Protein AF-A0A4P5Y7Y8-F1 (afdb_monomer_lite)

pLDDT: mean 91.88, std 10.06, range [38.94, 98.81]

Sequence (424 aa):
MTLPYDHLPIPSPADLRRAQEPVAQAIASASKRPDEPWAPGKWARRQLAGHVADTESAMLDRVRRVVAHDNPPLAGIDQDAWVAGLPAVAPAVSADLFRACRAALVAIVERLPASALERNGVHSAYGAMCLGDILRHAHGHALHHAAQLESGSPATAALGQRYWIVDAFTKVPFAGNPAAVVPLDRPADVGWMQQVAAEFNLSETVFTWPEEDHWRIRWFTPAAEVALCGHATVAAATVLWDTGLVVGPITFVSASGALPVRREGTQVVLDFPAKRCLPGEIPADLLAALGVAAVAGGKNGMDWLVELADAATVQSVSPDFARLARLPVRGVIVTARSDAGSGWDIVSRFFAPAVGVPEDPVTGSAHCALLPWWVPRLGRTSLICRQISRRGGTVIGTLRGARVDLAGSAVVVAEGRLRSADVG

Structure (mmCIF, N/CA/C/O backbone):
data_AF-A0A4P5Y7Y8-F1
#
_entry.id   AF-A0A4P5Y7Y8-F1
#
loop_
_atom_site.group_PDB
_atom_site.id
_atom_site.type_symbol
_atom_site.label_atom_id
_atom_site.label_alt_id
_atom_site.label_comp_id
_atom_site.label_asym_id
_atom_site.label_entity_id
_atom_site.label_seq_id
_atom_site.pdbx_PDB_ins_code
_atom_site.Cartn_x
_atom_site.Cartn_y
_atom_site.Cartn_z
_atom_site.occupancy
_atom_site.B_iso_or_equiv
_atom_site.auth_seq_id
_atom_site.auth_comp_id
_atom_site.auth_asym_id
_atom_site.auth_atom_id
_atom_site.pdbx_PDB_model_num
ATOM 1 N N . MET A 1 1 ? -5.552 -8.574 44.750 1.00 58.25 1 MET A N 1
ATOM 2 C CA . MET A 1 1 ? -6.521 -8.675 43.639 1.00 58.25 1 MET A CA 1
ATOM 3 C C . MET A 1 1 ? -6.078 -7.663 42.602 1.00 58.25 1 MET A C 1
ATOM 5 O O . MET A 1 1 ? -5.809 -6.540 43.001 1.00 58.25 1 MET A O 1
ATOM 9 N N . THR A 1 2 ? -5.896 -8.057 41.345 1.00 72.06 2 THR A N 1
ATOM 10 C CA . THR A 1 2 ? -5.460 -7.140 40.276 1.00 72.06 2 THR A CA 1
ATOM 11 C C . THR A 1 2 ? -6.634 -6.251 39.874 1.00 72.06 2 THR A C 1
ATOM 13 O O . THR A 1 2 ? -7.742 -6.771 39.710 1.00 72.06 2 THR A O 1
ATOM 16 N N . LEU A 1 3 ? -6.434 -4.938 39.753 1.00 80.75 3 LEU A N 1
ATOM 17 C CA . LEU A 1 3 ? -7.501 -4.040 39.323 1.00 80.75 3 LEU A CA 1
ATOM 18 C C . LEU A 1 3 ? -7.726 -4.198 37.808 1.00 80.75 3 LEU A C 1
ATOM 20 O O . LEU A 1 3 ? -6.801 -4.531 37.053 1.00 80.75 3 LEU A O 1
ATOM 24 N N . PRO A 1 4 ? -8.959 -3.972 37.324 1.00 76.31 4 PRO A N 1
ATOM 25 C CA . PRO A 1 4 ? -9.225 -3.930 35.894 1.00 76.31 4 PRO A CA 1
ATOM 26 C C . PRO A 1 4 ? -8.319 -2.912 35.196 1.00 76.31 4 PRO A C 1
ATOM 28 O O . PRO A 1 4 ? -8.141 -1.796 35.678 1.00 76.31 4 PRO A O 1
ATOM 31 N N . TYR A 1 5 ? -7.802 -3.295 34.028 1.00 84.94 5 TYR A N 1
ATOM 32 C CA . TYR A 1 5 ? -6.954 -2.459 33.173 1.00 84.94 5 TYR A CA 1
ATOM 33 C C . TYR A 1 5 ? -5.560 -2.122 33.717 1.00 84.94 5 TYR A C 1
ATOM 35 O O . TYR A 1 5 ? -4.879 -1.343 33.070 1.00 84.94 5 TYR A O 1
ATOM 43 N N . ASP A 1 6 ? -5.075 -2.736 34.804 1.00 82.81 6 ASP A N 1
ATOM 44 C CA . ASP A 1 6 ? -3.740 -2.457 35.387 1.00 82.81 6 ASP A CA 1
ATOM 45 C C . ASP A 1 6 ? -2.543 -2.617 34.439 1.00 82.81 6 ASP A C 1
ATOM 47 O O . ASP A 1 6 ? -1.473 -2.071 34.692 1.00 82.81 6 ASP A O 1
ATOM 51 N N . HIS A 1 7 ? -2.720 -3.335 33.331 1.00 84.69 7 HIS A N 1
ATOM 52 C CA . HIS A 1 7 ? -1.721 -3.461 32.271 1.00 84.69 7 HIS A CA 1
ATOM 53 C C . HIS A 1 7 ? -1.571 -2.188 31.413 1.00 84.69 7 HIS A C 1
ATOM 55 O O . HIS A 1 7 ? -0.633 -2.099 30.624 1.00 84.69 7 HIS A O 1
ATOM 61 N N . LEU A 1 8 ? -2.483 -1.215 31.531 1.00 82.19 8 LEU A N 1
ATOM 62 C CA . LEU A 1 8 ? -2.450 0.043 30.786 1.00 82.19 8 LEU A CA 1
ATOM 63 C C . LEU A 1 8 ? -1.684 1.140 31.549 1.00 82.19 8 LEU A C 1
ATOM 65 O O . LEU A 1 8 ? -1.741 1.212 32.781 1.00 82.19 8 LEU A O 1
ATOM 69 N N . PRO A 1 9 ? -1.010 2.064 30.842 1.00 92.44 9 PRO A N 1
ATOM 70 C CA . PRO A 1 9 ? -0.465 3.257 31.481 1.00 92.44 9 PRO A CA 1
ATOM 71 C C . PRO A 1 9 ? -1.591 4.136 32.054 1.00 92.44 9 PRO A C 1
ATOM 73 O O . PRO A 1 9 ? -2.720 4.126 31.560 1.00 92.44 9 PRO A O 1
ATOM 76 N N . ILE A 1 10 ? -1.284 4.928 33.090 1.00 96.00 10 ILE A N 1
ATOM 77 C CA . ILE A 1 10 ? -2.211 5.968 33.569 1.00 96.00 10 ILE A CA 1
ATOM 78 C C . ILE A 1 10 ? -2.354 7.008 32.446 1.00 96.00 10 ILE A C 1
ATOM 80 O O . ILE A 1 10 ? -1.337 7.557 32.015 1.00 96.00 10 ILE A O 1
ATOM 84 N N . PRO A 1 11 ? -3.574 7.292 31.960 1.00 95.75 11 PRO A N 1
ATOM 85 C CA . PRO A 1 11 ? -3.767 8.196 30.835 1.00 95.75 11 PRO A CA 1
ATOM 86 C C . PRO A 1 11 ? -3.482 9.642 31.248 1.00 95.75 11 PRO A C 1
ATOM 88 O O . PRO A 1 11 ? -3.888 10.094 32.322 1.00 95.75 11 PRO A O 1
ATOM 91 N N . SER A 1 12 ? -2.834 10.402 30.367 1.00 95.56 12 SER A N 1
ATOM 92 C CA . SER A 1 12 ? -2.715 11.848 30.542 1.00 95.56 12 SER A CA 1
ATOM 93 C C . SER A 1 12 ? -4.054 12.548 30.248 1.00 95.56 12 SER A C 1
ATOM 95 O O . SER A 1 12 ? -4.908 12.003 29.536 1.00 95.56 12 SER A O 1
ATOM 97 N N . PRO A 1 13 ? -4.253 13.804 30.694 1.00 95.88 13 PRO A N 1
ATOM 98 C CA . PRO A 1 13 ? -5.411 14.596 30.273 1.00 95.88 13 PRO A CA 1
ATOM 99 C C . PRO A 1 13 ? -5.543 14.743 28.749 1.00 95.88 13 PRO A C 1
ATOM 101 O O . PRO A 1 13 ? -6.651 14.855 28.221 1.00 95.88 13 PRO A O 1
ATOM 104 N N . ALA A 1 14 ? -4.420 14.721 28.021 1.00 92.00 14 ALA A N 1
ATOM 105 C CA . ALA A 1 14 ? -4.421 14.747 26.563 1.00 92.00 14 ALA A CA 1
ATOM 106 C C . ALA A 1 14 ? -4.976 13.445 25.962 1.00 92.00 14 ALA A C 1
ATOM 108 O O . ALA A 1 14 ? -5.752 13.513 25.008 1.00 92.00 14 ALA A O 1
ATOM 109 N N . ASP A 1 15 ? -4.648 12.285 26.538 1.00 92.62 15 ASP A N 1
ATOM 110 C CA . ASP A 1 15 ? -5.166 10.982 26.094 1.00 92.62 15 ASP A CA 1
ATOM 111 C C . ASP A 1 15 ? -6.674 10.875 26.340 1.00 92.62 15 ASP A C 1
ATOM 113 O O . ASP A 1 15 ? -7.436 10.474 25.457 1.00 92.62 15 ASP A O 1
ATOM 117 N N . LEU A 1 16 ? -7.127 11.330 27.514 1.00 95.50 16 LEU A N 1
ATOM 118 C CA . LEU A 1 16 ? -8.544 11.376 27.878 1.00 95.50 16 LEU A CA 1
ATOM 119 C C . LEU A 1 16 ? -9.365 12.247 26.916 1.00 95.50 16 LEU A C 1
ATOM 121 O O . LEU A 1 16 ? -10.456 11.831 26.516 1.00 95.50 16 LEU A O 1
ATOM 125 N N . ARG A 1 17 ? -8.835 13.414 26.514 1.00 93.88 17 ARG A N 1
ATOM 126 C CA . ARG A 1 17 ? -9.455 14.280 25.496 1.00 93.88 17 ARG A CA 1
ATOM 127 C C . ARG A 1 17 ? -9.467 13.656 24.118 1.00 93.88 17 ARG A C 1
ATOM 129 O O . ARG A 1 17 ? -10.492 13.700 23.447 1.00 93.88 17 ARG A O 1
ATOM 136 N N . ARG A 1 18 ? -8.337 13.090 23.691 1.00 89.94 18 ARG A N 1
ATOM 137 C CA . ARG A 1 18 ? -8.209 12.482 22.363 1.00 89.94 18 ARG A CA 1
ATOM 138 C C . ARG A 1 18 ? -9.226 11.358 22.174 1.00 89.94 18 ARG A C 1
ATOM 140 O O . ARG A 1 18 ? -9.804 11.246 21.102 1.00 89.94 18 ARG A O 1
ATOM 147 N N . ALA A 1 19 ? -9.478 10.578 23.224 1.00 89.56 19 ALA A N 1
ATOM 148 C CA . ALA A 1 19 ? -10.460 9.500 23.206 1.00 89.56 19 ALA A CA 1
ATOM 149 C C . ALA A 1 19 ? -11.922 9.971 23.341 1.00 89.56 19 ALA A C 1
ATOM 151 O O . ALA A 1 19 ? -12.822 9.190 23.049 1.00 89.56 19 ALA A O 1
ATOM 152 N N . GLN A 1 20 ? -12.187 11.211 23.775 1.00 96.81 20 GLN A N 1
ATOM 153 C CA . GLN A 1 20 ? -13.547 11.668 24.089 1.00 96.81 20 GLN A CA 1
ATOM 154 C C . GLN A 1 20 ? -14.489 11.574 22.884 1.00 96.81 20 GLN A C 1
ATOM 156 O O . GLN A 1 20 ? -15.549 10.961 22.975 1.00 96.81 20 GLN A O 1
ATOM 161 N N . GLU A 1 21 ? -14.122 12.200 21.767 1.00 95.62 21 GLU A N 1
ATOM 162 C CA . GLU A 1 21 ? -15.022 12.273 20.616 1.00 95.62 21 GLU A CA 1
ATOM 163 C C . GLU A 1 21 ? -15.160 10.931 19.879 1.00 95.62 21 GLU A C 1
ATOM 165 O O . GLU A 1 21 ? -16.297 10.559 19.598 1.00 95.62 21 GLU A O 1
ATOM 170 N N . PRO A 1 22 ? -14.086 10.146 19.644 1.00 89.94 22 PRO A N 1
ATOM 171 C CA . PRO A 1 22 ? -14.225 8.802 19.082 1.00 89.94 22 PRO A CA 1
ATOM 172 C C . PRO A 1 22 ? -15.172 7.906 19.893 1.00 89.94 22 PRO A C 1
ATOM 174 O O . PRO A 1 22 ?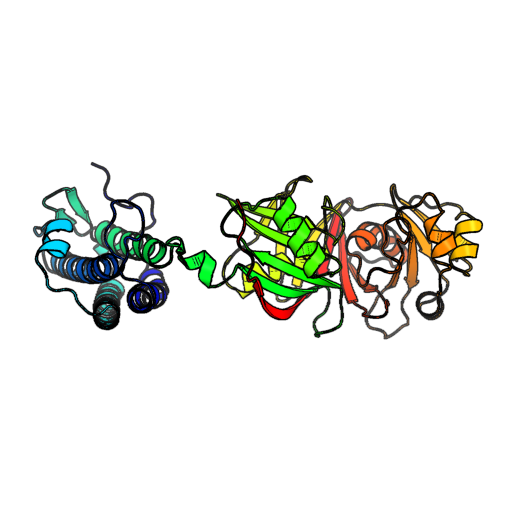 -16.078 7.298 19.329 1.00 89.94 22 PRO A O 1
ATOM 177 N N . VAL A 1 23 ? -15.048 7.886 21.227 1.00 94.44 23 VAL A N 1
ATOM 178 C CA . VAL A 1 23 ? -15.945 7.086 22.078 1.00 94.44 23 VAL A CA 1
ATOM 179 C C . VAL A 1 23 ? -17.381 7.615 22.024 1.00 94.44 23 VAL A C 1
ATOM 181 O O . VAL A 1 23 ? -18.318 6.833 21.877 1.00 94.44 23 VAL A O 1
ATOM 184 N N . ALA A 1 24 ? -17.583 8.935 22.087 1.00 95.88 24 ALA A N 1
ATOM 185 C CA . ALA A 1 24 ? -18.920 9.519 21.979 1.00 95.88 24 ALA A CA 1
ATOM 186 C C . ALA A 1 24 ? -19.589 9.192 20.630 1.00 95.88 24 ALA A C 1
ATOM 188 O O . ALA A 1 24 ? -20.792 8.924 20.574 1.00 95.88 24 ALA A O 1
ATOM 189 N N . GLN A 1 25 ? -18.816 9.163 19.543 1.00 91.31 25 GLN A N 1
ATOM 190 C CA . GLN A 1 25 ? -19.292 8.754 18.223 1.00 91.31 25 GLN A CA 1
ATOM 191 C C . GLN A 1 25 ? -19.659 7.269 18.182 1.00 91.31 25 GLN A C 1
ATOM 193 O O . GLN A 1 25 ? -20.721 6.934 17.647 1.00 91.31 25 GLN A O 1
ATOM 198 N N . ALA A 1 26 ? -18.853 6.398 18.795 1.00 89.56 26 ALA A N 1
ATOM 199 C CA . ALA A 1 26 ? -19.162 4.976 18.932 1.00 89.56 26 ALA A CA 1
ATOM 200 C C . ALA A 1 26 ? -20.493 4.760 19.676 1.00 89.56 26 ALA A C 1
ATOM 202 O O . ALA A 1 26 ? -21.364 4.044 19.174 1.00 89.56 26 ALA A O 1
ATOM 203 N N . ILE A 1 27 ? -20.706 5.453 20.803 1.00 95.50 27 ILE A N 1
ATOM 204 C CA . ILE A 1 27 ? -21.968 5.443 21.567 1.00 95.50 27 ILE A CA 1
ATOM 205 C C . ILE A 1 27 ? -23.135 5.896 20.682 1.00 95.50 27 ILE A C 1
ATOM 207 O O . ILE A 1 27 ? -24.111 5.163 20.518 1.00 95.50 27 ILE A O 1
ATOM 211 N N . ALA A 1 28 ? -23.028 7.065 20.041 1.00 92.25 28 ALA A N 1
ATOM 212 C CA . ALA A 1 28 ? -24.093 7.605 19.194 1.00 92.25 28 ALA A CA 1
ATOM 213 C C . ALA A 1 28 ? -24.430 6.685 18.004 1.00 92.25 28 ALA A C 1
ATOM 215 O O . ALA A 1 28 ? -25.591 6.602 17.579 1.00 92.25 28 ALA A O 1
ATOM 216 N N . SER A 1 29 ? -23.436 5.959 17.480 1.00 87.62 29 SER A N 1
ATOM 217 C CA . SER A 1 29 ? -23.598 5.033 16.356 1.00 87.62 29 SER A CA 1
ATOM 218 C C . SER A 1 29 ? -24.532 3.855 16.657 1.00 87.62 29 SER A C 1
ATOM 220 O O . SER A 1 29 ? -25.111 3.302 15.720 1.00 87.62 29 SER A O 1
ATOM 222 N N . ALA A 1 30 ? -24.769 3.521 17.933 1.00 88.50 30 ALA A N 1
ATOM 223 C CA . ALA A 1 30 ? -25.684 2.449 18.329 1.00 88.50 30 ALA A CA 1
ATOM 224 C C . ALA A 1 30 ? -27.128 2.687 17.848 1.00 88.50 30 ALA A C 1
ATOM 226 O O . ALA A 1 30 ? -27.870 1.738 17.616 1.00 88.50 30 ALA A O 1
ATOM 227 N N . SER A 1 31 ? -27.523 3.947 17.632 1.00 85.38 31 SER A N 1
ATOM 228 C CA . SER A 1 31 ? -28.831 4.299 17.056 1.00 85.38 31 SER A CA 1
ATOM 229 C C . SER A 1 31 ? -28.979 3.904 15.581 1.00 85.38 31 SER A C 1
ATOM 231 O O . SER A 1 31 ? -30.096 3.706 15.109 1.00 85.38 31 SER A O 1
ATOM 233 N N . LYS A 1 32 ? -27.859 3.771 14.860 1.00 78.38 32 LYS A N 1
ATOM 234 C CA . LYS A 1 32 ? -27.801 3.456 13.424 1.00 78.38 32 LYS A CA 1
ATOM 235 C C . LYS A 1 32 ? -27.749 1.952 13.147 1.00 78.38 32 LYS A C 1
ATOM 237 O O . LYS A 1 32 ? -27.632 1.553 11.991 1.00 78.38 32 LYS A O 1
ATOM 242 N N . ARG A 1 33 ? -27.775 1.123 14.192 1.00 69.19 33 ARG A N 1
ATOM 243 C CA . ARG A 1 33 ? -27.684 -0.337 14.112 1.00 69.19 33 ARG A CA 1
ATOM 244 C C . ARG A 1 33 ? -28.978 -0.967 14.653 1.00 69.19 33 ARG A C 1
ATOM 246 O O . ARG A 1 33 ? -29.635 -0.349 15.497 1.00 69.19 33 ARG A O 1
ATOM 253 N N . PRO A 1 34 ? -29.354 -2.175 14.192 1.00 72.44 34 PRO A N 1
ATOM 254 C CA . PRO A 1 34 ? -30.384 -2.973 14.850 1.00 72.44 34 PRO A CA 1
ATOM 255 C C . PRO A 1 34 ? -30.059 -3.146 16.336 1.00 72.44 34 PRO A C 1
ATOM 257 O O . PRO A 1 34 ? -28.887 -3.278 16.706 1.00 72.44 34 PRO A O 1
ATOM 260 N N . ASP A 1 35 ? -31.087 -3.127 17.183 1.00 77.56 35 ASP A N 1
ATOM 261 C CA . ASP A 1 35 ? -30.933 -3.262 18.634 1.00 77.56 35 ASP A CA 1
ATOM 262 C C . ASP A 1 35 ? -30.748 -4.732 19.034 1.00 77.56 35 ASP A C 1
ATOM 264 O O . ASP A 1 35 ? -31.578 -5.352 19.691 1.00 77.56 35 ASP A O 1
ATOM 268 N N . GLU A 1 36 ? -29.654 -5.305 18.548 1.00 78.38 36 GLU A N 1
ATOM 269 C CA . GLU A 1 36 ? -29.245 -6.684 18.774 1.00 78.38 36 GLU A CA 1
ATOM 270 C C . GLU A 1 36 ? -28.036 -6.736 19.715 1.00 78.38 36 GLU A C 1
ATOM 272 O O . GLU A 1 36 ? -27.258 -5.767 19.786 1.00 78.38 36 GLU A O 1
ATOM 277 N N . PRO A 1 37 ? -27.823 -7.877 20.396 1.00 78.06 37 PRO A N 1
ATOM 278 C CA . PRO A 1 37 ? -26.584 -8.166 21.103 1.00 78.06 37 PRO A CA 1
ATOM 279 C C . PRO A 1 37 ? -25.337 -7.864 20.268 1.00 78.06 37 PRO A C 1
ATOM 281 O O . PRO A 1 37 ? -25.291 -8.115 19.058 1.00 78.06 37 PRO A O 1
ATOM 284 N N . TRP A 1 38 ? -24.290 -7.334 20.904 1.00 67.25 38 TRP A N 1
ATOM 285 C CA . TRP A 1 38 ? -23.010 -7.146 20.210 1.00 67.25 38 TRP A CA 1
ATOM 286 C C . TRP A 1 38 ? -22.283 -8.474 19.941 1.00 67.25 38 TRP A C 1
ATOM 288 O O . TRP A 1 38 ? -21.542 -8.566 18.967 1.00 67.25 38 TRP A O 1
ATOM 298 N N . ALA A 1 39 ? -22.562 -9.507 20.742 1.00 67.88 39 ALA A N 1
ATOM 299 C CA . ALA A 1 39 ? -22.179 -10.903 20.532 1.00 67.88 39 ALA A CA 1
ATOM 300 C C . ALA A 1 39 ? -23.210 -11.843 21.204 1.00 67.88 39 ALA A C 1
ATOM 302 O O . ALA A 1 39 ? -23.991 -11.379 22.043 1.00 67.88 39 ALA A O 1
ATOM 303 N N . PRO A 1 40 ? -23.239 -13.153 20.880 1.00 68.75 40 PRO A N 1
ATOM 304 C CA . PRO A 1 40 ? -24.154 -14.104 21.514 1.00 68.75 40 PRO A CA 1
ATOM 305 C C . PRO A 1 40 ? -24.071 -14.074 23.049 1.00 68.75 40 PRO A C 1
ATOM 307 O O . PRO A 1 40 ? -22.986 -14.152 23.625 1.00 68.75 40 PRO A O 1
ATOM 310 N N . GLY A 1 41 ? -25.223 -13.940 23.714 1.00 76.50 41 GLY A N 1
ATOM 311 C CA . GLY A 1 41 ? -25.317 -13.885 25.179 1.00 76.50 41 GLY A CA 1
ATOM 312 C C . GLY A 1 41 ? -24.845 -12.572 25.819 1.00 76.50 41 GLY A C 1
ATOM 313 O O . GLY A 1 41 ? -24.656 -12.528 27.032 1.00 76.50 41 GLY A O 1
ATOM 314 N N . LYS A 1 42 ? -24.623 -11.513 25.032 1.00 85.94 42 LYS A N 1
ATOM 315 C CA . LYS A 1 42 ? -24.236 -10.183 25.526 1.00 85.94 42 LYS A CA 1
ATOM 316 C C . LYS A 1 42 ? -25.388 -9.181 25.440 1.00 85.94 42 LYS A C 1
ATOM 318 O O . LYS A 1 42 ? -26.393 -9.436 24.783 1.00 85.94 42 LYS A O 1
ATOM 323 N N . TRP A 1 43 ? -25.233 -8.032 26.098 1.00 85.88 43 TRP A N 1
ATOM 324 C CA . TRP A 1 43 ? -26.215 -6.948 26.043 1.00 85.88 43 TRP A CA 1
ATOM 325 C C . TRP A 1 43 ? -26.422 -6.421 24.620 1.00 85.88 43 TRP A C 1
ATOM 327 O O . TRP A 1 43 ? -25.500 -6.424 23.793 1.00 85.88 43 TRP A O 1
ATOM 337 N N . ALA A 1 44 ? -27.629 -5.915 24.366 1.00 88.56 44 ALA A N 1
ATOM 338 C CA . ALA A 1 44 ? -27.947 -5.194 23.144 1.00 88.56 44 ALA A CA 1
ATOM 339 C C . ALA A 1 44 ? -27.081 -3.933 23.014 1.00 88.56 44 ALA A C 1
ATOM 341 O O . ALA A 1 44 ? -26.657 -3.338 24.008 1.00 88.56 44 ALA A O 1
ATOM 342 N N . ARG A 1 45 ? -26.817 -3.485 21.784 1.00 87.31 45 ARG A N 1
ATOM 343 C CA . ARG A 1 45 ? -25.952 -2.314 21.553 1.00 87.31 45 ARG A CA 1
ATOM 344 C C . ARG A 1 45 ? -26.447 -1.047 22.239 1.00 87.31 45 ARG A C 1
ATOM 346 O O . ARG A 1 45 ? -25.619 -0.265 22.696 1.00 87.31 45 ARG A O 1
ATOM 353 N N . ARG A 1 46 ? -27.762 -0.831 22.351 1.00 90.69 46 ARG A N 1
ATOM 354 C CA . ARG A 1 46 ? -28.287 0.344 23.067 1.00 90.69 46 ARG A CA 1
ATOM 355 C C . ARG A 1 46 ? -28.076 0.250 24.574 1.00 90.69 46 ARG A C 1
ATOM 357 O O . ARG A 1 46 ? -27.738 1.253 25.193 1.00 90.69 46 ARG A O 1
ATOM 364 N N . GLN A 1 47 ? -28.193 -0.949 25.139 1.00 92.31 47 GLN A N 1
ATOM 365 C CA . GLN A 1 47 ? -27.862 -1.205 26.543 1.00 92.31 47 GLN A CA 1
ATOM 366 C C . GLN A 1 47 ? -26.369 -0.976 26.800 1.00 92.31 47 GLN A C 1
ATOM 368 O O . GLN A 1 47 ? -26.007 -0.286 27.747 1.00 92.31 47 GLN A O 1
ATOM 373 N N . LEU A 1 48 ? -25.506 -1.474 25.906 1.00 92.00 48 LEU A N 1
ATOM 374 C CA . LEU A 1 48 ? -24.067 -1.235 25.980 1.00 92.00 48 LEU A CA 1
ATOM 375 C C . LEU A 1 48 ? -23.731 0.262 25.869 1.00 92.00 48 LEU A C 1
ATOM 377 O O . LEU A 1 48 ? -22.918 0.764 26.635 1.00 92.00 48 LEU A O 1
ATOM 381 N N . ALA A 1 49 ? -24.380 0.992 24.958 1.00 94.12 49 ALA A N 1
ATOM 382 C CA . ALA A 1 49 ? -24.193 2.433 24.789 1.00 94.12 49 ALA A CA 1
ATOM 383 C C . ALA A 1 49 ? -24.579 3.227 26.051 1.00 94.12 49 ALA A C 1
ATOM 385 O O . ALA A 1 49 ? -23.833 4.120 26.457 1.00 94.12 49 ALA A O 1
ATOM 386 N N . GLY A 1 50 ? -25.702 2.877 26.690 1.00 94.69 50 GLY A N 1
ATOM 387 C CA . GLY A 1 50 ? -26.096 3.440 27.985 1.00 94.69 50 GLY A CA 1
ATOM 388 C C . GLY A 1 50 ? -25.061 3.147 29.071 1.00 94.69 50 GLY A C 1
ATOM 389 O O . GLY A 1 50 ? -24.558 4.069 29.708 1.00 94.69 50 GLY A O 1
ATOM 390 N N . HIS A 1 51 ? -24.636 1.887 29.174 1.00 94.94 51 HIS A N 1
ATOM 391 C CA . HIS A 1 51 ? -23.657 1.433 30.159 1.00 94.94 51 HIS A CA 1
ATOM 392 C C . HIS A 1 51 ? -22.326 2.208 30.121 1.00 94.94 51 HIS A C 1
ATOM 394 O O . HIS A 1 51 ? -21.764 2.516 31.179 1.00 94.94 51 HIS A O 1
ATOM 400 N N . VAL A 1 52 ? -21.810 2.550 28.931 1.00 96.06 52 VAL A N 1
ATOM 401 C CA . VAL A 1 52 ? -20.574 3.349 28.819 1.00 96.06 52 VAL A CA 1
ATOM 402 C C . VAL A 1 52 ? -20.758 4.734 29.442 1.00 96.06 52 VAL A C 1
ATOM 404 O O . VAL A 1 52 ? -19.918 5.170 30.229 1.00 96.06 52 VAL A O 1
ATOM 407 N N . ALA A 1 53 ? -21.866 5.411 29.135 1.00 96.50 53 ALA A N 1
ATOM 408 C CA . ALA A 1 53 ? -22.158 6.736 29.676 1.00 96.50 53 ALA A CA 1
ATOM 409 C C . ALA A 1 53 ? -22.404 6.703 31.193 1.00 96.50 53 ALA A C 1
ATOM 411 O O . ALA A 1 53 ? -21.876 7.542 31.927 1.00 96.50 53 ALA A O 1
ATOM 412 N N . ASP A 1 54 ? -23.140 5.700 31.671 1.00 95.38 54 ASP A N 1
ATOM 413 C CA . ASP A 1 54 ? -23.424 5.516 33.093 1.00 95.38 54 ASP A CA 1
ATOM 414 C C . ASP A 1 54 ? -22.138 5.266 33.890 1.00 95.38 54 ASP A C 1
ATOM 416 O O . ASP A 1 54 ? -21.913 5.878 34.940 1.00 95.38 54 ASP A O 1
ATOM 420 N N . THR A 1 55 ? -21.239 4.434 33.358 1.00 95.12 55 THR A N 1
ATOM 421 C CA . THR A 1 55 ? -19.946 4.155 33.994 1.00 95.12 55 THR A CA 1
ATOM 422 C C . THR A 1 55 ? -19.060 5.398 34.025 1.00 95.12 55 THR A C 1
ATOM 424 O O . THR A 1 55 ? -18.461 5.686 35.061 1.00 95.12 55 THR A O 1
ATOM 427 N N . GLU A 1 56 ? -19.014 6.186 32.947 1.00 97.56 56 GLU A N 1
ATOM 428 C CA . GLU A 1 56 ? -18.259 7.446 32.910 1.00 97.56 56 GLU A CA 1
ATOM 429 C C . GLU A 1 56 ? -18.757 8.438 33.981 1.00 97.56 56 GLU A C 1
ATOM 431 O O . GLU A 1 56 ? -17.956 9.098 34.649 1.00 97.56 56 GLU A O 1
ATOM 436 N N . SER A 1 57 ? -20.074 8.495 34.212 1.00 96.56 57 SER A N 1
ATOM 437 C CA . SER A 1 57 ? -20.670 9.340 35.254 1.00 96.56 57 SER A CA 1
ATOM 438 C C . SER A 1 57 ? -20.236 8.923 36.667 1.00 96.56 57 SER A C 1
ATOM 440 O O . SER A 1 57 ? -19.867 9.767 37.490 1.00 96.56 57 SER A O 1
ATOM 442 N N . ALA A 1 58 ? -20.177 7.615 36.927 1.00 96.00 58 ALA A N 1
ATOM 443 C CA . ALA A 1 58 ? -19.703 7.071 38.191 1.00 96.00 58 ALA A CA 1
ATOM 444 C C . ALA A 1 58 ? -18.192 7.284 38.379 1.00 96.00 58 ALA A C 1
ATOM 446 O O . ALA A 1 58 ? -17.740 7.566 39.491 1.00 96.00 58 ALA A O 1
ATOM 447 N N . MET A 1 59 ? -17.397 7.203 37.307 1.00 96.50 59 MET A N 1
ATOM 448 C CA . MET A 1 59 ? -15.966 7.520 37.368 1.00 96.50 59 MET A CA 1
ATOM 449 C C . MET A 1 59 ? -15.735 8.994 37.707 1.00 96.50 59 MET A C 1
ATOM 451 O O . MET A 1 59 ? -14.892 9.292 38.554 1.00 96.50 59 MET A O 1
ATOM 455 N N . LEU A 1 60 ? -16.522 9.915 37.140 1.00 98.25 60 LEU A N 1
ATOM 456 C CA . LEU A 1 60 ? -16.467 11.332 37.507 1.00 98.25 60 LEU A CA 1
ATOM 457 C C . LEU A 1 60 ? -16.780 11.562 38.997 1.00 98.25 60 LEU A C 1
ATOM 459 O O . LEU A 1 60 ? -16.083 12.341 39.651 1.00 98.25 60 LEU A O 1
ATOM 463 N N . ASP A 1 61 ? -17.794 10.894 39.555 1.00 97.94 61 ASP A N 1
ATOM 464 C CA . ASP A 1 61 ? -18.099 10.968 40.993 1.00 97.94 61 ASP A CA 1
ATOM 465 C C . ASP A 1 61 ? -16.927 10.457 41.849 1.00 97.94 61 ASP A C 1
ATOM 467 O O . ASP A 1 61 ? -16.508 11.128 42.795 1.00 97.94 61 ASP A O 1
ATOM 471 N N . ARG A 1 62 ? -16.313 9.331 41.470 1.00 97.56 62 ARG A N 1
ATOM 472 C CA . ARG A 1 62 ? -15.137 8.783 42.167 1.00 97.56 62 ARG A CA 1
ATOM 473 C C . ARG A 1 62 ? -13.947 9.737 42.131 1.00 97.56 62 ARG A C 1
ATOM 475 O O . ARG A 1 62 ? -13.335 9.962 43.174 1.00 97.56 62 ARG A O 1
ATOM 482 N N . VAL A 1 63 ? -13.660 10.342 40.974 1.00 98.06 63 VAL A N 1
ATOM 483 C CA . VAL A 1 63 ? -12.622 11.379 40.843 1.00 98.06 63 VAL A CA 1
ATOM 484 C C . VAL A 1 63 ? -12.904 12.527 41.809 1.00 98.06 63 VAL A C 1
ATOM 486 O O . VAL A 1 63 ? -12.030 12.895 42.590 1.00 98.06 63 VAL A O 1
ATOM 489 N N . ARG A 1 64 ? -14.135 13.056 41.834 1.00 98.25 64 ARG A N 1
ATOM 490 C CA . ARG A 1 64 ? -14.514 14.140 42.756 1.00 98.25 64 ARG A CA 1
ATOM 491 C C . ARG A 1 64 ? -14.316 13.749 44.217 1.00 98.25 64 ARG A C 1
ATOM 493 O O . ARG A 1 64 ? -13.776 14.545 44.980 1.00 98.25 64 ARG A O 1
ATOM 500 N N . ARG A 1 65 ? -14.707 12.534 44.611 1.00 98.00 65 ARG A N 1
ATOM 501 C CA . ARG A 1 65 ? -14.550 12.053 45.991 1.00 98.00 65 ARG A CA 1
ATOM 502 C C . ARG A 1 65 ? -13.089 11.940 46.391 1.00 98.00 65 ARG A C 1
ATOM 504 O O . ARG A 1 65 ? -12.733 12.484 47.428 1.00 98.00 65 ARG A O 1
ATOM 511 N N . VAL A 1 66 ? -12.271 11.257 45.590 1.00 97.94 66 VAL A N 1
ATOM 512 C CA . VAL A 1 66 ? -10.851 11.019 45.901 1.00 97.94 66 VAL A CA 1
ATOM 513 C C . VAL A 1 66 ? -10.058 12.323 45.919 1.00 97.94 66 VAL A C 1
ATOM 515 O O . VAL A 1 66 ? -9.146 12.482 46.727 1.00 97.94 66 VAL A O 1
ATOM 518 N N . VAL A 1 67 ? -10.423 13.289 45.074 1.00 97.38 67 VAL A N 1
ATOM 519 C CA . VAL A 1 67 ? -9.812 14.623 45.087 1.00 97.38 67 VAL A CA 1
ATOM 520 C C . VAL A 1 67 ? -10.230 15.424 46.323 1.00 97.38 67 VAL A C 1
ATOM 522 O O . VAL A 1 67 ? -9.385 16.085 46.918 1.00 97.38 67 VAL A O 1
ATOM 525 N N . ALA A 1 68 ? -11.506 15.373 46.718 1.00 97.00 68 ALA A N 1
ATOM 526 C CA . ALA A 1 68 ? -12.050 16.228 47.777 1.00 97.00 68 ALA A CA 1
ATOM 527 C C . ALA A 1 68 ? -11.892 15.671 49.202 1.00 97.00 68 ALA A C 1
ATOM 529 O O . ALA A 1 68 ? -11.917 16.442 50.157 1.00 97.00 68 ALA A O 1
ATOM 530 N N . HIS A 1 69 ? -11.759 14.354 49.358 1.00 96.50 69 HIS A N 1
ATOM 531 C CA . HIS A 1 69 ? -11.746 13.686 50.658 1.00 96.50 69 HIS A CA 1
ATOM 532 C C . HIS A 1 69 ? -10.557 12.742 50.793 1.00 96.50 69 HIS A C 1
ATOM 534 O O . HIS A 1 69 ? -10.019 12.245 49.800 1.00 96.50 69 HIS A O 1
ATOM 540 N N . ASP A 1 70 ? -10.179 12.460 52.036 1.00 94.19 70 ASP A N 1
ATOM 541 C CA . ASP A 1 70 ? -9.123 11.507 52.347 1.00 94.19 70 ASP A CA 1
ATOM 542 C C . ASP A 1 70 ? -9.722 10.107 52.500 1.00 94.19 70 ASP A C 1
ATOM 544 O O . ASP A 1 70 ? -10.584 9.870 53.345 1.00 94.19 70 ASP A O 1
ATOM 548 N N . ASN A 1 71 ? -9.271 9.182 51.651 1.00 95.69 71 ASN A N 1
ATOM 549 C CA . ASN A 1 71 ? -9.671 7.775 51.642 1.00 95.69 71 ASN A CA 1
ATOM 550 C C . ASN A 1 71 ? -11.199 7.507 51.644 1.00 95.69 71 ASN A C 1
ATOM 552 O O . ASN A 1 71 ? -11.680 6.705 52.450 1.00 95.69 71 ASN A O 1
ATOM 556 N N . PRO A 1 72 ? -11.993 8.153 50.764 1.00 98.06 72 PRO A N 1
ATOM 557 C CA . PRO A 1 72 ? -13.445 8.001 50.759 1.00 98.06 72 PRO A CA 1
ATOM 558 C C . PRO A 1 72 ? -13.885 6.594 50.324 1.00 98.06 72 PRO A C 1
ATOM 560 O O . PRO A 1 72 ? -13.198 5.948 49.525 1.00 98.06 72 PRO A O 1
ATOM 563 N N . PRO A 1 73 ? -15.072 6.134 50.756 1.00 97.38 73 PRO A N 1
ATOM 564 C CA . PRO A 1 73 ? -15.669 4.921 50.214 1.00 97.38 73 PRO A CA 1
ATOM 565 C C . PRO A 1 73 ? -16.069 5.125 48.745 1.00 97.38 73 PRO A C 1
ATOM 567 O O . PRO A 1 73 ? -16.678 6.137 48.386 1.00 97.38 73 PRO A O 1
ATOM 570 N N . LEU A 1 74 ? -15.762 4.138 47.902 1.00 96.19 74 LEU A N 1
ATOM 571 C CA . LEU A 1 74 ? -16.126 4.091 46.487 1.00 96.19 74 LEU A CA 1
ATOM 572 C C . LEU A 1 74 ? -17.077 2.907 46.259 1.00 96.19 74 LEU A C 1
ATOM 574 O O . LEU A 1 74 ? -16.684 1.736 46.289 1.00 96.19 74 LEU A O 1
ATOM 578 N N . ALA A 1 75 ? -18.356 3.210 46.051 1.00 92.44 75 ALA A N 1
ATOM 579 C CA . ALA A 1 75 ? -19.358 2.186 45.786 1.00 92.44 75 ALA A CA 1
ATOM 580 C C . ALA A 1 75 ? -19.088 1.493 44.440 1.00 92.44 75 ALA A C 1
ATOM 582 O O . ALA A 1 75 ? -18.755 2.145 43.444 1.00 92.44 75 ALA A O 1
ATOM 583 N N . GLY A 1 76 ? -19.217 0.167 44.429 1.00 89.12 76 GLY A N 1
ATOM 584 C CA . GLY A 1 76 ? -19.225 -0.638 43.215 1.00 89.12 76 GLY A CA 1
ATOM 585 C C . GLY A 1 76 ? -20.493 -0.381 42.408 1.00 89.12 76 GLY A C 1
ATOM 586 O O . GLY A 1 76 ? -21.496 0.087 42.944 1.00 89.12 76 GLY A O 1
ATOM 587 N N . ILE A 1 77 ? -20.428 -0.678 41.115 1.00 89.75 77 ILE A N 1
ATOM 588 C CA . ILE A 1 77 ? -21.570 -0.575 40.209 1.00 89.75 77 ILE A CA 1
ATOM 589 C C . ILE A 1 77 ? -22.015 -1.998 39.901 1.00 89.75 77 ILE A C 1
ATOM 591 O O . ILE A 1 77 ? -21.217 -2.784 39.389 1.00 89.75 77 ILE A O 1
ATOM 595 N N . ASP A 1 78 ? -23.271 -2.313 40.198 1.00 91.06 78 ASP A N 1
ATOM 596 C CA . ASP A 1 78 ? -23.924 -3.505 39.663 1.00 91.06 78 ASP A CA 1
ATOM 597 C C . ASP A 1 78 ? -24.440 -3.165 38.262 1.00 91.06 78 ASP A C 1
ATOM 599 O O . ASP A 1 78 ? -25.495 -2.552 38.085 1.00 91.06 78 ASP A O 1
ATOM 603 N N . GLN A 1 79 ? -23.610 -3.471 37.268 1.00 89.56 79 GLN A N 1
ATOM 604 C CA . GLN A 1 79 ? -23.832 -3.048 35.890 1.00 89.56 79 GLN A CA 1
ATOM 605 C C . GLN A 1 79 ? -25.059 -3.739 35.281 1.00 89.56 79 GLN A C 1
ATOM 607 O O . GLN A 1 79 ? -25.816 -3.097 34.555 1.00 89.56 79 GLN A O 1
ATOM 612 N N . ASP A 1 80 ? -25.290 -5.011 35.618 1.00 89.88 80 ASP A N 1
ATOM 613 C CA . ASP A 1 80 ? -26.461 -5.764 35.167 1.00 89.88 80 ASP A CA 1
ATOM 614 C C . ASP A 1 80 ? -27.746 -5.207 35.792 1.00 89.88 80 ASP A C 1
ATOM 616 O O . ASP A 1 80 ? -28.740 -5.017 35.088 1.00 89.88 80 ASP A O 1
ATOM 620 N N . ALA A 1 81 ? -27.727 -4.864 37.087 1.00 92.38 81 ALA A N 1
ATOM 621 C CA . ALA A 1 81 ? -28.876 -4.238 37.739 1.00 92.38 81 ALA A CA 1
ATOM 622 C C . ALA A 1 81 ? -29.202 -2.856 37.154 1.00 92.38 81 ALA A C 1
ATOM 624 O O . ALA A 1 81 ? -30.376 -2.514 37.014 1.00 92.38 81 ALA A O 1
ATOM 625 N N . TRP A 1 82 ? -28.191 -2.062 36.784 1.00 92.31 82 TRP A N 1
ATOM 626 C CA . TRP A 1 82 ? -28.403 -0.764 36.132 1.00 92.31 82 TRP A CA 1
ATOM 627 C C . TRP A 1 82 ? -29.032 -0.932 34.749 1.00 92.31 82 TRP A C 1
ATOM 629 O O . TRP A 1 82 ? -30.046 -0.298 34.464 1.00 92.31 82 TRP A O 1
ATOM 639 N N . VAL A 1 83 ? -28.496 -1.838 33.926 1.00 90.38 83 VAL A N 1
ATOM 640 C CA . VAL A 1 83 ? -29.038 -2.134 32.589 1.00 90.38 83 VAL A CA 1
ATOM 641 C C . VAL A 1 83 ? -30.465 -2.693 32.659 1.00 90.38 83 VAL A C 1
ATOM 643 O O . VAL A 1 83 ? -31.281 -2.384 31.792 1.00 90.38 83 VAL A O 1
ATOM 646 N N . ALA A 1 84 ? -30.784 -3.506 33.671 1.00 88.94 84 ALA A N 1
ATOM 647 C CA . ALA A 1 84 ? -32.112 -4.095 33.845 1.00 88.94 84 ALA A CA 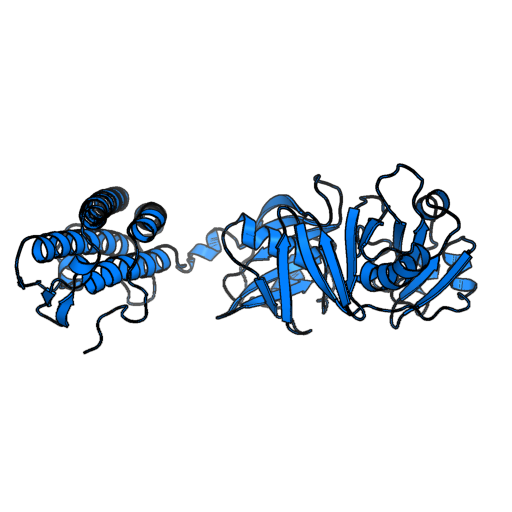1
ATOM 648 C C . ALA A 1 84 ? -33.137 -3.138 34.481 1.00 88.94 84 ALA A C 1
ATOM 650 O O . ALA A 1 84 ? -34.329 -3.239 34.190 1.00 88.94 84 ALA A O 1
ATOM 651 N N . GLY A 1 85 ? -32.695 -2.252 35.378 1.00 90.25 85 GLY A N 1
ATOM 652 C CA . GLY A 1 85 ? -33.568 -1.423 36.212 1.00 90.25 85 GLY A CA 1
ATOM 653 C C . GLY A 1 85 ? -33.776 0.010 35.721 1.00 90.25 85 GLY A C 1
ATOM 654 O O . GLY A 1 85 ? -34.780 0.628 36.081 1.00 90.25 85 GLY A O 1
ATOM 655 N N . LEU A 1 86 ? -32.859 0.558 34.918 1.00 87.62 86 LEU A N 1
ATOM 656 C CA . LEU A 1 86 ? -32.969 1.919 34.391 1.00 87.62 86 LEU A CA 1
ATOM 657 C C . LEU A 1 86 ? -33.685 1.940 33.028 1.00 87.62 86 LEU A C 1
ATOM 659 O O . LEU A 1 86 ? -33.484 1.044 32.207 1.00 87.62 86 LEU A O 1
ATOM 663 N N . PRO A 1 87 ? -34.507 2.970 32.740 1.00 86.06 87 PRO A N 1
ATOM 664 C CA . PRO A 1 87 ? -35.102 3.137 31.419 1.00 86.06 87 PRO A CA 1
ATOM 665 C C . PRO A 1 87 ? -34.038 3.294 30.330 1.00 86.06 87 PRO A C 1
ATOM 667 O O . PRO A 1 87 ? -33.044 3.995 30.515 1.00 86.06 87 PRO A O 1
ATOM 670 N N . ALA A 1 88 ? -34.286 2.706 29.158 1.00 83.12 88 ALA A N 1
ATOM 671 C CA . ALA A 1 88 ? -33.401 2.863 28.012 1.00 83.12 88 ALA A CA 1
ATOM 672 C C . ALA A 1 88 ? -33.305 4.338 27.589 1.00 83.12 88 ALA A C 1
ATOM 674 O O . ALA A 1 88 ? -34.309 4.989 27.288 1.00 83.12 88 ALA A O 1
ATOM 675 N N . VAL A 1 89 ? -32.077 4.849 27.528 1.00 88.81 89 VAL A N 1
ATOM 676 C CA . VAL A 1 89 ? -31.772 6.210 27.084 1.00 88.81 89 VAL A CA 1
ATOM 677 C C . VAL A 1 89 ? -31.391 6.188 25.603 1.00 88.81 89 VAL A C 1
ATOM 679 O O . VAL A 1 89 ? -30.755 5.253 25.114 1.00 88.81 89 VAL A O 1
ATOM 682 N N . ALA A 1 90 ? -31.794 7.218 24.856 1.00 92.56 90 ALA A N 1
ATOM 683 C CA . ALA A 1 90 ? -31.413 7.338 23.454 1.00 92.56 90 ALA A CA 1
ATOM 684 C C . ALA A 1 90 ? -29.877 7.444 23.326 1.00 92.56 90 ALA A C 1
ATOM 686 O O . ALA A 1 90 ? -29.284 8.272 24.019 1.00 92.56 90 ALA A O 1
ATOM 687 N N . PRO A 1 91 ? -29.223 6.713 22.400 1.00 95.06 91 PRO A N 1
ATOM 688 C CA . PRO A 1 91 ? -27.761 6.725 22.289 1.00 95.06 91 PRO A CA 1
ATOM 689 C C . PRO A 1 91 ? -27.135 8.114 22.099 1.00 95.06 91 PRO A C 1
ATOM 691 O O . PRO A 1 91 ? -26.019 8.350 22.547 1.00 95.06 91 PRO A O 1
ATOM 694 N N . ALA A 1 92 ? -27.851 9.055 21.473 1.00 92.50 92 ALA A N 1
ATOM 695 C CA . ALA A 1 92 ? -27.405 10.445 21.363 1.00 92.50 92 ALA A CA 1
ATOM 696 C C . ALA A 1 92 ? -27.289 11.133 22.737 1.00 92.50 92 ALA A C 1
ATOM 698 O O . ALA A 1 92 ? -26.296 11.799 23.007 1.00 92.50 92 ALA A O 1
ATOM 699 N N . VAL A 1 93 ? -28.256 10.900 23.629 1.00 96.25 93 VAL A N 1
ATOM 700 C CA . VAL A 1 93 ? -28.247 11.439 24.996 1.00 96.25 93 VAL A CA 1
ATOM 701 C C . VAL A 1 93 ? -27.133 10.791 25.821 1.00 96.25 93 VAL A C 1
ATOM 703 O O . VAL A 1 93 ? -26.422 11.490 26.536 1.00 96.25 93 VAL A O 1
ATOM 706 N N . SER A 1 94 ? -26.916 9.478 25.680 1.00 97.38 94 SER A N 1
ATOM 707 C CA . SER A 1 94 ? -25.782 8.790 26.316 1.00 97.38 94 SER A CA 1
ATOM 708 C C . SER A 1 94 ? -24.435 9.340 25.829 1.00 97.38 94 SER A C 1
ATOM 710 O O . SER A 1 94 ? -23.527 9.542 26.633 1.00 97.38 94 SER A O 1
ATOM 712 N N . ALA A 1 95 ? -24.302 9.643 24.534 1.00 97.62 95 ALA A N 1
ATOM 713 C CA . ALA A 1 95 ? -23.091 10.253 23.989 1.00 97.62 95 ALA A CA 1
ATOM 714 C C . ALA A 1 95 ? -22.846 11.658 24.567 1.00 97.62 95 ALA A C 1
ATOM 716 O O . ALA A 1 95 ? -21.715 11.982 24.929 1.00 97.62 95 ALA A O 1
ATOM 717 N N . ASP A 1 96 ? -23.891 12.476 24.705 1.00 97.75 96 ASP A N 1
ATOM 718 C CA . ASP A 1 96 ? -23.781 13.811 25.302 1.00 97.75 96 ASP A CA 1
ATOM 719 C C . ASP A 1 96 ? -23.443 13.755 26.797 1.00 97.75 96 ASP A C 1
ATOM 721 O O . ASP A 1 96 ? -22.587 14.514 27.260 1.00 97.75 96 ASP A O 1
ATOM 725 N N . LEU A 1 97 ? -24.033 12.811 27.539 1.00 97.94 97 LEU A N 1
ATOM 726 C CA . LEU A 1 97 ? -23.674 12.551 28.933 1.00 97.94 97 LEU A CA 1
ATOM 727 C C . LEU A 1 97 ? -22.198 12.155 29.055 1.00 97.94 97 LEU A C 1
ATOM 729 O O . LEU A 1 97 ? -21.470 12.749 29.850 1.00 97.94 97 LEU A O 1
ATOM 733 N N . PHE A 1 98 ? -21.738 11.213 28.228 1.00 98.56 98 PHE A N 1
ATOM 734 C CA . PHE A 1 98 ? -20.336 10.803 28.196 1.00 98.56 98 PHE A CA 1
ATOM 735 C C . PHE A 1 98 ? -19.406 11.994 27.923 1.00 98.56 98 PHE A C 1
ATOM 737 O O . PHE A 1 98 ? -18.445 12.201 28.666 1.00 98.56 98 PHE A O 1
ATOM 744 N N . ARG A 1 99 ? -19.706 12.826 26.910 1.00 98.44 99 ARG A N 1
ATOM 745 C CA . ARG A 1 99 ? -18.918 14.035 26.598 1.00 98.44 99 ARG A CA 1
ATOM 746 C C . ARG A 1 99 ? -18.841 14.981 27.791 1.00 98.44 99 ARG A C 1
ATOM 748 O O . ARG A 1 99 ? -17.752 15.441 28.129 1.00 98.44 99 ARG A O 1
ATOM 755 N N . ALA A 1 100 ? -19.975 15.269 28.427 1.00 98.38 100 ALA A N 1
ATOM 756 C CA . ALA A 1 100 ? -20.033 16.176 29.566 1.00 98.38 100 ALA A CA 1
ATOM 757 C C . ALA A 1 100 ? -19.235 15.635 30.762 1.00 98.38 100 ALA A C 1
ATOM 759 O O . ALA A 1 100 ? -18.453 16.372 31.371 1.00 98.38 100 ALA A O 1
ATOM 760 N N . CYS A 1 101 ? -19.379 14.342 31.069 1.00 98.56 101 CYS A N 1
ATOM 761 C CA . CYS A 1 101 ? -18.648 13.698 32.154 1.00 98.56 101 CYS A CA 1
ATOM 762 C C . CYS A 1 101 ? -17.139 13.678 31.892 1.00 98.56 101 CYS A C 1
ATOM 764 O O . CYS A 1 101 ? -16.370 14.101 32.758 1.00 98.56 101 CYS A O 1
ATOM 766 N N . ARG A 1 102 ? -16.718 13.275 30.687 1.00 98.38 102 ARG A N 1
ATOM 767 C CA . ARG A 1 102 ? -15.306 13.237 30.287 1.00 98.38 102 ARG A CA 1
ATOM 768 C C . ARG A 1 102 ? -14.674 14.627 30.307 1.00 98.38 102 ARG A C 1
ATOM 770 O O . ARG A 1 102 ? -13.583 14.784 30.851 1.00 98.38 102 ARG A O 1
ATOM 777 N N . ALA A 1 103 ? -15.361 15.643 29.786 1.00 98.06 103 ALA A N 1
ATOM 778 C CA . ALA A 1 103 ? -14.870 17.019 29.796 1.00 98.06 103 ALA A CA 1
ATOM 779 C C . ALA A 1 103 ? -14.687 17.551 31.228 1.00 98.06 103 ALA A C 1
ATOM 781 O O . ALA A 1 103 ? -13.661 18.160 31.536 1.00 98.06 103 ALA A O 1
ATOM 782 N N . ALA A 1 104 ? -15.645 17.284 32.122 1.00 98.38 104 ALA A N 1
ATOM 783 C CA . ALA A 1 104 ? -15.547 17.671 33.528 1.00 98.38 104 ALA A CA 1
ATOM 784 C C . ALA A 1 104 ? -14.419 16.928 34.260 1.00 98.38 104 ALA A C 1
ATOM 786 O O . ALA A 1 104 ? -13.681 17.540 35.031 1.00 98.38 104 ALA A O 1
ATOM 787 N N . LEU A 1 105 ? -14.265 15.626 34.001 1.00 98.31 105 LEU A N 1
ATOM 788 C CA . LEU A 1 105 ? -13.198 14.801 34.562 1.00 98.31 105 LEU A CA 1
ATOM 789 C C . LEU A 1 105 ? -11.826 15.336 34.141 1.00 98.31 105 LEU A C 1
ATOM 791 O O . LEU A 1 105 ? -10.980 15.584 34.998 1.00 98.31 105 LEU A O 1
ATOM 795 N N . VAL A 1 106 ? -11.625 15.591 32.844 1.00 97.94 106 VAL A N 1
ATOM 796 C CA . VAL A 1 106 ? -10.386 16.181 32.314 1.00 97.94 106 VAL A CA 1
ATOM 797 C C . VAL A 1 106 ? -10.105 17.529 32.977 1.00 97.94 106 VAL A C 1
ATOM 799 O O . VAL A 1 106 ? -9.008 17.727 33.493 1.00 97.94 106 VAL A O 1
ATOM 802 N N . ALA A 1 107 ? -11.092 18.427 33.034 1.00 97.75 107 ALA A N 1
ATOM 803 C CA . ALA A 1 107 ? -10.917 19.762 33.606 1.00 97.75 107 ALA A CA 1
ATOM 804 C C . ALA A 1 107 ? -10.503 19.746 35.090 1.00 97.75 107 ALA A C 1
ATOM 806 O O . ALA A 1 107 ? -9.825 20.672 35.542 1.00 97.75 107 ALA A O 1
ATOM 807 N N . ILE A 1 108 ? -10.904 18.716 35.846 1.00 97.94 108 ILE A N 1
ATOM 808 C CA . ILE A 1 108 ? -10.438 18.490 37.220 1.00 97.94 108 ILE A CA 1
ATOM 809 C C . ILE A 1 108 ? -8.978 18.035 37.201 1.00 97.94 108 ILE A C 1
ATOM 811 O O . ILE A 1 108 ? -8.136 18.685 37.816 1.00 97.94 108 ILE A O 1
ATOM 815 N N . VAL A 1 109 ? -8.675 16.945 36.489 1.00 96.81 109 VAL A N 1
ATOM 816 C CA . VAL A 1 109 ? -7.355 16.290 36.522 1.00 96.81 109 VAL A CA 1
ATOM 817 C C . VAL A 1 109 ? -6.243 17.219 36.040 1.00 96.81 109 VAL A C 1
ATOM 819 O O . VAL A 1 109 ? -5.163 17.227 36.618 1.00 96.81 109 VAL A O 1
ATOM 822 N N . GLU A 1 110 ? -6.507 18.058 35.039 1.00 97.12 110 GLU A N 1
ATOM 823 C CA . GLU A 1 110 ? -5.532 19.026 34.519 1.00 97.12 110 GLU A CA 1
ATOM 824 C C . GLU A 1 110 ? -5.021 20.044 35.534 1.00 97.12 110 GLU A C 1
ATOM 826 O O . GLU A 1 110 ? -3.942 20.602 35.354 1.00 97.12 110 GLU A O 1
ATOM 831 N N . ARG A 1 111 ? -5.808 20.329 36.572 1.00 96.75 111 ARG A N 1
ATOM 832 C CA . ARG A 1 111 ? -5.471 21.334 37.586 1.00 96.75 111 ARG A CA 1
ATOM 833 C C . ARG A 1 111 ? -4.784 20.724 38.802 1.00 96.75 111 ARG A C 1
ATOM 835 O O . ARG A 1 111 ? -4.433 21.457 39.725 1.00 96.75 111 ARG A O 1
ATOM 842 N N . LEU A 1 112 ? -4.629 19.402 38.833 1.00 96.75 112 LEU A N 1
ATOM 843 C CA . LEU A 1 112 ? -4.030 18.693 39.951 1.00 96.75 112 LEU A CA 1
ATOM 844 C C . LEU A 1 112 ? -2.519 18.515 39.746 1.00 96.75 112 LEU A C 1
ATOM 846 O O . LEU A 1 112 ? -2.068 18.292 38.621 1.00 96.75 112 LEU A O 1
ATOM 850 N N . PRO A 1 113 ? -1.716 18.564 40.824 1.00 96.56 113 PRO A N 1
ATOM 851 C CA . PRO A 1 113 ? -0.321 18.148 40.754 1.00 96.56 113 PRO A CA 1
ATOM 852 C C . PRO A 1 113 ? -0.225 16.638 40.491 1.00 96.56 113 PRO A C 1
ATOM 854 O O . PRO A 1 113 ? -1.115 15.880 40.872 1.00 96.56 113 PRO A O 1
ATOM 857 N N . ALA A 1 114 ? 0.889 16.179 39.913 1.00 93.31 114 ALA A N 1
ATOM 858 C CA . ALA A 1 114 ? 1.101 14.757 39.613 1.00 93.31 114 ALA A CA 1
ATOM 859 C C . ALA A 1 114 ? 0.971 13.846 40.851 1.00 93.31 114 ALA A C 1
ATOM 861 O O . ALA A 1 114 ? 0.446 12.741 40.746 1.00 93.31 114 ALA A O 1
ATOM 862 N N . SER A 1 115 ? 1.359 14.337 42.035 1.00 96.00 115 SER A N 1
ATOM 863 C CA . SER A 1 115 ? 1.203 13.620 43.310 1.00 96.00 115 SER A CA 1
ATOM 864 C C . SER A 1 115 ? -0.255 13.327 43.678 1.00 96.00 115 SER A C 1
ATOM 866 O O . SER A 1 115 ? -0.523 12.417 44.456 1.00 96.00 115 SER A O 1
ATOM 868 N N . ALA A 1 116 ? -1.226 14.047 43.105 1.00 96.75 116 ALA A N 1
ATOM 869 C CA . ALA A 1 116 ? -2.639 13.772 43.340 1.00 96.75 116 ALA A CA 1
ATOM 870 C C . ALA A 1 116 ? -3.080 12.410 42.779 1.00 96.75 116 ALA A C 1
ATOM 872 O O . ALA A 1 116 ? -4.082 11.873 43.248 1.00 96.75 116 ALA A O 1
ATOM 873 N N . LEU A 1 117 ? -2.343 11.840 41.815 1.00 96.75 117 LEU A N 1
ATOM 874 C CA . LEU A 1 117 ? -2.628 10.513 41.260 1.00 96.75 117 LEU A CA 1
ATOM 875 C C . LEU A 1 117 ? -2.539 9.400 42.315 1.00 96.75 117 LEU A C 1
ATOM 877 O O . LEU A 1 117 ? -3.207 8.382 42.167 1.00 96.75 117 LEU A O 1
ATOM 881 N N . GLU A 1 118 ? -1.780 9.617 43.391 1.00 97.06 118 GLU A N 1
ATOM 882 C CA . GLU A 1 118 ? -1.590 8.667 44.495 1.00 97.06 118 GLU A CA 1
ATOM 883 C C . GLU A 1 118 ? -2.673 8.778 45.580 1.00 97.06 118 GLU A C 1
ATOM 885 O O . GLU A 1 118 ? -2.713 7.965 46.506 1.00 97.06 118 GLU A O 1
ATOM 890 N N . ARG A 1 119 ? -3.572 9.773 45.495 1.00 97.81 119 ARG A N 1
ATOM 891 C CA . ARG A 1 119 ? -4.687 9.897 46.444 1.00 97.81 119 ARG A CA 1
ATOM 892 C C . ARG A 1 119 ? -5.586 8.671 46.334 1.00 97.81 119 ARG A C 1
ATOM 894 O O . ARG A 1 119 ? -5.973 8.290 45.233 1.00 97.81 119 ARG A O 1
ATOM 901 N N . ASN A 1 120 ? -5.941 8.093 47.478 1.00 97.12 120 ASN A N 1
ATOM 902 C CA . ASN A 1 120 ? -6.668 6.829 47.556 1.00 97.12 120 ASN A CA 1
ATOM 903 C C . ASN A 1 120 ? -8.134 7.011 47.947 1.00 97.12 120 ASN A C 1
ATOM 905 O O . ASN A 1 120 ? -8.491 7.970 48.629 1.00 97.12 120 ASN A O 1
ATOM 909 N N . GLY A 1 121 ? -8.953 6.039 47.552 1.00 97.19 121 GLY A N 1
ATOM 910 C CA . GLY A 1 121 ? -10.248 5.708 48.142 1.00 97.19 121 GLY A CA 1
ATOM 911 C C . GLY A 1 121 ? -10.387 4.193 48.325 1.00 97.19 121 GLY A C 1
ATOM 912 O O . GLY A 1 121 ? -9.559 3.420 47.840 1.00 97.19 121 GLY A O 1
ATOM 913 N N . VAL A 1 122 ? -11.445 3.755 49.010 1.00 97.06 122 VAL A N 1
ATOM 914 C CA . VAL A 1 122 ? -11.705 2.332 49.290 1.00 97.06 122 VAL A CA 1
ATOM 915 C C . VAL A 1 122 ? -12.893 1.843 48.472 1.00 97.06 122 VAL A C 1
ATOM 917 O O . VAL A 1 122 ? -14.047 2.116 48.798 1.00 97.06 122 VAL A O 1
ATOM 920 N N . HIS A 1 123 ? -12.621 1.099 47.404 1.00 95.75 123 HIS A N 1
ATOM 921 C CA . HIS A 1 123 ? -13.634 0.469 46.573 1.00 95.75 123 HIS A CA 1
ATOM 922 C C . HIS A 1 123 ? -14.222 -0.776 47.234 1.00 95.75 123 HIS A C 1
ATOM 924 O O . HIS A 1 123 ? -13.504 -1.716 47.568 1.00 95.75 123 HIS A O 1
ATOM 930 N N . SER A 1 124 ? -15.550 -0.816 47.339 1.00 92.94 124 SER A N 1
ATOM 931 C CA . SER A 1 124 ? -16.294 -1.914 47.983 1.00 92.94 124 SER A CA 1
ATOM 932 C C . SER A 1 124 ? -15.945 -3.323 47.474 1.00 92.94 124 SER A C 1
ATOM 934 O O . SER A 1 124 ? -15.966 -4.262 48.259 1.00 92.94 124 SER A O 1
ATOM 936 N N . ALA A 1 125 ? -15.591 -3.472 46.191 1.00 89.62 125 ALA A N 1
ATOM 937 C CA . ALA A 1 125 ? -15.214 -4.764 45.601 1.00 89.62 125 ALA A CA 1
ATOM 938 C C . ALA A 1 125 ? -13.700 -4.977 45.419 1.00 89.62 125 ALA A C 1
ATOM 940 O O . ALA A 1 125 ? -13.255 -6.114 45.314 1.00 89.62 125 ALA A O 1
ATOM 941 N N . TYR A 1 126 ? -12.909 -3.902 45.343 1.00 89.38 126 TYR A N 1
ATOM 942 C CA . TYR A 1 126 ? -11.503 -3.982 44.914 1.00 89.38 126 TYR A CA 1
ATOM 943 C C . TYR A 1 126 ? -10.505 -3.522 45.984 1.00 89.38 126 TYR A C 1
ATOM 945 O O . TYR A 1 126 ? -9.301 -3.674 45.806 1.00 89.38 126 TYR A O 1
ATOM 953 N N . GLY A 1 127 ? -10.987 -3.004 47.116 1.00 93.00 127 GLY A N 1
ATOM 954 C CA . GLY A 1 127 ? -10.136 -2.441 48.156 1.00 93.00 127 GLY A CA 1
ATOM 955 C C . GLY A 1 127 ? -9.583 -1.075 47.756 1.00 93.00 127 GLY A C 1
ATOM 956 O O . GLY A 1 127 ? -10.283 -0.275 47.140 1.00 93.00 127 GLY A O 1
ATOM 957 N N . ALA A 1 128 ? -8.346 -0.781 48.152 1.00 94.06 128 ALA A N 1
ATOM 958 C CA . ALA A 1 128 ? -7.719 0.504 47.861 1.00 94.06 128 ALA A CA 1
ATOM 959 C C . ALA A 1 128 ? -7.595 0.741 46.344 1.00 94.06 128 ALA A C 1
ATOM 961 O O . ALA A 1 128 ? -7.149 -0.135 45.608 1.00 94.06 128 ALA A O 1
ATOM 962 N N . MET A 1 129 ? -7.983 1.934 45.901 1.00 95.38 129 MET A N 1
ATOM 963 C CA . MET A 1 129 ? -7.845 2.404 44.523 1.00 95.38 129 MET A CA 1
ATOM 964 C C . MET A 1 129 ? -7.329 3.839 44.549 1.00 95.38 129 MET A C 1
ATOM 966 O O . MET A 1 129 ? -7.949 4.696 45.189 1.00 95.38 129 MET A O 1
ATOM 970 N N . CYS A 1 130 ? -6.232 4.108 43.844 1.00 96.69 130 CYS A N 1
ATOM 971 C CA . CYS A 1 130 ? -5.729 5.468 43.700 1.00 96.69 130 CYS A CA 1
ATOM 972 C C . CYS A 1 130 ? -6.442 6.217 42.564 1.00 96.69 130 CYS A C 1
ATOM 974 O O . CYS A 1 130 ? -7.124 5.624 41.720 1.00 96.69 130 CYS A O 1
ATOM 976 N N . LEU A 1 131 ? -6.283 7.541 42.516 1.00 97.88 131 LEU A N 1
ATOM 977 C CA . LEU A 1 131 ? -6.812 8.361 41.427 1.00 97.88 131 LEU A CA 1
ATOM 978 C C . LEU A 1 131 ? -6.274 7.894 40.066 1.00 97.88 131 LEU A C 1
ATOM 980 O O . LEU A 1 131 ? -7.040 7.827 39.106 1.00 97.88 131 LEU A O 1
ATOM 984 N N . GLY A 1 132 ? -5.000 7.504 39.987 1.00 97.31 132 GLY A N 1
ATOM 985 C CA . GLY A 1 132 ? -4.415 6.916 38.781 1.00 97.31 132 GLY A CA 1
ATOM 986 C C . GLY A 1 132 ? -5.170 5.679 38.285 1.00 97.31 132 GLY A C 1
ATOM 987 O O . GLY A 1 132 ? -5.446 5.570 37.090 1.00 97.31 132 GLY A O 1
ATOM 988 N N . ASP A 1 133 ? -5.581 4.794 39.196 1.00 96.56 133 ASP A N 1
ATOM 989 C CA . ASP A 1 133 ? -6.339 3.584 38.862 1.00 96.56 133 ASP A CA 1
ATOM 990 C C . ASP A 1 133 ? -7.750 3.915 38.369 1.00 96.56 133 ASP A C 1
ATOM 992 O O . ASP A 1 133 ? -8.236 3.307 37.416 1.00 96.56 133 ASP A O 1
ATOM 996 N N . ILE A 1 134 ? -8.400 4.918 38.970 1.00 97.12 134 ILE A N 1
ATOM 997 C CA . ILE A 1 134 ? -9.716 5.402 38.524 1.00 97.12 134 ILE A CA 1
ATOM 998 C C . ILE A 1 134 ? -9.631 5.918 37.084 1.00 97.12 134 ILE A C 1
ATOM 1000 O O . ILE A 1 134 ? -10.474 5.573 36.256 1.00 97.12 134 ILE A O 1
ATOM 1004 N N . LEU A 1 135 ? -8.610 6.721 36.770 1.00 97.88 135 LEU A N 1
ATOM 1005 C CA . LEU A 1 135 ? -8.418 7.270 35.426 1.00 97.88 135 LEU A CA 1
ATOM 1006 C C . LEU A 1 135 ? -8.093 6.177 34.407 1.00 97.88 135 LEU A C 1
ATOM 1008 O O . LEU A 1 135 ? -8.639 6.186 33.303 1.00 97.88 135 LEU A O 1
ATOM 1012 N N . ARG A 1 136 ? -7.249 5.212 34.790 1.00 95.75 136 ARG A N 1
ATOM 1013 C CA . ARG A 1 136 ? -6.931 4.042 33.966 1.00 95.75 136 ARG A CA 1
ATOM 1014 C C . ARG A 1 136 ? -8.185 3.232 33.657 1.00 95.75 136 ARG A C 1
ATOM 1016 O O . ARG A 1 136 ? -8.420 2.899 32.498 1.00 95.75 136 ARG A O 1
ATOM 1023 N N . HIS A 1 137 ? -9.018 2.989 34.667 1.00 93.38 137 HIS A N 1
ATOM 1024 C CA . HIS A 1 137 ? -10.286 2.292 34.499 1.00 93.38 137 HIS A CA 1
ATOM 1025 C C . HIS A 1 137 ? -11.214 3.063 33.558 1.00 93.38 137 HIS A C 1
ATOM 1027 O O . HIS A 1 137 ? -11.677 2.487 32.581 1.00 93.38 137 HIS A O 1
ATOM 1033 N N . ALA A 1 138 ? -11.451 4.355 33.806 1.00 94.94 138 ALA A N 1
ATOM 1034 C CA . ALA A 1 138 ? -12.331 5.179 32.976 1.00 94.94 138 ALA A CA 1
ATOM 1035 C C . ALA A 1 138 ? -11.898 5.184 31.499 1.00 94.94 138 ALA A C 1
ATOM 1037 O O . ALA A 1 138 ? -12.720 5.061 30.593 1.00 94.94 138 ALA A O 1
ATOM 1038 N N . HIS A 1 139 ? -10.593 5.281 31.242 1.00 95.38 139 HIS A N 1
ATOM 1039 C CA . HIS A 1 139 ? -10.059 5.284 29.886 1.00 95.38 139 HIS A CA 1
ATOM 1040 C C . HIS A 1 139 ? -10.129 3.907 29.215 1.00 95.38 139 HIS A C 1
ATOM 1042 O O . HIS A 1 139 ? -10.658 3.795 28.109 1.00 95.38 139 HIS A O 1
ATOM 1048 N N . GLY A 1 140 ? -9.632 2.866 29.888 1.00 87.12 140 GLY A N 1
ATOM 1049 C CA . GLY A 1 140 ? -9.605 1.503 29.360 1.00 87.12 140 GLY A CA 1
ATOM 1050 C C . GLY A 1 140 ? -11.004 0.947 29.102 1.00 87.12 140 GLY A C 1
ATOM 1051 O O . GLY A 1 140 ? -11.257 0.397 28.033 1.00 87.12 140 GLY A O 1
ATOM 1052 N N . HIS A 1 141 ? -11.933 1.164 30.037 1.00 93.31 141 HIS A N 1
ATOM 1053 C CA . HIS A 1 141 ? -13.337 0.756 29.919 1.00 93.31 141 HIS A CA 1
ATOM 1054 C C . HIS A 1 141 ? -14.033 1.413 28.727 1.00 93.31 141 HIS A C 1
ATOM 1056 O O . HIS A 1 141 ? -14.617 0.716 27.893 1.00 93.31 141 HIS A O 1
ATOM 1062 N N . ALA A 1 142 ? -13.907 2.735 28.599 1.00 94.94 142 ALA A N 1
ATOM 1063 C CA . ALA A 1 142 ? -14.515 3.484 27.508 1.00 94.94 142 ALA A CA 1
ATOM 1064 C C . ALA A 1 142 ? -14.023 3.004 26.131 1.00 94.94 142 ALA A C 1
ATOM 1066 O O . ALA A 1 142 ? -14.832 2.789 25.230 1.00 94.94 142 ALA A O 1
ATOM 1067 N N . LEU A 1 143 ? -12.712 2.786 25.971 1.00 89.50 143 LEU A N 1
ATOM 1068 C CA . LEU A 1 143 ? -12.136 2.287 24.718 1.00 89.50 143 LEU A CA 1
ATOM 1069 C C . LEU A 1 143 ? -12.542 0.838 24.425 1.00 89.50 143 LEU A C 1
ATOM 1071 O O . LEU A 1 143 ? -12.900 0.519 23.292 1.00 89.50 143 LEU A O 1
ATOM 1075 N N . HIS A 1 144 ? -12.528 -0.026 25.442 1.00 85.69 144 HIS A N 1
ATOM 1076 C CA . HIS A 1 144 ? -12.914 -1.428 25.306 1.00 85.69 144 HIS A CA 1
ATOM 1077 C C . HIS A 1 144 ? -14.350 -1.576 24.785 1.00 85.69 144 HIS A C 1
ATOM 1079 O O . HIS A 1 144 ? -14.603 -2.341 23.853 1.00 85.69 144 HIS A O 1
ATOM 1085 N N . HIS A 1 145 ? -15.294 -0.817 25.344 1.00 89.44 145 HIS A N 1
ATOM 1086 C CA . HIS A 1 145 ? -16.690 -0.885 24.919 1.00 89.44 145 HIS A CA 1
ATOM 1087 C C . HIS A 1 145 ? -16.985 -0.081 23.653 1.00 89.44 145 HIS A C 1
ATOM 1089 O O . HIS A 1 145 ? -17.851 -0.493 22.885 1.00 89.44 145 HIS A O 1
ATOM 1095 N N . ALA A 1 146 ? -16.253 1.002 23.369 1.00 88.75 146 ALA A N 1
ATOM 1096 C CA . ALA A 1 146 ? -16.323 1.656 22.062 1.00 88.75 146 ALA A CA 1
ATOM 1097 C C . ALA A 1 146 ? -15.976 0.664 20.942 1.00 88.75 146 ALA A C 1
ATOM 1099 O O . ALA A 1 146 ? -16.748 0.520 19.996 1.00 88.75 146 ALA A O 1
ATOM 1100 N N . ALA A 1 147 ? -14.912 -0.126 21.122 1.00 83.25 147 ALA A N 1
ATOM 1101 C CA . ALA A 1 147 ? -14.551 -1.181 20.181 1.00 83.25 147 ALA A CA 1
ATOM 1102 C C . ALA A 1 147 ? -15.657 -2.243 20.026 1.00 83.25 147 ALA A C 1
ATOM 1104 O O . ALA A 1 147 ? -15.887 -2.715 18.920 1.00 83.25 147 ALA A O 1
ATOM 1105 N N . GLN A 1 148 ? -16.389 -2.600 21.089 1.00 84.62 148 GLN A N 1
ATOM 1106 C CA . GLN A 1 148 ? -17.533 -3.529 21.010 1.00 84.62 148 GLN A CA 1
ATOM 1107 C C . GLN A 1 148 ? -18.771 -2.925 20.329 1.00 84.62 148 GLN A C 1
ATOM 1109 O O . GLN A 1 148 ? -19.507 -3.610 19.619 1.00 84.62 148 GLN A O 1
ATOM 1114 N N . LEU A 1 149 ? -19.029 -1.636 20.553 1.00 86.12 149 LEU A N 1
ATOM 1115 C CA . LEU A 1 149 ? -20.102 -0.910 19.875 1.00 86.12 149 LEU A CA 1
ATOM 1116 C C . LEU A 1 149 ? -19.824 -0.814 18.377 1.00 86.12 149 LEU A C 1
ATOM 1118 O O . LEU A 1 149 ? -20.753 -0.921 17.569 1.00 86.12 149 LEU A O 1
ATOM 1122 N N . GLU A 1 150 ? -18.550 -0.673 18.019 1.00 77.69 150 GLU A N 1
ATOM 1123 C CA . GLU A 1 150 ? -18.060 -0.619 16.649 1.00 77.69 150 GLU A CA 1
ATOM 1124 C C . GLU A 1 150 ? -17.922 -2.009 16.015 1.00 77.69 150 GLU A C 1
ATOM 1126 O O . GLU A 1 150 ? -18.210 -2.140 14.819 1.00 77.69 150 GLU A O 1
ATOM 1131 N N . SER A 1 151 ? -17.625 -3.053 16.798 1.00 66.56 151 SER A N 1
ATOM 1132 C CA . SER A 1 151 ? -17.450 -4.425 16.316 1.00 66.56 151 SER A CA 1
ATOM 1133 C C . SER A 1 151 ? -18.734 -5.021 15.726 1.00 66.56 151 SER A C 1
ATOM 1135 O O . SER A 1 151 ? -19.876 -4.681 16.082 1.00 66.56 151 SER A O 1
ATOM 1137 N N . GLY A 1 152 ? -18.533 -5.870 14.718 1.00 52.47 152 GLY A N 1
ATOM 1138 C CA . GLY A 1 152 ? -19.582 -6.399 13.856 1.00 52.47 152 GLY A CA 1
ATOM 1139 C C . GLY A 1 152 ? -20.525 -7.370 14.567 1.00 52.47 152 GLY A C 1
ATOM 1140 O O . GLY A 1 152 ? -20.116 -8.429 15.027 1.00 52.47 152 GLY A O 1
ATOM 1141 N N . SER A 1 153 ? -21.818 -7.034 14.574 1.00 38.94 153 SER A N 1
ATOM 1142 C CA . SER A 1 153 ? -22.877 -8.036 14.384 1.00 38.94 153 SER A CA 1
ATOM 1143 C C . SER A 1 153 ? -22.776 -8.510 12.922 1.00 38.94 153 SER A C 1
ATOM 1145 O O . SER A 1 153 ? -22.234 -7.758 12.102 1.00 38.94 153 SER A O 1
ATOM 1147 N N . PRO A 1 154 ? -23.288 -9.705 12.563 1.00 40.00 154 PRO A N 1
ATOM 1148 C CA . PRO A 1 154 ? -23.336 -10.224 11.187 1.00 40.00 154 PRO A CA 1
ATOM 1149 C C . PRO A 1 154 ? -23.764 -9.210 10.099 1.00 40.00 154 PRO A C 1
ATOM 1151 O O . PRO A 1 154 ? -23.498 -9.408 8.917 1.00 40.00 154 PRO A O 1
ATOM 1154 N N . ALA A 1 155 ? -24.387 -8.090 10.478 1.00 39.56 155 ALA A N 1
ATOM 1155 C CA . ALA A 1 155 ? -24.757 -6.982 9.606 1.00 39.56 155 ALA A CA 1
ATOM 1156 C C . ALA A 1 155 ? -23.598 -6.167 8.975 1.00 39.56 155 ALA A C 1
ATOM 1158 O O . ALA A 1 155 ? -23.875 -5.365 8.082 1.00 39.56 155 ALA A O 1
ATOM 1159 N N . THR A 1 156 ? -22.314 -6.333 9.332 1.00 40.69 156 THR A N 1
ATOM 1160 C CA . THR A 1 156 ? -21.219 -5.730 8.525 1.00 40.69 156 THR A CA 1
ATOM 1161 C C . THR A 1 156 ? -21.101 -6.346 7.129 1.00 40.69 156 THR A C 1
ATOM 1163 O O . THR A 1 156 ? -20.617 -5.671 6.219 1.00 40.69 156 THR A O 1
ATOM 1166 N N . ALA A 1 157 ? -21.671 -7.534 6.900 1.00 42.09 157 ALA A N 1
ATOM 1167 C CA . ALA A 1 157 ? -21.869 -8.069 5.553 1.00 42.09 157 ALA A CA 1
ATOM 1168 C C . ALA A 1 157 ? -22.777 -7.171 4.677 1.00 42.09 157 ALA A C 1
ATOM 1170 O O . ALA A 1 157 ? -22.680 -7.211 3.453 1.00 42.09 157 ALA A O 1
ATOM 1171 N N . ALA A 1 158 ? -23.618 -6.307 5.270 1.00 43.72 158 ALA A N 1
ATOM 1172 C CA . ALA A 1 158 ? -24.545 -5.448 4.526 1.00 43.72 158 ALA A CA 1
ATOM 1173 C C . ALA A 1 158 ? -23.915 -4.149 3.978 1.00 43.72 158 ALA A C 1
ATOM 1175 O O . ALA A 1 158 ? -24.481 -3.537 3.073 1.00 43.72 158 ALA A O 1
ATOM 1176 N N . LEU A 1 159 ? -22.754 -3.710 4.491 1.00 54.12 159 LEU A N 1
ATOM 1177 C CA . LEU A 1 159 ? -22.095 -2.464 4.052 1.00 54.12 159 LEU A CA 1
ATOM 1178 C C . LEU A 1 159 ? -20.886 -2.690 3.135 1.00 54.12 159 LEU A C 1
ATOM 1180 O O . LEU A 1 159 ? -20.291 -1.715 2.683 1.00 54.12 159 LEU A O 1
ATOM 1184 N N . GLY A 1 160 ? -20.536 -3.938 2.830 1.00 69.50 160 GLY A N 1
ATOM 1185 C CA . GLY A 1 160 ? -19.454 -4.278 1.909 1.00 69.50 160 GLY A CA 1
ATOM 1186 C C . GLY A 1 160 ? -18.041 -3.954 2.415 1.00 69.50 160 GLY A C 1
ATOM 1187 O O . GLY A 1 160 ? -17.823 -3.044 3.223 1.00 69.50 160 GLY A O 1
ATOM 1188 N N . GLN A 1 161 ? -17.063 -4.704 1.912 1.00 87.62 161 GLN A N 1
ATOM 1189 C CA . GLN A 1 161 ? -15.649 -4.579 2.260 1.00 87.62 161 GLN A CA 1
ATOM 1190 C C . GLN A 1 161 ? -15.053 -3.298 1.655 1.00 87.62 161 GLN A C 1
ATOM 1192 O O . GLN A 1 161 ? -15.140 -3.080 0.450 1.00 87.62 161 GLN A O 1
ATOM 1197 N N . ARG A 1 162 ? -14.441 -2.427 2.466 1.00 91.94 162 ARG A N 1
ATOM 1198 C CA . ARG A 1 162 ? -13.840 -1.182 1.953 1.00 91.94 162 ARG A CA 1
ATOM 1199 C C . ARG A 1 162 ? -12.644 -1.469 1.053 1.00 91.94 162 ARG A C 1
ATOM 1201 O O . ARG A 1 162 ? -11.864 -2.380 1.330 1.00 91.94 162 ARG A O 1
ATOM 1208 N N . TYR A 1 163 ? -12.487 -0.646 0.027 1.00 96.06 163 TYR A N 1
ATOM 1209 C CA . TYR A 1 163 ? -11.316 -0.655 -0.834 1.00 96.06 163 TYR A CA 1
ATOM 1210 C C . TYR A 1 163 ? -10.923 0.763 -1.244 1.00 96.06 163 TYR A C 1
ATOM 1212 O O . TYR A 1 163 ? -11.748 1.681 -1.240 1.00 96.06 163 TYR A O 1
ATOM 1220 N N . TRP A 1 164 ? -9.671 0.900 -1.659 1.00 98.31 164 TRP A N 1
ATOM 1221 C CA . TRP A 1 164 ? -9.107 2.108 -2.246 1.00 98.31 164 TRP A CA 1
ATOM 1222 C C . TRP A 1 164 ? -8.398 1.762 -3.548 1.00 98.31 164 TRP A C 1
ATOM 1224 O O . TRP A 1 164 ? -7.795 0.702 -3.659 1.00 98.31 164 TRP A O 1
ATOM 1234 N N . ILE A 1 165 ? -8.447 2.660 -4.523 1.00 98.38 165 ILE A N 1
ATOM 1235 C CA . ILE A 1 165 ? -7.616 2.604 -5.725 1.00 98.38 165 ILE A CA 1
ATOM 1236 C C . ILE A 1 165 ? -6.559 3.681 -5.575 1.00 98.38 165 ILE A C 1
ATOM 1238 O O . ILE A 1 165 ? -6.887 4.855 -5.392 1.00 98.38 165 ILE A O 1
ATOM 1242 N N . VAL A 1 166 ? -5.298 3.275 -5.626 1.00 98.50 166 VAL A N 1
ATOM 1243 C CA . VAL A 1 166 ? -4.158 4.142 -5.344 1.00 98.50 166 VAL A CA 1
ATOM 1244 C C . VAL A 1 166 ? -3.182 4.075 -6.500 1.00 98.50 166 VAL A C 1
ATOM 1246 O O . VAL A 1 166 ? -2.781 2.993 -6.918 1.00 98.50 166 VAL A O 1
ATOM 1249 N N . ASP A 1 167 ? -2.749 5.237 -6.969 1.00 98.25 167 ASP A N 1
ATOM 1250 C CA . ASP A 1 167 ? -1.659 5.345 -7.925 1.00 98.25 167 ASP A CA 1
ATOM 1251 C C . ASP A 1 167 ? -0.339 5.531 -7.168 1.00 98.25 167 ASP A C 1
ATOM 1253 O O . ASP A 1 167 ? -0.093 6.573 -6.553 1.00 98.25 167 ASP A O 1
ATOM 1257 N N . ALA A 1 168 ? 0.524 4.515 -7.199 1.00 97.81 168 ALA A N 1
ATOM 1258 C CA . ALA A 1 168 ? 1.832 4.536 -6.552 1.00 97.81 168 ALA A CA 1
ATOM 1259 C C . ALA A 1 168 ? 2.933 5.087 -7.474 1.00 97.81 168 ALA A C 1
ATOM 1261 O O . ALA A 1 168 ? 2.853 5.009 -8.700 1.00 97.81 168 ALA A O 1
ATOM 1262 N N . PHE A 1 169 ? 3.998 5.623 -6.874 1.00 97.19 169 PHE A N 1
ATOM 1263 C CA . PHE A 1 169 ? 5.120 6.291 -7.549 1.00 97.19 169 PHE A CA 1
ATOM 1264 C C . PHE A 1 169 ? 4.726 7.546 -8.346 1.00 97.19 169 PHE A C 1
ATOM 1266 O O . PHE A 1 169 ? 5.340 7.893 -9.360 1.00 97.19 169 PHE A O 1
ATOM 1273 N N . THR A 1 170 ? 3.709 8.260 -7.866 1.00 97.06 170 THR A N 1
ATOM 1274 C CA . THR A 1 170 ? 3.249 9.532 -8.427 1.00 97.06 170 THR A CA 1
ATOM 1275 C C . THR A 1 170 ? 2.693 10.449 -7.335 1.00 97.06 170 THR A C 1
ATOM 1277 O O . THR A 1 170 ? 2.374 10.014 -6.231 1.00 97.06 170 THR A O 1
ATOM 1280 N N . LYS A 1 171 ? 2.603 11.744 -7.647 1.00 96.00 171 LYS A N 1
ATOM 1281 C CA . LYS A 1 171 ? 1.918 12.764 -6.835 1.00 96.00 171 LYS A CA 1
ATOM 1282 C C . LYS A 1 171 ? 0.626 13.264 -7.484 1.00 96.00 171 LYS A C 1
ATOM 1284 O O . LYS A 1 171 ? -0.060 14.095 -6.904 1.00 96.00 171 LYS A O 1
ATOM 1289 N N . VAL A 1 172 ? 0.329 12.806 -8.700 1.00 95.50 172 VAL A N 1
ATOM 1290 C CA . VAL A 1 172 ? -0.842 13.217 -9.480 1.00 95.50 172 VAL A CA 1
ATOM 1291 C C . VAL A 1 172 ? -1.658 11.985 -9.876 1.00 95.50 172 VAL A C 1
ATOM 1293 O O . VAL A 1 172 ? -1.045 10.971 -10.234 1.00 95.50 172 VAL A O 1
ATOM 1296 N N . PRO A 1 173 ? -3.001 12.051 -9.813 1.00 96.56 173 PRO A N 1
ATOM 1297 C CA . PRO A 1 173 ? -3.865 10.968 -10.273 1.00 96.56 173 PRO A CA 1
ATOM 1298 C C . PRO A 1 173 ? -3.635 10.618 -11.745 1.00 96.56 173 PRO A C 1
ATOM 1300 O O . PRO A 1 173 ? -3.244 11.468 -12.547 1.00 96.56 173 PRO A O 1
ATOM 1303 N N . PHE A 1 174 ? -3.929 9.370 -12.099 1.00 96.19 174 PHE A N 1
ATOM 1304 C CA . PHE A 1 174 ? -3.856 8.803 -13.449 1.00 96.19 174 PHE A CA 1
ATOM 1305 C C . PHE A 1 174 ? -2.438 8.647 -14.024 1.00 96.19 174 PHE A C 1
ATOM 1307 O O . PHE A 1 174 ? -2.276 8.295 -15.194 1.00 96.19 174 PHE A O 1
ATOM 1314 N N . ALA A 1 175 ? -1.417 8.826 -13.187 1.00 97.19 175 ALA A N 1
ATOM 1315 C CA . ALA A 1 175 ? -0.028 8.469 -13.459 1.00 97.19 175 ALA A CA 1
ATOM 1316 C C . ALA A 1 175 ? 0.416 7.339 -12.512 1.00 97.19 175 ALA A C 1
ATOM 1318 O O . ALA A 1 175 ? -0.390 6.780 -11.775 1.00 97.19 175 ALA A O 1
ATOM 1319 N N . GLY A 1 176 ? 1.686 6.956 -12.530 1.00 97.50 176 GLY A N 1
ATOM 1320 C CA . GLY A 1 176 ? 2.198 5.919 -11.638 1.00 97.50 176 GLY A CA 1
ATOM 1321 C C . GLY A 1 176 ? 1.648 4.521 -11.943 1.00 97.50 176 GLY A C 1
ATOM 1322 O O . GLY A 1 176 ? 1.164 4.259 -13.050 1.00 97.50 176 GLY A O 1
ATOM 1323 N N . ASN A 1 177 ? 1.738 3.624 -10.961 1.00 97.31 177 ASN A N 1
ATOM 1324 C CA . ASN A 1 177 ? 1.243 2.249 -11.057 1.00 97.31 177 ASN A CA 1
ATOM 1325 C C . ASN A 1 177 ? 0.009 2.050 -10.157 1.00 97.31 177 ASN A C 1
ATOM 1327 O O . ASN A 1 177 ? 0.148 2.208 -8.938 1.00 97.31 177 ASN A O 1
ATOM 1331 N N . PRO A 1 178 ? -1.176 1.764 -10.729 1.00 97.38 178 PRO A N 1
ATOM 1332 C CA . PRO A 1 178 ? -2.403 1.609 -9.960 1.00 97.38 178 PRO A CA 1
ATOM 1333 C C . PRO A 1 178 ? -2.432 0.283 -9.194 1.00 97.38 178 PRO A C 1
ATOM 1335 O O . PRO A 1 178 ? -2.140 -0.771 -9.755 1.00 97.38 178 PRO A O 1
ATOM 1338 N N . ALA A 1 179 ? -2.883 0.329 -7.943 1.00 98.19 179 ALA A N 1
ATOM 1339 C CA . ALA A 1 179 ? -3.208 -0.849 -7.148 1.00 98.19 179 ALA A CA 1
ATOM 1340 C C . ALA A 1 179 ? -4.538 -0.669 -6.407 1.00 98.19 179 ALA A C 1
ATOM 1342 O O . ALA A 1 179 ? -4.839 0.419 -5.907 1.00 98.19 179 ALA A O 1
ATOM 1343 N N . ALA A 1 180 ? -5.313 -1.750 -6.303 1.00 98.38 180 ALA A N 1
ATOM 1344 C CA . ALA A 1 180 ? -6.442 -1.815 -5.381 1.00 98.38 180 ALA A CA 1
ATOM 1345 C C . ALA A 1 180 ? -5.946 -2.249 -3.999 1.00 98.38 180 ALA A C 1
ATOM 1347 O O . ALA A 1 180 ? -5.233 -3.238 -3.880 1.00 98.38 180 ALA A O 1
ATOM 1348 N N . VAL A 1 181 ? -6.323 -1.529 -2.949 1.00 98.62 181 VAL A N 1
ATOM 1349 C CA . VAL A 1 181 ? -5.959 -1.819 -1.560 1.00 98.62 181 VAL A CA 1
ATOM 1350 C C . VAL A 1 181 ? -7.214 -2.189 -0.791 1.00 98.62 181 VAL A C 1
ATOM 1352 O O . VAL A 1 181 ? -8.163 -1.406 -0.736 1.00 98.62 181 VAL A O 1
ATOM 1355 N N . VAL A 1 182 ? -7.201 -3.361 -0.164 1.00 97.69 182 VAL A N 1
ATOM 1356 C CA . VAL A 1 182 ? -8.318 -3.912 0.604 1.00 97.69 182 VAL A CA 1
ATOM 1357 C C . VAL A 1 182 ? -7.833 -4.276 2.017 1.00 97.69 182 VAL A C 1
ATOM 1359 O O . VAL A 1 182 ? -7.409 -5.406 2.258 1.00 97.69 182 VAL A O 1
ATOM 1362 N N . PRO A 1 183 ? -7.859 -3.326 2.968 1.00 95.06 183 PRO A N 1
ATOM 1363 C CA . PRO A 1 183 ? -7.612 -3.600 4.380 1.00 95.06 183 PRO A CA 1
ATOM 1364 C C . PRO A 1 183 ? -8.758 -4.431 4.969 1.00 95.06 183 PRO A C 1
ATOM 1366 O O . PRO A 1 183 ? -9.920 -4.025 4.909 1.00 95.06 183 PRO A O 1
ATOM 1369 N N . LEU A 1 184 ? -8.424 -5.577 5.540 1.00 92.69 184 LEU A N 1
ATOM 1370 C CA . LEU A 1 184 ? -9.311 -6.544 6.171 1.00 92.69 184 LEU A CA 1
ATOM 1371 C C . LEU A 1 184 ? -9.103 -6.527 7.691 1.00 92.69 184 LEU A C 1
ATOM 1373 O O . LEU A 1 184 ? -8.014 -6.227 8.180 1.00 92.69 184 LEU A O 1
ATOM 1377 N N . ASP A 1 185 ? -10.132 -6.920 8.439 1.00 85.81 185 ASP A N 1
ATOM 1378 C CA . ASP A 1 185 ? -10.028 -7.075 9.897 1.00 85.81 185 ASP A CA 1
ATOM 1379 C C . ASP A 1 185 ? -9.343 -8.400 10.293 1.00 85.81 185 ASP A C 1
ATOM 1381 O O . ASP A 1 185 ? -8.808 -8.531 11.390 1.00 85.81 185 ASP A O 1
ATOM 1385 N N . ARG A 1 186 ? -9.374 -9.398 9.399 1.00 85.25 186 ARG A N 1
ATOM 1386 C CA . ARG A 1 186 ? -8.847 -10.759 9.581 1.00 85.25 186 ARG A CA 1
ATOM 1387 C C . ARG A 1 186 ? -8.465 -11.370 8.221 1.00 85.25 186 ARG A C 1
ATOM 1389 O O . ARG A 1 186 ? -8.879 -10.823 7.197 1.00 85.25 186 ARG A O 1
ATOM 1396 N N . PRO A 1 187 ? -7.738 -12.504 8.172 1.00 88.75 187 PRO A N 1
ATOM 1397 C CA . PRO A 1 187 ? -7.540 -13.230 6.921 1.00 88.75 187 PRO A CA 1
ATOM 1398 C C . PRO A 1 187 ? -8.882 -13.596 6.258 1.00 88.75 187 PRO A C 1
ATOM 1400 O O . PRO A 1 187 ? -9.805 -14.041 6.947 1.00 88.75 187 PRO A O 1
ATOM 1403 N N . ALA A 1 188 ? -8.950 -13.435 4.935 1.00 89.44 188 ALA A N 1
ATOM 1404 C CA . ALA A 1 188 ? -10.056 -13.883 4.079 1.00 89.44 188 ALA A CA 1
ATOM 1405 C C . ALA A 1 188 ? -9.653 -15.115 3.246 1.00 89.44 188 ALA A C 1
ATOM 1407 O O . ALA A 1 188 ? -8.463 -15.455 3.165 1.00 89.44 188 ALA A O 1
ATOM 1408 N N . ASP A 1 189 ? -10.628 -15.768 2.609 1.00 92.38 189 ASP A N 1
ATOM 1409 C CA . ASP A 1 189 ? -10.359 -16.903 1.721 1.00 92.38 189 ASP A CA 1
ATOM 1410 C C . ASP A 1 189 ? -9.469 -16.505 0.525 1.00 92.38 189 ASP A C 1
ATOM 1412 O O . ASP A 1 189 ? -9.601 -15.432 -0.069 1.00 92.38 189 ASP A O 1
ATOM 1416 N N . VAL A 1 190 ? -8.546 -17.394 0.146 1.00 93.81 190 VAL A N 1
ATOM 1417 C CA . VAL A 1 190 ? -7.598 -17.144 -0.954 1.00 93.81 190 VAL A CA 1
ATOM 1418 C C . VAL A 1 190 ? -8.316 -17.087 -2.301 1.00 93.81 190 VAL A C 1
ATOM 1420 O O . VAL A 1 190 ? -7.973 -16.258 -3.145 1.00 93.81 190 VAL A O 1
ATOM 1423 N N . GLY A 1 191 ? -9.311 -17.953 -2.502 1.00 94.12 191 GLY A N 1
ATOM 1424 C CA . GLY A 1 191 ? -10.137 -17.961 -3.703 1.00 94.12 191 GLY A CA 1
ATOM 1425 C C . GLY A 1 191 ? -10.937 -16.670 -3.838 1.00 94.12 191 GLY A C 1
ATOM 1426 O O . GLY A 1 191 ? -10.988 -16.098 -4.926 1.00 94.12 191 GLY A O 1
ATOM 1427 N N . TRP A 1 192 ? -11.484 -16.160 -2.734 1.00 94.00 192 TRP A N 1
ATOM 1428 C CA . TRP A 1 192 ? -12.147 -14.857 -2.698 1.00 94.00 192 TRP A CA 1
ATOM 1429 C C . TRP A 1 192 ? -11.189 -13.703 -3.028 1.00 94.00 192 TRP A C 1
ATOM 1431 O O . TRP A 1 192 ? -11.496 -12.890 -3.901 1.00 94.00 192 TRP A O 1
ATOM 1441 N N . MET A 1 193 ? -10.001 -13.656 -2.410 1.00 95.88 193 MET A N 1
ATOM 1442 C CA . MET A 1 193 ? -8.988 -12.631 -2.714 1.00 95.88 193 MET A CA 1
ATOM 1443 C C . MET A 1 193 ? -8.620 -12.622 -4.205 1.00 95.88 193 MET A C 1
ATOM 1445 O O . MET A 1 193 ? -8.536 -11.556 -4.819 1.00 95.88 193 MET A O 1
ATOM 1449 N N . GLN A 1 194 ? -8.455 -13.806 -4.806 1.00 95.56 194 GLN A N 1
ATOM 1450 C CA . GLN A 1 194 ? -8.154 -13.947 -6.230 1.00 95.56 194 GLN A CA 1
ATOM 1451 C C . GLN A 1 194 ? -9.318 -13.490 -7.123 1.00 95.56 194 GLN A C 1
ATOM 1453 O O . GLN A 1 194 ? -9.075 -12.833 -8.136 1.00 95.56 194 GLN A O 1
ATOM 1458 N N . GLN A 1 195 ? -10.568 -13.796 -6.757 1.00 95.31 195 GLN A N 1
ATOM 1459 C CA . GLN A 1 195 ? -11.755 -13.325 -7.485 1.00 95.31 195 GLN A CA 1
ATOM 1460 C C . GLN A 1 195 ? -11.869 -11.800 -7.448 1.00 95.31 195 GLN A C 1
ATOM 1462 O O . GLN A 1 195 ? -12.094 -11.177 -8.480 1.00 95.31 195 GLN A O 1
ATOM 1467 N N . VAL A 1 196 ? -11.652 -11.186 -6.283 1.00 95.69 196 VAL A N 1
ATOM 1468 C CA . VAL A 1 196 ? -11.647 -9.723 -6.142 1.00 95.69 196 VAL A CA 1
ATOM 1469 C C . VAL A 1 196 ? -10.533 -9.094 -6.978 1.00 95.69 196 VAL A C 1
ATOM 1471 O O . VAL A 1 196 ? -10.763 -8.088 -7.648 1.00 95.69 196 VAL A O 1
ATOM 1474 N N . ALA A 1 197 ? -9.338 -9.690 -6.986 1.00 95.62 197 ALA A N 1
ATOM 1475 C CA . ALA A 1 197 ? -8.234 -9.205 -7.808 1.00 95.62 197 ALA A CA 1
ATOM 1476 C C . ALA A 1 197 ? -8.536 -9.290 -9.312 1.00 95.62 197 ALA A C 1
ATOM 1478 O O . ALA A 1 197 ? -8.213 -8.363 -10.059 1.00 95.62 197 ALA A O 1
ATOM 1479 N N . ALA A 1 198 ? -9.190 -10.372 -9.745 1.00 94.06 198 ALA A N 1
ATOM 1480 C CA . ALA A 1 198 ? -9.655 -10.536 -11.117 1.00 94.06 198 ALA A CA 1
ATOM 1481 C C . ALA A 1 198 ? -10.732 -9.503 -11.492 1.00 94.06 198 ALA A C 1
ATOM 1483 O O . ALA A 1 198 ? -10.659 -8.929 -12.575 1.00 94.06 198 ALA A O 1
ATOM 1484 N N . GLU A 1 199 ? -11.676 -9.219 -10.589 1.00 95.81 199 GLU A N 1
ATOM 1485 C CA . GLU A 1 199 ? -12.750 -8.237 -10.796 1.00 95.81 199 GLU A CA 1
ATOM 1486 C C . GLU A 1 199 ? -12.208 -6.808 -10.943 1.00 95.81 199 GLU A C 1
ATOM 1488 O O . GLU A 1 199 ? -12.631 -6.069 -11.831 1.00 95.81 199 GLU A O 1
ATOM 1493 N N . PHE A 1 200 ? -11.236 -6.407 -10.112 1.00 95.88 200 PHE A N 1
ATOM 1494 C CA . PHE A 1 200 ? -10.604 -5.090 -10.252 1.00 95.88 200 PHE A CA 1
ATOM 1495 C C . PHE A 1 200 ? -9.807 -4.950 -11.548 1.00 95.88 200 PHE A C 1
ATOM 1497 O O . PHE A 1 200 ? -9.719 -3.844 -12.085 1.00 95.88 200 PHE A O 1
ATOM 1504 N N . ASN A 1 201 ? -9.206 -6.045 -12.025 1.00 93.31 201 ASN A N 1
ATOM 1505 C CA . ASN A 1 201 ? -8.403 -6.090 -13.245 1.00 93.31 201 ASN A CA 1
ATOM 1506 C C . ASN A 1 201 ? -7.333 -4.973 -13.325 1.00 93.31 201 ASN A C 1
ATOM 1508 O O . ASN A 1 201 ? -7.096 -4.375 -14.377 1.00 93.31 201 ASN A O 1
ATOM 1512 N N . LEU A 1 202 ? -6.712 -4.661 -12.184 1.00 92.75 202 LEU A N 1
ATOM 1513 C CA . LEU A 1 202 ? -5.552 -3.769 -12.078 1.00 92.75 202 LEU A CA 1
ATOM 1514 C C . LEU A 1 202 ? -4.250 -4.579 -12.085 1.00 92.75 202 LEU A C 1
ATOM 1516 O O . LEU A 1 202 ? -4.301 -5.808 -12.043 1.00 92.75 202 LEU A O 1
ATOM 1520 N N . SER A 1 203 ? -3.095 -3.897 -12.111 1.00 89.88 203 SER A N 1
ATOM 1521 C CA . SER A 1 203 ? -1.780 -4.549 -12.005 1.00 89.88 203 SER A CA 1
ATOM 1522 C C . SER A 1 203 ? -1.763 -5.502 -10.805 1.00 89.88 203 SER A C 1
ATOM 1524 O O . SER A 1 203 ? -1.536 -6.705 -10.955 1.00 89.88 203 SER A O 1
ATOM 1526 N N . GLU A 1 204 ? -2.118 -4.979 -9.626 1.00 94.12 204 GLU A N 1
ATOM 1527 C CA . GLU A 1 204 ? -2.231 -5.756 -8.400 1.00 94.12 204 GLU A CA 1
ATOM 1528 C C . GLU A 1 204 ? -3.384 -5.273 -7.511 1.00 94.12 204 GLU A C 1
ATOM 1530 O O . GLU A 1 204 ? -3.688 -4.082 -7.397 1.00 94.12 204 GLU A O 1
ATOM 1535 N N . THR A 1 205 ? -3.986 -6.229 -6.810 1.00 97.88 205 THR A N 1
ATOM 1536 C CA . THR A 1 205 ? -4.814 -6.010 -5.626 1.00 97.88 205 THR A CA 1
ATOM 1537 C C . THR A 1 205 ? -4.054 -6.498 -4.401 1.00 97.88 205 THR A C 1
ATOM 1539 O O . THR A 1 205 ? -3.515 -7.605 -4.389 1.00 97.88 205 THR A O 1
ATOM 1542 N N . VAL A 1 206 ? -3.986 -5.666 -3.368 1.00 98.31 206 VAL A N 1
ATOM 1543 C CA . VAL A 1 206 ? -3.285 -5.949 -2.119 1.00 98.31 206 VAL A CA 1
ATOM 1544 C C . VAL A 1 206 ? -4.262 -6.028 -0.960 1.00 98.31 206 VAL A C 1
ATOM 1546 O O . VAL A 1 206 ? -5.100 -5.147 -0.769 1.00 98.31 206 VAL A O 1
ATOM 1549 N N . PHE A 1 207 ? -4.116 -7.083 -0.170 1.00 98.19 207 PHE A N 1
ATOM 1550 C CA . PHE A 1 207 ? -4.895 -7.325 1.034 1.00 98.19 207 PHE A CA 1
ATOM 1551 C C . PHE A 1 207 ? -3.980 -7.213 2.242 1.00 98.19 207 PHE A C 1
ATOM 1553 O O . PHE A 1 207 ? -2.872 -7.757 2.231 1.00 98.19 207 PHE A O 1
ATOM 1560 N N . THR A 1 208 ? -4.441 -6.520 3.279 1.00 97.88 208 THR A N 1
ATOM 1561 C CA . THR A 1 208 ? -3.711 -6.387 4.543 1.00 97.88 208 THR A CA 1
ATOM 1562 C C . THR A 1 208 ? -4.629 -6.640 5.721 1.00 97.88 208 THR A C 1
ATOM 1564 O O . THR A 1 208 ? -5.811 -6.344 5.635 1.00 97.88 208 THR A O 1
ATOM 1567 N N . TRP A 1 209 ? -4.110 -7.171 6.822 1.00 95.25 209 TRP A N 1
ATOM 1568 C CA . TRP A 1 209 ? -4.850 -7.270 8.085 1.00 95.25 209 TRP A CA 1
ATOM 1569 C C . TRP A 1 209 ? -3.886 -7.198 9.270 1.00 95.25 209 TRP A C 1
ATOM 1571 O O . TRP A 1 209 ? -2.707 -7.543 9.108 1.00 95.25 209 TRP A O 1
ATOM 1581 N N . PRO A 1 210 ? -4.345 -6.722 10.438 1.00 92.56 210 PRO A N 1
ATOM 1582 C CA . PRO A 1 210 ? -3.495 -6.619 11.613 1.00 92.56 210 PRO A CA 1
ATOM 1583 C C . PRO A 1 210 ? -3.238 -7.998 12.242 1.00 92.56 210 PRO A C 1
ATOM 1585 O O . PRO A 1 210 ? -4.130 -8.842 12.321 1.00 92.56 210 PRO A O 1
ATOM 1588 N N . GLU A 1 211 ? -2.016 -8.198 12.727 1.00 89.00 211 GLU A N 1
ATOM 1589 C CA . GLU A 1 211 ? -1.641 -9.196 13.737 1.00 89.00 211 GLU A CA 1
ATOM 1590 C C . GLU A 1 211 ? -1.047 -8.450 14.955 1.00 89.00 211 GLU A C 1
ATOM 1592 O O . GLU A 1 211 ? -1.028 -7.219 14.967 1.00 89.00 211 GLU A O 1
ATOM 1597 N N . GLU A 1 212 ? -0.621 -9.155 16.011 1.00 82.19 212 GLU A N 1
ATOM 1598 C CA . GLU A 1 212 ? -0.262 -8.539 17.308 1.00 82.19 212 GLU A CA 1
ATOM 1599 C C . GLU A 1 212 ? 0.749 -7.380 17.200 1.00 82.19 212 GLU A C 1
ATOM 1601 O O . GLU A 1 212 ? 0.535 -6.319 17.785 1.00 82.19 212 GLU A O 1
ATOM 1606 N N . ASP A 1 213 ? 1.833 -7.562 16.443 1.00 86.00 213 ASP A N 1
ATOM 1607 C CA . ASP A 1 213 ? 2.956 -6.620 16.339 1.00 86.00 213 ASP A CA 1
ATOM 1608 C C . ASP A 1 213 ? 3.276 -6.181 14.897 1.00 86.00 213 ASP A C 1
ATOM 1610 O O . ASP A 1 213 ? 4.209 -5.407 14.661 1.00 86.00 213 ASP A O 1
ATOM 1614 N N . HIS A 1 214 ? 2.509 -6.655 13.915 1.00 92.88 214 HIS A N 1
ATOM 1615 C CA . HIS A 1 214 ? 2.766 -6.419 12.497 1.00 92.88 214 HIS A CA 1
ATOM 1616 C C . HIS A 1 214 ? 1.482 -6.477 11.663 1.00 92.88 214 HIS A C 1
ATOM 1618 O O . HIS A 1 214 ? 0.396 -6.759 12.160 1.00 92.88 214 HIS A O 1
ATOM 1624 N N . TRP A 1 215 ? 1.606 -6.205 10.366 1.00 96.25 215 TRP A N 1
ATOM 1625 C CA . TRP A 1 215 ? 0.511 -6.359 9.411 1.00 96.25 215 TRP A CA 1
ATOM 1626 C C . TRP A 1 215 ? 0.831 -7.471 8.433 1.00 96.25 215 TRP A C 1
ATOM 1628 O O . TRP A 1 215 ? 1.918 -7.509 7.858 1.00 96.25 215 TRP A O 1
ATOM 1638 N N . ARG A 1 216 ? -0.118 -8.360 8.172 1.00 97.44 216 ARG A N 1
ATOM 1639 C CA . ARG A 1 216 ? 0.011 -9.263 7.032 1.00 97.44 216 ARG A CA 1
ATOM 1640 C C . ARG A 1 216 ? -0.232 -8.516 5.741 1.00 97.44 216 ARG A C 1
ATOM 1642 O O . ARG A 1 216 ? -0.991 -7.548 5.703 1.00 97.44 216 ARG A O 1
ATOM 1649 N N . ILE A 1 217 ? 0.416 -8.986 4.684 1.00 97.94 217 ILE A N 1
ATOM 1650 C CA . ILE A 1 217 ? 0.224 -8.472 3.335 1.00 97.94 217 ILE A CA 1
ATOM 1651 C C . ILE A 1 217 ? 0.232 -9.621 2.328 1.00 97.94 217 ILE A C 1
ATOM 1653 O O . ILE A 1 217 ? 1.062 -10.531 2.414 1.00 97.94 217 ILE A O 1
ATOM 1657 N N . ARG A 1 218 ? -0.688 -9.569 1.367 1.00 97.88 218 ARG A N 1
ATOM 1658 C CA . ARG A 1 218 ? -0.728 -10.465 0.206 1.00 97.88 218 ARG A CA 1
ATOM 1659 C C . ARG A 1 218 ? -1.067 -9.673 -1.043 1.00 97.88 218 ARG A C 1
ATOM 1661 O O . ARG A 1 218 ? -1.852 -8.729 -0.974 1.00 97.88 218 ARG A O 1
ATOM 1668 N N . TRP A 1 219 ? -0.491 -10.063 -2.173 1.00 97.19 219 TRP A N 1
ATOM 1669 C CA . TRP A 1 219 ? -0.654 -9.367 -3.446 1.00 97.19 219 TRP A CA 1
ATOM 1670 C C . TRP A 1 219 ? -1.129 -10.335 -4.510 1.00 97.19 219 TRP A C 1
ATOM 1672 O O . TRP A 1 219 ? -0.564 -11.414 -4.668 1.00 97.19 219 TRP A O 1
ATOM 1682 N N . PHE A 1 220 ? -2.122 -9.915 -5.273 1.00 95.19 220 PHE A N 1
ATOM 1683 C CA . PHE A 1 220 ? -2.726 -10.714 -6.319 1.00 95.19 220 PHE A CA 1
ATOM 1684 C C . PHE A 1 220 ? -2.766 -9.907 -7.603 1.00 95.19 220 PHE A C 1
ATOM 1686 O O . PHE A 1 220 ? -3.289 -8.797 -7.634 1.00 95.19 220 PHE A O 1
ATOM 1693 N N . THR A 1 221 ? -2.238 -10.491 -8.667 1.00 91.56 221 THR A N 1
ATOM 1694 C CA . THR A 1 221 ? -2.606 -10.111 -10.034 1.00 91.56 221 THR A CA 1
ATOM 1695 C C . THR A 1 221 ? -4.001 -10.668 -10.347 1.00 91.56 221 THR A C 1
ATOM 1697 O O . THR A 1 221 ? -4.502 -11.511 -9.592 1.00 91.56 221 THR A O 1
ATOM 1700 N N . PRO A 1 222 ? -4.615 -10.315 -11.488 1.00 91.06 222 PRO A N 1
ATOM 1701 C CA . PRO A 1 222 ? -5.884 -10.917 -11.901 1.00 91.06 222 PRO A CA 1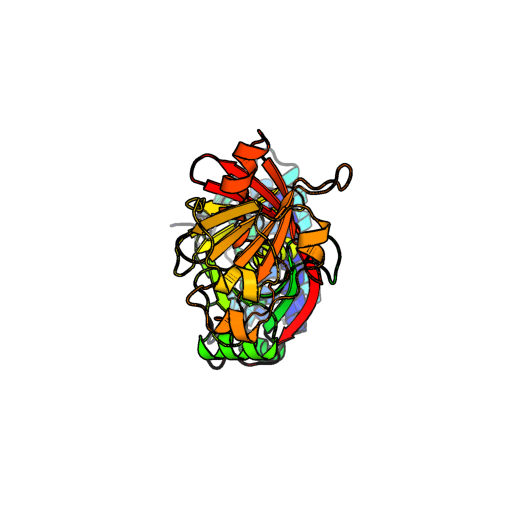
ATOM 1702 C C . PRO A 1 222 ? -5.847 -12.447 -12.059 1.00 91.06 222 PRO A C 1
ATOM 1704 O O . PRO A 1 222 ? -6.896 -13.083 -12.028 1.00 91.06 222 PRO A O 1
ATOM 1707 N N . ALA A 1 223 ? -4.660 -13.046 -12.219 1.00 88.62 223 ALA A N 1
ATOM 1708 C CA . ALA A 1 223 ? -4.502 -14.472 -12.510 1.00 88.62 223 ALA A CA 1
ATOM 1709 C C . ALA A 1 223 ? -3.846 -15.293 -11.385 1.00 88.62 223 ALA A C 1
ATOM 1711 O O . ALA A 1 223 ? -4.030 -16.509 -11.347 1.00 88.62 223 ALA A O 1
ATOM 1712 N N . ALA A 1 224 ? -3.047 -14.668 -10.516 1.00 89.12 224 ALA A N 1
ATOM 1713 C CA . ALA A 1 224 ? -2.291 -15.371 -9.481 1.00 89.12 224 ALA A CA 1
ATOM 1714 C C . ALA A 1 224 ? -1.831 -14.455 -8.336 1.00 89.12 224 ALA A C 1
ATOM 1716 O O . ALA A 1 224 ? -1.583 -13.259 -8.531 1.00 89.12 224 ALA A O 1
ATOM 1717 N N . GLU A 1 225 ? -1.602 -15.056 -7.169 1.00 93.31 225 GLU A N 1
ATOM 1718 C CA . GLU A 1 225 ? -0.836 -14.451 -6.078 1.00 93.31 225 GLU A CA 1
ATOM 1719 C C . GLU A 1 225 ? 0.645 -14.286 -6.455 1.00 93.31 225 GLU A C 1
ATOM 1721 O O . GLU A 1 225 ? 1.252 -15.168 -7.068 1.00 93.31 225 GLU A O 1
ATOM 1726 N N . VAL A 1 226 ? 1.252 -1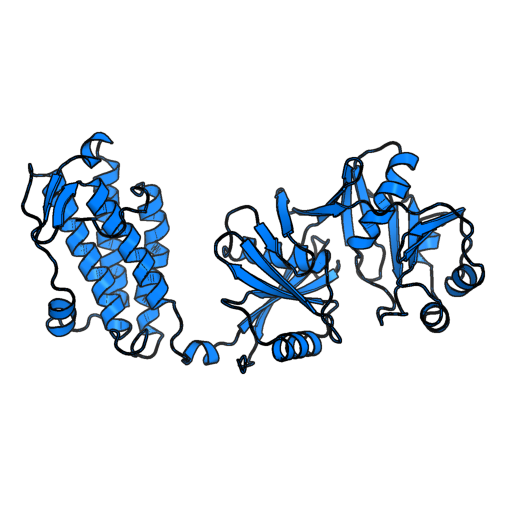3.170 -6.044 1.00 88.00 226 VAL A N 1
ATOM 1727 C CA . VAL A 1 226 ? 2.684 -12.902 -6.228 1.00 88.00 226 VAL A CA 1
ATOM 1728 C C . VAL A 1 226 ? 3.401 -12.777 -4.889 1.00 88.00 226 VAL A C 1
ATOM 1730 O O . VAL A 1 226 ? 2.891 -12.209 -3.928 1.00 88.00 226 VAL A O 1
ATOM 1733 N N . ALA A 1 227 ? 4.635 -13.280 -4.834 1.00 85.38 227 ALA A N 1
ATOM 1734 C CA . ALA A 1 227 ? 5.403 -13.378 -3.592 1.00 85.38 227 ALA A CA 1
ATOM 1735 C C . ALA A 1 227 ? 5.831 -12.018 -3.002 1.00 85.38 227 ALA A C 1
ATOM 1737 O O . ALA A 1 227 ? 6.182 -11.944 -1.823 1.00 85.38 227 ALA A O 1
ATOM 1738 N N . LEU A 1 228 ? 5.869 -10.963 -3.825 1.00 85.06 228 LEU A N 1
ATOM 1739 C CA . LEU A 1 228 ? 6.271 -9.613 -3.435 1.00 85.06 228 LEU A CA 1
ATOM 1740 C C . LEU A 1 228 ? 5.884 -8.599 -4.519 1.00 85.06 228 LEU A C 1
ATOM 1742 O O . LEU A 1 228 ? 6.263 -8.777 -5.679 1.00 85.06 228 LEU A O 1
ATOM 1746 N N . CYS A 1 229 ? 5.243 -7.489 -4.139 1.00 90.00 229 CYS A N 1
ATOM 1747 C CA . CYS A 1 229 ? 4.979 -6.370 -5.049 1.00 90.00 229 CYS A CA 1
ATOM 1748 C C . CYS A 1 229 ? 5.295 -5.007 -4.408 1.00 90.00 229 CYS A C 1
ATOM 1750 O O . CYS A 1 229 ? 4.704 -4.614 -3.403 1.00 90.00 229 CYS A O 1
ATOM 1752 N N . GLY A 1 230 ? 6.226 -4.256 -5.005 1.00 90.19 230 GLY A N 1
ATOM 1753 C CA . GLY A 1 230 ? 6.698 -2.980 -4.457 1.00 90.19 230 GLY A CA 1
ATOM 1754 C C . GLY A 1 230 ? 5.648 -1.865 -4.487 1.00 90.19 230 GLY A C 1
ATOM 1755 O O . GLY A 1 230 ? 5.360 -1.273 -3.452 1.00 90.19 230 GLY A O 1
ATOM 1756 N N . HIS A 1 231 ? 5.055 -1.572 -5.649 1.00 94.44 231 HIS A N 1
ATOM 1757 C CA . HIS A 1 231 ? 4.128 -0.438 -5.778 1.00 94.44 231 HIS A CA 1
ATOM 1758 C C . HIS A 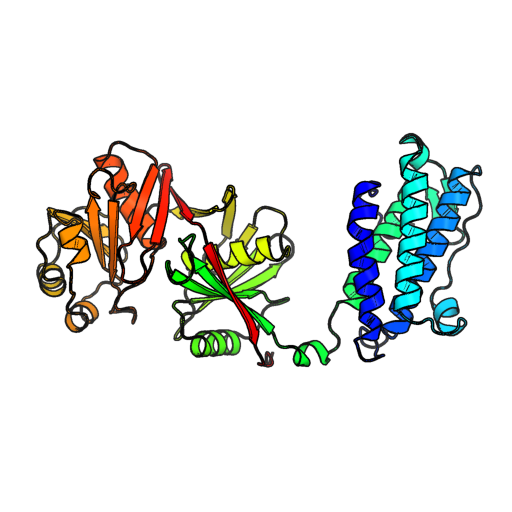1 231 ? 2.837 -0.658 -4.974 1.00 94.44 231 HIS A C 1
ATOM 1760 O O . HIS A 1 231 ? 2.359 0.266 -4.324 1.00 94.44 231 HIS A O 1
ATOM 1766 N N . ALA A 1 232 ? 2.323 -1.889 -4.933 1.00 96.19 232 ALA A N 1
ATOM 1767 C CA . ALA A 1 232 ? 1.152 -2.219 -4.133 1.00 96.19 232 ALA A CA 1
ATOM 1768 C C . ALA A 1 232 ? 1.457 -2.169 -2.623 1.00 96.19 232 ALA A C 1
ATOM 1770 O O . ALA A 1 232 ? 0.595 -1.802 -1.833 1.00 96.19 232 ALA A O 1
ATOM 1771 N N . THR A 1 233 ? 2.703 -2.438 -2.206 1.00 96.56 233 THR A N 1
ATOM 1772 C CA . THR A 1 233 ? 3.143 -2.192 -0.818 1.00 96.56 233 THR A CA 1
ATOM 1773 C C . THR A 1 233 ? 3.168 -0.698 -0.486 1.00 96.56 233 THR A C 1
ATOM 1775 O O . THR A 1 233 ? 2.712 -0.307 0.587 1.00 96.56 233 THR A O 1
ATOM 1778 N N . VAL A 1 234 ? 3.648 0.147 -1.411 1.00 97.12 234 VAL A N 1
ATOM 1779 C CA . VAL A 1 234 ? 3.563 1.614 -1.272 1.00 97.12 234 VAL A CA 1
ATOM 1780 C C . VAL A 1 234 ? 2.104 2.049 -1.113 1.00 97.12 234 VAL A C 1
ATOM 1782 O O . VAL A 1 234 ? 1.784 2.765 -0.168 1.00 97.12 234 VAL A O 1
ATOM 1785 N N . ALA A 1 235 ? 1.217 1.566 -1.986 1.00 98.00 235 ALA A N 1
ATOM 1786 C CA . ALA A 1 235 ? -0.210 1.864 -1.937 1.00 98.00 235 ALA A CA 1
ATOM 1787 C C . ALA A 1 235 ? -0.861 1.437 -0.611 1.00 98.00 235 ALA A C 1
ATOM 1789 O O . ALA A 1 235 ? -1.573 2.229 0.008 1.00 98.00 235 ALA A O 1
ATOM 1790 N N . ALA A 1 236 ? -0.583 0.214 -0.145 1.00 98.12 236 ALA A N 1
ATOM 1791 C CA . ALA A 1 236 ? -1.110 -0.304 1.114 1.00 98.12 236 ALA A CA 1
ATOM 1792 C C . ALA A 1 236 ? -0.676 0.543 2.314 1.00 98.12 236 ALA A C 1
ATOM 1794 O O . ALA A 1 236 ? -1.513 0.932 3.125 1.00 98.12 236 ALA A O 1
ATOM 1795 N N . ALA A 1 237 ? 0.615 0.873 2.409 1.00 97.50 237 ALA A N 1
ATOM 1796 C CA . ALA A 1 237 ? 1.131 1.701 3.494 1.00 97.50 237 ALA A CA 1
ATOM 1797 C C . ALA A 1 237 ? 0.476 3.092 3.508 1.00 97.50 237 ALA A C 1
ATOM 1799 O O . ALA A 1 237 ? 0.061 3.567 4.564 1.00 97.50 237 ALA A O 1
ATOM 1800 N N . THR A 1 238 ? 0.328 3.717 2.333 1.00 96.75 238 THR A N 1
ATOM 1801 C CA . THR A 1 238 ? -0.364 5.004 2.186 1.00 96.75 238 THR A CA 1
ATOM 1802 C C . THR A 1 238 ? -1.790 4.939 2.720 1.00 96.75 238 THR A C 1
ATOM 1804 O O . THR A 1 238 ? -2.149 5.768 3.549 1.00 96.75 238 THR A O 1
ATOM 1807 N N . VAL A 1 239 ? -2.576 3.929 2.334 1.00 96.31 239 VAL A N 1
ATOM 1808 C CA . VAL A 1 239 ? -3.956 3.772 2.824 1.00 96.31 239 VAL A CA 1
ATOM 1809 C C . VAL A 1 239 ? -3.992 3.546 4.332 1.00 96.31 239 VAL A C 1
ATOM 1811 O O . VAL A 1 239 ? -4.780 4.196 5.015 1.00 96.31 239 VAL A O 1
ATOM 1814 N N . LEU A 1 240 ? -3.142 2.671 4.876 1.00 93.62 240 LEU A N 1
ATOM 1815 C CA . LEU A 1 240 ? -3.131 2.391 6.316 1.00 93.62 240 LEU A CA 1
ATOM 1816 C C . LEU A 1 240 ? -2.814 3.638 7.151 1.00 93.62 240 LEU A C 1
ATOM 1818 O O . LEU A 1 240 ? -3.454 3.860 8.179 1.00 93.62 240 LEU A O 1
ATOM 1822 N N . TRP A 1 241 ? -1.875 4.475 6.706 1.00 91.94 241 TRP A N 1
ATOM 1823 C CA . TRP A 1 241 ? -1.581 5.724 7.403 1.00 91.94 241 TRP A CA 1
ATOM 1824 C C . TRP A 1 241 ? -2.647 6.799 7.192 1.00 91.94 241 TRP A C 1
ATOM 1826 O O . TRP A 1 241 ? -3.045 7.451 8.153 1.00 91.94 241 TRP A O 1
ATOM 1836 N N . ASP A 1 242 ? -3.107 7.008 5.958 1.00 87.94 242 ASP A N 1
ATOM 1837 C CA . ASP A 1 242 ? -4.024 8.109 5.638 1.00 87.94 242 ASP A CA 1
ATOM 1838 C C . ASP A 1 242 ? -5.441 7.865 6.190 1.00 87.94 242 ASP A C 1
ATOM 1840 O O . ASP A 1 242 ? -6.154 8.816 6.502 1.00 87.94 242 ASP A O 1
ATOM 1844 N N . THR A 1 243 ? -5.830 6.601 6.393 1.00 83.19 243 THR A N 1
ATOM 1845 C CA . THR A 1 243 ? -7.080 6.227 7.084 1.00 83.19 243 THR A CA 1
ATOM 1846 C C . THR A 1 243 ? -6.950 6.189 8.610 1.00 83.19 243 THR A C 1
ATOM 1848 O O . THR A 1 243 ? -7.948 5.996 9.303 1.00 83.19 243 THR A O 1
ATOM 1851 N N . GLY A 1 244 ? -5.739 6.359 9.150 1.00 83.56 244 GLY A N 1
ATOM 1852 C CA . GLY A 1 244 ? -5.476 6.287 10.587 1.00 83.56 244 GLY A CA 1
ATOM 1853 C C . GLY A 1 244 ? -5.520 4.875 11.180 1.00 83.56 244 GLY A C 1
ATOM 1854 O O . GLY A 1 244 ? -5.490 4.743 12.401 1.00 83.56 244 GLY A O 1
ATOM 1855 N N . LEU A 1 245 ? -5.556 3.823 10.350 1.00 79.81 245 LEU A N 1
ATOM 1856 C CA . LEU A 1 245 ? -5.445 2.429 10.807 1.00 79.81 245 LEU A CA 1
ATOM 1857 C C . LEU A 1 245 ? -4.076 2.142 11.445 1.00 79.81 245 LEU A C 1
ATOM 1859 O O . LEU A 1 245 ? -3.958 1.242 12.273 1.00 79.81 245 LEU A O 1
ATOM 1863 N N . VAL A 1 246 ? -3.049 2.918 11.084 1.00 85.69 246 VAL A N 1
ATOM 1864 C CA . VAL A 1 246 ? -1.720 2.890 11.704 1.00 85.69 246 VAL A CA 1
ATOM 1865 C C . VAL A 1 246 ? -1.208 4.318 11.918 1.00 85.69 246 VAL A C 1
ATOM 1867 O O . VAL A 1 246 ? -1.314 5.158 11.031 1.00 85.69 246 VAL A O 1
ATOM 1870 N N . VAL A 1 247 ? -0.603 4.593 13.081 1.00 79.19 247 VAL A N 1
ATOM 1871 C CA . VAL A 1 247 ? -0.042 5.920 13.440 1.00 79.19 247 VAL A CA 1
ATOM 1872 C C . VAL A 1 247 ? 1.502 5.929 13.446 1.00 79.19 247 VAL A C 1
ATOM 1874 O O . VAL A 1 247 ? 2.123 6.988 13.495 1.00 79.19 247 VAL A O 1
ATOM 1877 N N . GLY A 1 248 ? 2.142 4.758 13.354 1.00 82.12 248 GLY A N 1
ATOM 1878 C CA . GLY A 1 248 ? 3.598 4.578 13.435 1.00 82.12 248 GLY A CA 1
ATOM 1879 C C . GLY A 1 248 ? 4.213 3.860 12.223 1.00 82.12 248 GLY A C 1
ATOM 1880 O O . GLY A 1 248 ? 3.561 3.738 11.187 1.00 82.12 248 GLY A O 1
ATOM 1881 N N . PRO A 1 249 ? 5.473 3.393 12.315 1.00 85.56 249 PRO A N 1
ATOM 1882 C CA . PRO A 1 249 ? 6.077 2.569 11.268 1.00 85.56 249 PRO A CA 1
ATOM 1883 C C . PRO A 1 249 ? 5.271 1.284 11.042 1.00 85.56 249 PRO A C 1
ATOM 1885 O O . PRO A 1 249 ? 4.657 0.758 11.970 1.00 85.56 249 PRO A O 1
ATOM 1888 N N . ILE A 1 250 ? 5.292 0.773 9.811 1.00 94.19 250 ILE A N 1
ATOM 1889 C CA . ILE A 1 250 ? 4.608 -0.469 9.448 1.00 94.19 250 ILE A CA 1
ATOM 1890 C C . ILE A 1 250 ? 5.666 -1.533 9.186 1.00 94.19 250 ILE A C 1
ATOM 1892 O O . ILE A 1 250 ? 6.593 -1.311 8.412 1.00 94.19 250 ILE A O 1
ATOM 1896 N N . THR A 1 251 ? 5.501 -2.709 9.780 1.00 95.69 251 THR A N 1
ATOM 1897 C CA . THR A 1 251 ? 6.187 -3.915 9.314 1.00 95.69 251 THR A CA 1
ATOM 1898 C C . THR A 1 251 ? 5.150 -4.801 8.660 1.00 95.69 251 THR A C 1
ATOM 1900 O O . THR A 1 251 ? 4.246 -5.295 9.332 1.00 95.69 251 THR A O 1
ATOM 1903 N N . PHE A 1 252 ? 5.267 -4.986 7.348 1.00 96.69 252 PHE A N 1
ATOM 1904 C CA . PHE A 1 252 ? 4.464 -5.978 6.655 1.00 96.69 252 PHE A CA 1
ATOM 1905 C C . PHE A 1 252 ? 5.140 -7.343 6.720 1.00 96.69 252 PHE A C 1
ATOM 1907 O O . PHE A 1 252 ? 6.349 -7.438 6.538 1.00 96.69 252 PHE A O 1
ATOM 1914 N N . VAL A 1 253 ? 4.379 -8.412 6.922 1.00 95.31 253 VAL A N 1
ATOM 1915 C CA . VAL A 1 253 ? 4.878 -9.787 6.854 1.00 95.31 253 VAL A CA 1
ATOM 1916 C C . VAL A 1 253 ? 4.148 -10.523 5.741 1.00 95.31 253 VAL A C 1
ATOM 1918 O O . VAL A 1 253 ? 2.924 -10.654 5.747 1.00 95.31 253 VAL A O 1
ATOM 1921 N N . SER A 1 254 ? 4.929 -11.006 4.780 1.00 92.81 254 SER A N 1
ATOM 1922 C CA . SER A 1 254 ? 4.467 -11.798 3.639 1.00 92.81 254 SER A CA 1
ATOM 1923 C C . SER A 1 254 ? 5.040 -13.214 3.685 1.00 92.81 254 SER A C 1
ATOM 1925 O O . SER A 1 254 ? 5.866 -13.527 4.545 1.00 92.81 254 SER A O 1
ATOM 1927 N N . ALA A 1 255 ? 4.682 -14.059 2.714 1.00 87.44 255 ALA A N 1
ATOM 1928 C CA . ALA A 1 255 ? 5.338 -15.355 2.517 1.00 87.44 255 ALA A CA 1
ATOM 1929 C C . ALA A 1 255 ? 6.857 -15.228 2.263 1.00 87.44 255 ALA A C 1
ATOM 1931 O O . ALA A 1 255 ? 7.614 -16.145 2.568 1.00 87.44 255 ALA A O 1
ATOM 1932 N N . SER A 1 256 ? 7.312 -14.075 1.758 1.00 84.50 256 SER A N 1
ATOM 1933 C CA . SER A 1 256 ? 8.731 -13.770 1.525 1.00 84.50 256 SER A CA 1
ATOM 1934 C C . SER A 1 256 ? 9.440 -13.179 2.755 1.00 84.50 256 SER A C 1
ATOM 1936 O O . SER A 1 256 ? 10.606 -12.796 2.664 1.00 84.50 256 SER A O 1
ATOM 1938 N N . GLY A 1 257 ? 8.749 -13.083 3.896 1.00 90.06 257 GLY A N 1
ATOM 1939 C CA . GLY A 1 257 ? 9.268 -12.535 5.147 1.00 90.06 257 GLY A CA 1
ATOM 1940 C C . GLY A 1 257 ? 8.845 -11.090 5.424 1.00 90.06 257 GLY A C 1
ATOM 1941 O O . GLY A 1 257 ? 7.913 -10.558 4.810 1.00 90.06 257 GLY A O 1
ATOM 1942 N N . ALA A 1 258 ? 9.524 -10.488 6.404 1.00 92.81 258 ALA A N 1
ATOM 1943 C CA . ALA A 1 258 ? 9.243 -9.149 6.908 1.00 92.81 258 ALA A CA 1
ATOM 1944 C C . ALA A 1 258 ? 9.756 -8.044 5.969 1.00 92.81 258 ALA A C 1
ATOM 1946 O O . ALA A 1 258 ? 10.863 -8.108 5.433 1.00 92.81 258 ALA A O 1
ATOM 1947 N N . LEU A 1 259 ? 8.941 -7.007 5.818 1.00 92.88 259 LEU A N 1
ATOM 1948 C CA . LEU A 1 259 ? 9.128 -5.855 4.950 1.00 92.88 259 LEU A CA 1
ATOM 1949 C C . LEU A 1 259 ? 8.855 -4.596 5.782 1.00 92.88 259 LEU A C 1
ATOM 1951 O O . LEU A 1 259 ? 7.701 -4.172 5.897 1.00 92.88 259 LEU A O 1
ATOM 1955 N N . PRO A 1 260 ? 9.886 -4.014 6.414 1.00 93.06 260 PRO A N 1
ATOM 1956 C CA . PRO A 1 260 ? 9.734 -2.755 7.123 1.00 93.06 260 PRO A CA 1
ATOM 1957 C C . PRO A 1 260 ? 9.469 -1.627 6.123 1.00 93.06 260 PRO A C 1
ATOM 1959 O O . PRO A 1 260 ? 10.150 -1.498 5.102 1.00 93.06 260 PRO A O 1
ATOM 1962 N N . VAL A 1 261 ? 8.480 -0.799 6.436 1.00 95.19 261 VAL A N 1
ATOM 1963 C CA . VAL A 1 261 ? 8.042 0.333 5.626 1.00 95.19 261 VAL A CA 1
ATOM 1964 C C . VAL A 1 261 ? 7.989 1.574 6.504 1.00 95.19 261 VAL A C 1
ATOM 1966 O O . VAL A 1 261 ? 7.389 1.588 7.582 1.00 95.19 261 VAL A O 1
ATOM 1969 N N . ARG A 1 262 ? 8.629 2.645 6.034 1.00 93.56 262 ARG A N 1
ATOM 1970 C CA . ARG A 1 262 ? 8.692 3.926 6.749 1.00 93.56 262 ARG A CA 1
ATOM 1971 C C . ARG A 1 262 ? 8.103 5.052 5.911 1.00 93.56 262 ARG A C 1
ATOM 1973 O O . ARG A 1 262 ? 8.161 5.017 4.681 1.00 93.56 262 ARG A O 1
ATOM 1980 N N . ARG A 1 263 ? 7.543 6.047 6.596 1.00 92.50 263 ARG A N 1
ATOM 1981 C CA . ARG A 1 263 ? 7.026 7.275 5.991 1.00 92.50 263 ARG A CA 1
ATOM 1982 C C . ARG A 1 263 ? 8.049 8.390 6.178 1.00 92.50 263 ARG A C 1
ATOM 1984 O O . ARG A 1 263 ? 8.450 8.674 7.302 1.00 92.50 263 ARG A O 1
ATOM 1991 N N . GLU A 1 264 ? 8.439 9.033 5.087 1.00 91.94 264 GLU A N 1
ATOM 1992 C CA . GLU A 1 264 ? 9.309 10.211 5.083 1.00 91.94 264 GLU A CA 1
ATOM 1993 C C . GLU A 1 264 ? 8.559 11.362 4.402 1.00 91.94 264 GLU A C 1
ATOM 1995 O O . GLU A 1 264 ? 8.499 11.479 3.176 1.00 91.94 264 GLU A O 1
ATOM 2000 N N . GLY A 1 265 ? 7.883 12.183 5.211 1.00 88.62 265 GLY A N 1
ATOM 2001 C CA . GLY A 1 265 ? 6.964 13.209 4.718 1.00 88.62 265 GLY A CA 1
ATOM 2002 C C . GLY A 1 265 ? 5.815 12.607 3.895 1.00 88.62 265 GLY A C 1
ATOM 2003 O O . GLY A 1 265 ? 4.932 11.935 4.429 1.00 88.62 265 GLY A O 1
ATOM 2004 N N . THR A 1 266 ? 5.825 12.857 2.583 1.00 85.94 266 THR A N 1
ATOM 2005 C CA . THR A 1 266 ? 4.819 12.350 1.622 1.00 85.94 266 THR A CA 1
ATOM 2006 C C . THR A 1 266 ? 5.274 11.096 0.871 1.00 85.94 266 THR A C 1
ATOM 2008 O O . THR A 1 266 ? 4.627 10.682 -0.093 1.00 85.94 266 THR A O 1
ATOM 2011 N N . GLN A 1 267 ? 6.411 10.518 1.257 1.00 93.88 267 GLN A N 1
ATOM 2012 C CA . GLN A 1 267 ? 6.992 9.355 0.599 1.00 93.88 267 GLN A CA 1
ATOM 2013 C C . GLN A 1 267 ? 6.901 8.124 1.485 1.00 93.88 267 GLN A C 1
ATOM 2015 O O . GLN A 1 267 ? 7.072 8.192 2.702 1.00 93.88 267 GLN A O 1
ATOM 2020 N N . VAL A 1 268 ? 6.664 6.994 0.837 1.00 96.25 268 VAL A N 1
ATOM 2021 C CA . VAL A 1 268 ? 6.792 5.663 1.410 1.00 96.25 268 VAL A CA 1
ATOM 2022 C C . VAL A 1 268 ? 8.136 5.107 0.979 1.00 96.25 268 VAL A C 1
ATOM 2024 O O . VAL A 1 268 ? 8.440 5.113 -0.215 1.00 96.25 268 VAL A O 1
ATOM 2027 N N . VAL A 1 269 ? 8.932 4.636 1.935 1.00 95.94 269 VAL A N 1
ATOM 2028 C CA . VAL A 1 269 ? 10.260 4.075 1.681 1.00 95.94 269 VAL A CA 1
ATOM 2029 C C . VAL A 1 269 ? 10.254 2.581 1.975 1.00 95.94 269 VAL A C 1
ATOM 2031 O O . VAL A 1 269 ? 9.891 2.158 3.075 1.00 95.94 269 VAL A O 1
ATOM 2034 N N . LEU A 1 270 ? 10.683 1.804 0.983 1.00 94.75 270 LEU A N 1
ATOM 2035 C CA . LEU A 1 270 ? 10.834 0.353 1.029 1.00 94.75 270 LEU A CA 1
ATOM 2036 C C . LEU A 1 270 ? 12.316 -0.024 1.016 1.00 94.75 270 LEU A C 1
ATOM 2038 O O . LEU A 1 270 ? 13.087 0.570 0.265 1.00 94.75 270 LEU A O 1
ATOM 2042 N N . ASP A 1 271 ? 12.694 -1.041 1.789 1.00 92.81 271 ASP A N 1
ATOM 2043 C CA . ASP A 1 271 ? 14.051 -1.597 1.801 1.00 92.81 271 ASP A CA 1
ATOM 2044 C C . ASP A 1 271 ? 14.094 -2.946 1.055 1.00 92.81 271 ASP A C 1
ATOM 2046 O O . ASP A 1 271 ? 13.496 -3.934 1.489 1.00 92.81 271 ASP A O 1
ATOM 2050 N N . PHE A 1 272 ? 14.876 -3.019 -0.028 1.00 91.12 272 PHE A N 1
ATOM 2051 C CA . PHE A 1 272 ? 15.090 -4.242 -0.803 1.00 91.12 272 PHE A CA 1
ATOM 2052 C C . PHE A 1 272 ? 16.565 -4.632 -0.951 1.00 91.12 272 PHE A C 1
ATOM 2054 O O . PHE A 1 272 ? 17.459 -3.786 -0.908 1.00 91.12 272 PHE A O 1
ATOM 2061 N N . PRO A 1 273 ? 16.862 -5.924 -1.183 1.00 91.81 273 PRO A N 1
ATOM 2062 C CA . PRO A 1 273 ? 18.199 -6.341 -1.579 1.00 91.81 273 PRO A CA 1
ATOM 2063 C C . PRO A 1 273 ? 18.546 -5.797 -2.972 1.00 91.81 273 PRO A C 1
ATOM 2065 O O . PRO A 1 273 ? 17.752 -5.877 -3.913 1.00 91.81 273 PRO A O 1
ATOM 2068 N N . ALA A 1 274 ? 19.769 -5.292 -3.123 1.00 94.25 274 ALA A N 1
ATOM 2069 C CA . ALA A 1 274 ? 20.311 -4.901 -4.415 1.00 94.25 274 ALA A CA 1
ATOM 2070 C C . ALA A 1 274 ? 20.478 -6.137 -5.318 1.00 94.25 274 ALA A C 1
ATOM 2072 O O . ALA A 1 274 ? 21.078 -7.136 -4.922 1.00 94.25 274 ALA A O 1
ATOM 2073 N N . LYS A 1 275 ? 19.999 -6.058 -6.561 1.00 93.75 275 LYS A N 1
ATOM 2074 C CA . LYS A 1 275 ? 20.090 -7.121 -7.572 1.00 93.75 275 LYS A CA 1
ATOM 2075 C C . LYS A 1 275 ? 21.069 -6.717 -8.666 1.00 93.75 275 LYS A C 1
ATOM 2077 O O . LYS A 1 275 ? 20.676 -6.209 -9.712 1.00 93.75 275 LYS A O 1
ATOM 2082 N N . ARG A 1 276 ? 22.364 -6.921 -8.417 1.00 94.00 276 ARG A N 1
ATOM 2083 C CA . ARG A 1 276 ? 23.415 -6.582 -9.390 1.00 94.00 276 ARG A CA 1
ATOM 2084 C C . ARG A 1 276 ? 23.200 -7.351 -10.696 1.00 94.00 276 ARG A C 1
ATOM 2086 O O . ARG A 1 276 ? 23.039 -8.569 -10.675 1.00 94.00 276 ARG A O 1
ATOM 2093 N N . CYS A 1 277 ? 23.219 -6.633 -11.815 1.00 94.31 277 CYS A N 1
ATOM 2094 C CA . CYS A 1 277 ? 23.304 -7.254 -13.132 1.00 94.31 277 CYS A CA 1
ATOM 2095 C C . CYS A 1 277 ? 24.762 -7.605 -13.412 1.00 94.31 277 CYS A C 1
ATOM 2097 O O . CYS A 1 277 ? 25.638 -6.755 -13.241 1.00 94.31 277 CYS A O 1
ATOM 2099 N N . LEU A 1 278 ? 25.014 -8.838 -13.843 1.00 94.81 278 LEU A N 1
ATOM 2100 C CA . LEU A 1 278 ? 26.310 -9.235 -14.375 1.00 94.81 278 LEU A CA 1
ATOM 2101 C C . LEU A 1 278 ? 26.427 -8.659 -15.793 1.00 94.81 278 LEU A C 1
ATOM 2103 O O . LEU A 1 278 ? 25.586 -9.009 -16.628 1.00 94.81 278 LEU A O 1
ATOM 2107 N N . PRO A 1 279 ? 27.391 -7.757 -16.065 1.00 95.38 279 PRO A N 1
ATOM 2108 C CA . PRO A 1 279 ? 27.598 -7.235 -17.410 1.00 95.38 279 PRO A CA 1
ATOM 2109 C C . PRO A 1 279 ? 27.914 -8.369 -18.383 1.00 95.38 279 PRO A C 1
ATOM 2111 O O . PRO A 1 279 ? 28.637 -9.302 -18.032 1.00 95.38 279 PRO A O 1
ATOM 2114 N N . GLY A 1 280 ? 27.389 -8.287 -19.599 1.00 94.12 280 GLY A N 1
ATOM 2115 C CA . GLY A 1 280 ? 27.612 -9.318 -20.604 1.00 94.12 280 GLY A CA 1
ATOM 2116 C C . GLY A 1 280 ? 26.952 -8.999 -21.934 1.00 94.12 280 GLY A C 1
ATOM 2117 O O . GLY A 1 280 ? 26.235 -8.007 -22.069 1.00 94.12 280 GLY A O 1
ATOM 2118 N N . GLU A 1 281 ? 27.211 -9.861 -22.913 1.00 94.62 281 GLU A N 1
ATOM 2119 C CA . GLU A 1 281 ? 26.592 -9.764 -24.229 1.00 94.62 281 GLU A CA 1
ATOM 2120 C C . GLU A 1 281 ? 25.087 -10.031 -24.131 1.00 94.62 281 GLU A C 1
ATOM 2122 O O . GLU A 1 281 ? 24.637 -10.985 -23.489 1.00 94.62 281 GLU A O 1
ATOM 2127 N N . ILE A 1 282 ? 24.307 -9.149 -24.751 1.00 96.25 282 ILE A N 1
ATOM 2128 C CA . ILE A 1 282 ? 22.852 -9.240 -24.771 1.00 96.25 282 ILE A CA 1
ATOM 2129 C C . ILE A 1 282 ? 22.453 -10.121 -25.960 1.00 96.25 282 ILE A C 1
ATOM 2131 O O . ILE A 1 282 ? 22.916 -9.858 -27.070 1.00 96.25 282 ILE A O 1
ATOM 2135 N N . PRO A 1 283 ? 21.584 -11.129 -25.770 1.00 95.75 283 PRO A N 1
ATOM 2136 C CA . PRO A 1 283 ? 21.147 -11.999 -26.852 1.00 95.75 283 PRO A CA 1
ATOM 2137 C C . PRO A 1 283 ? 20.590 -11.213 -28.050 1.00 95.75 283 PRO A C 1
ATOM 2139 O O . PRO A 1 283 ? 19.767 -10.307 -27.895 1.00 95.75 283 PRO A O 1
ATOM 2142 N N . ALA A 1 284 ? 21.042 -11.559 -29.258 1.00 96.62 284 ALA A N 1
ATOM 2143 C CA . ALA A 1 284 ? 20.668 -10.846 -30.482 1.00 96.62 284 ALA A CA 1
ATOM 2144 C C . ALA A 1 284 ? 19.159 -10.918 -30.777 1.00 96.62 284 ALA A C 1
ATOM 2146 O O . ALA A 1 284 ? 18.578 -9.978 -31.316 1.00 96.62 284 ALA A O 1
ATOM 2147 N N . ASP A 1 285 ? 18.508 -12.015 -30.394 1.00 96.31 285 ASP A N 1
ATOM 2148 C CA . ASP A 1 285 ? 17.060 -12.193 -30.477 1.00 96.31 285 ASP A CA 1
ATOM 2149 C C . ASP A 1 285 ? 16.293 -11.242 -29.544 1.00 96.31 285 ASP A C 1
ATOM 2151 O O . ASP A 1 285 ? 15.268 -10.700 -29.960 1.00 96.31 285 ASP A O 1
ATOM 2155 N N . LEU A 1 286 ? 16.811 -10.975 -28.339 1.00 96.88 286 LEU A N 1
ATOM 2156 C CA . LEU A 1 286 ? 16.282 -9.969 -27.412 1.00 96.88 286 LEU A CA 1
ATOM 2157 C C . LEU A 1 286 ? 16.369 -8.566 -28.022 1.00 96.88 286 LEU A C 1
ATOM 2159 O O . LEU A 1 286 ? 15.376 -7.842 -28.042 1.00 96.88 286 LEU A O 1
ATOM 2163 N N . LEU A 1 287 ? 17.535 -8.192 -28.559 1.00 97.69 287 LEU A N 1
ATOM 2164 C CA . LEU A 1 287 ? 17.734 -6.889 -29.206 1.00 97.69 287 LEU A CA 1
ATOM 2165 C C . LEU A 1 287 ? 16.827 -6.722 -30.428 1.00 97.69 287 LEU A C 1
ATOM 2167 O O . LEU A 1 287 ? 16.195 -5.681 -30.596 1.00 97.69 287 LEU A O 1
ATOM 2171 N N . ALA A 1 288 ? 16.695 -7.772 -31.242 1.00 97.00 288 ALA A N 1
ATOM 2172 C CA . ALA A 1 288 ? 15.813 -7.779 -32.401 1.00 97.00 288 ALA A CA 1
ATOM 2173 C C . ALA A 1 288 ? 14.325 -7.724 -32.020 1.00 97.00 288 ALA A C 1
ATOM 2175 O O . ALA A 1 288 ? 13.533 -7.184 -32.787 1.00 97.00 288 ALA A O 1
ATOM 2176 N N . ALA A 1 289 ? 13.931 -8.287 -30.874 1.00 97.31 289 ALA A N 1
ATOM 2177 C CA . ALA A 1 289 ? 12.566 -8.188 -30.363 1.00 97.31 289 ALA A CA 1
ATOM 2178 C C . ALA A 1 289 ? 12.263 -6.798 -29.778 1.00 97.31 289 ALA A C 1
ATOM 2180 O O . ALA A 1 289 ? 11.132 -6.334 -29.868 1.00 97.31 289 ALA A O 1
ATOM 2181 N N . LEU A 1 290 ? 13.261 -6.116 -29.213 1.00 97.38 290 LEU A N 1
ATOM 2182 C CA . LEU A 1 290 ? 13.140 -4.725 -28.768 1.00 97.38 290 LEU A CA 1
ATOM 2183 C C . LEU A 1 290 ? 13.220 -3.715 -29.925 1.00 97.38 290 LEU A C 1
ATOM 2185 O O . LEU A 1 290 ? 12.704 -2.608 -29.794 1.00 97.38 290 LEU A O 1
ATOM 2189 N N . GLY A 1 291 ? 13.888 -4.075 -31.025 1.00 96.81 291 GLY A N 1
ATOM 2190 C CA . GLY A 1 291 ? 14.150 -3.178 -32.152 1.00 96.81 291 GLY A CA 1
ATOM 2191 C C . GLY A 1 291 ? 15.195 -2.102 -31.840 1.00 96.81 291 GLY A C 1
ATOM 2192 O O . GLY A 1 291 ? 15.081 -0.984 -32.334 1.00 96.81 291 GLY A O 1
ATOM 2193 N N . VAL A 1 292 ? 16.189 -2.408 -30.996 1.00 96.88 292 VAL A N 1
ATOM 2194 C CA . VAL A 1 292 ? 17.174 -1.428 -30.496 1.00 96.88 292 VAL A CA 1
ATOM 2195 C C . VAL A 1 292 ? 18.611 -1.929 -30.604 1.00 96.88 292 VAL A C 1
ATOM 2197 O O . VAL A 1 292 ? 18.866 -3.132 -30.638 1.00 96.88 292 VAL A O 1
ATOM 2200 N N . ALA A 1 293 ? 19.558 -0.991 -30.580 1.00 96.75 293 ALA A N 1
ATOM 2201 C CA . ALA A 1 293 ? 20.971 -1.264 -30.343 1.00 96.75 293 ALA A CA 1
ATOM 2202 C C . ALA A 1 293 ? 21.329 -0.920 -28.890 1.00 96.75 293 ALA A C 1
ATOM 2204 O O . ALA A 1 293 ? 20.978 0.154 -28.398 1.00 96.75 293 ALA A O 1
ATOM 2205 N N . ALA A 1 294 ? 22.024 -1.828 -28.207 1.00 97.50 294 ALA A N 1
ATOM 2206 C CA . ALA A 1 294 ? 22.471 -1.609 -26.838 1.00 97.50 294 ALA A CA 1
ATOM 2207 C C . ALA A 1 294 ? 23.859 -0.961 -26.798 1.00 97.50 294 ALA A C 1
ATOM 2209 O O . ALA A 1 294 ? 24.755 -1.352 -27.542 1.00 97.50 294 ALA A O 1
ATOM 2210 N N . VAL A 1 295 ? 24.040 -0.013 -25.881 1.00 97.31 295 VAL A N 1
ATOM 2211 C CA . VAL A 1 295 ? 25.349 0.547 -25.511 1.00 97.31 295 VAL A CA 1
ATOM 2212 C C . VAL A 1 295 ? 26.066 -0.394 -24.550 1.00 97.31 295 VAL A C 1
ATOM 2214 O O . VAL A 1 295 ? 27.263 -0.642 -24.667 1.00 97.31 295 VAL A O 1
ATOM 2217 N N . ALA A 1 296 ? 25.317 -0.929 -23.591 1.00 97.69 296 ALA A N 1
ATOM 2218 C CA . ALA A 1 296 ? 25.784 -1.904 -22.626 1.00 97.69 296 ALA A CA 1
ATOM 2219 C C . ALA A 1 296 ? 24.591 -2.719 -22.122 1.00 97.69 296 ALA A C 1
ATOM 2221 O O . ALA A 1 296 ? 23.429 -2.392 -22.365 1.00 97.69 296 ALA A O 1
ATOM 2222 N N . GLY A 1 297 ? 24.863 -3.776 -21.373 1.00 97.12 297 GLY A N 1
ATOM 2223 C CA . GLY A 1 297 ? 23.807 -4.486 -20.678 1.00 97.12 297 GLY A CA 1
ATOM 2224 C C . GLY A 1 297 ? 24.330 -5.614 -19.826 1.00 97.12 297 GLY A C 1
ATOM 2225 O O . GLY A 1 297 ? 25.535 -5.839 -19.691 1.00 97.12 297 GLY A O 1
ATOM 2226 N N . GLY A 1 298 ? 23.387 -6.295 -19.205 1.00 96.75 298 GLY A N 1
ATOM 2227 C CA . GLY A 1 298 ? 23.671 -7.402 -18.323 1.00 96.75 298 GLY A CA 1
ATOM 2228 C C . GLY A 1 298 ? 22.401 -8.085 -17.865 1.00 96.75 298 GLY A C 1
ATOM 2229 O O . GLY A 1 298 ? 21.288 -7.636 -18.136 1.00 96.75 298 GLY A O 1
ATOM 2230 N N . LYS A 1 299 ? 22.578 -9.176 -17.133 1.00 95.38 299 LYS A N 1
ATOM 2231 C CA . LYS A 1 299 ? 21.476 -9.991 -16.632 1.00 95.38 299 LYS A CA 1
ATOM 2232 C C . LYS A 1 299 ? 21.553 -10.098 -15.117 1.00 95.38 299 LYS A C 1
ATOM 2234 O O . LYS A 1 299 ? 22.631 -10.300 -14.556 1.00 95.38 299 LYS A O 1
ATOM 2239 N N . ASN A 1 300 ? 20.414 -9.971 -14.446 1.00 90.31 300 ASN A N 1
ATOM 2240 C CA . ASN A 1 300 ? 20.260 -10.454 -13.075 1.00 90.31 300 ASN A CA 1
ATOM 2241 C C . ASN A 1 300 ? 19.549 -11.822 -13.097 1.00 90.31 300 ASN A C 1
ATOM 2243 O O . ASN A 1 300 ? 19.106 -12.277 -14.146 1.00 90.31 300 ASN A O 1
ATOM 2247 N N . GLY A 1 301 ? 19.417 -12.492 -11.951 1.00 84.44 301 GLY A N 1
ATOM 2248 C CA . GLY A 1 301 ? 18.825 -13.838 -11.889 1.00 84.44 301 GLY A CA 1
ATOM 2249 C C . GLY A 1 301 ? 17.454 -14.015 -12.570 1.00 84.44 301 GLY A C 1
ATOM 2250 O O . GLY A 1 301 ? 17.096 -15.149 -12.866 1.00 84.44 301 GLY A O 1
ATOM 2251 N N . MET A 1 302 ? 16.703 -12.939 -12.849 1.00 83.31 302 MET A N 1
ATOM 2252 C CA . MET A 1 302 ? 15.383 -13.000 -13.491 1.00 83.31 302 MET A CA 1
ATOM 2253 C C . MET A 1 302 ? 15.244 -12.141 -14.761 1.00 83.31 302 MET A C 1
ATOM 2255 O O . MET A 1 302 ? 14.614 -12.583 -15.722 1.00 83.31 302 MET A O 1
ATOM 2259 N N . ASP A 1 303 ? 15.825 -10.939 -14.775 1.00 94.38 303 ASP A N 1
ATOM 2260 C CA . ASP A 1 303 ? 15.564 -9.902 -15.777 1.00 94.38 303 ASP A CA 1
ATOM 2261 C C . ASP A 1 303 ? 16.842 -9.480 -16.524 1.00 94.38 303 ASP A C 1
ATOM 2263 O O . ASP A 1 303 ? 17.946 -9.471 -15.963 1.00 94.38 303 ASP A O 1
ATOM 2267 N N . TRP A 1 304 ? 16.681 -9.084 -17.788 1.00 97.44 304 TRP A N 1
ATOM 2268 C CA . TRP A 1 304 ? 17.726 -8.421 -18.575 1.00 97.44 304 TRP A CA 1
ATOM 2269 C C . TRP A 1 304 ? 17.674 -6.905 -18.374 1.00 97.44 304 TRP A C 1
ATOM 2271 O O . TRP A 1 304 ? 16.594 -6.324 -18.325 1.00 97.44 304 TRP A O 1
ATOM 2281 N N . LEU A 1 305 ? 18.837 -6.260 -18.301 1.00 98.44 305 LEU A N 1
ATOM 2282 C CA . LEU A 1 305 ? 18.997 -4.809 -18.334 1.00 98.44 305 LEU A CA 1
ATOM 2283 C C . LEU A 1 305 ? 19.746 -4.426 -19.609 1.00 98.44 305 LEU A C 1
ATOM 2285 O O . LEU A 1 305 ? 20.847 -4.914 -19.862 1.00 98.44 305 LEU A O 1
ATOM 2289 N N . VAL A 1 306 ? 19.138 -3.539 -20.390 1.00 98.56 306 VAL A N 1
ATOM 2290 C CA . VAL A 1 306 ? 19.630 -3.048 -21.676 1.00 98.56 306 VAL A CA 1
ATOM 2291 C C . VAL A 1 306 ? 19.808 -1.534 -21.571 1.00 98.56 306 VAL A C 1
ATOM 2293 O O . VAL A 1 306 ? 18.836 -0.787 -21.459 1.00 98.56 306 VAL A O 1
ATOM 2296 N N . GLU A 1 307 ? 21.058 -1.082 -21.569 1.00 98.50 307 GLU A N 1
ATOM 2297 C CA . GLU A 1 307 ? 21.411 0.336 -21.598 1.00 98.50 307 GLU A CA 1
ATOM 2298 C C . GLU A 1 307 ? 21.389 0.831 -23.049 1.00 98.50 307 GLU A C 1
ATOM 2300 O O . GLU A 1 307 ? 22.061 0.269 -23.916 1.00 98.50 307 GLU A O 1
ATOM 2305 N N . LEU A 1 308 ? 20.597 1.866 -23.312 1.00 98.69 308 LEU A N 1
ATOM 2306 C CA . LEU A 1 308 ? 20.425 2.501 -24.618 1.00 98.69 308 LEU A CA 1
ATOM 2307 C C . LEU A 1 308 ? 21.145 3.854 -24.652 1.00 98.69 308 LEU A C 1
ATOM 2309 O O . LEU A 1 308 ? 21.554 4.375 -23.616 1.00 98.69 308 LEU A O 1
ATOM 2313 N N . ALA A 1 309 ? 21.290 4.419 -25.852 1.00 98.00 309 ALA A N 1
ATOM 2314 C CA . ALA A 1 309 ? 22.056 5.645 -26.070 1.00 98.00 309 ALA A CA 1
ATOM 2315 C C . ALA A 1 309 ? 21.521 6.850 -25.281 1.00 98.00 309 ALA A C 1
ATOM 2317 O O . ALA A 1 309 ? 22.301 7.589 -24.682 1.00 98.00 309 ALA A O 1
ATOM 2318 N N . ASP A 1 310 ? 20.200 7.039 -25.266 1.00 98.31 310 ASP A N 1
ATOM 2319 C CA . ASP A 1 310 ? 19.562 8.220 -24.690 1.00 98.31 310 ASP A CA 1
ATOM 2320 C C . ASP A 1 310 ? 18.090 7.977 -24.310 1.00 98.31 310 ASP A C 1
ATOM 2322 O O . ASP A 1 310 ? 17.489 6.932 -24.595 1.00 98.31 310 ASP A O 1
ATOM 2326 N N . ALA A 1 311 ? 17.502 8.967 -23.634 1.00 98.06 311 ALA A N 1
ATOM 2327 C CA . ALA A 1 311 ? 16.115 8.929 -23.194 1.00 98.06 311 ALA A CA 1
ATOM 2328 C C . ALA A 1 311 ? 15.113 8.863 -24.361 1.00 98.06 311 ALA A C 1
ATOM 2330 O O . ALA A 1 311 ? 14.078 8.204 -24.237 1.00 98.06 311 ALA A O 1
ATOM 2331 N N . ALA A 1 312 ? 15.426 9.483 -25.503 1.00 97.88 312 ALA A N 1
ATOM 2332 C CA . ALA A 1 312 ? 14.587 9.443 -26.700 1.00 97.88 312 ALA A CA 1
ATOM 2333 C C . ALA A 1 312 ? 14.498 8.023 -27.287 1.00 97.88 312 ALA A C 1
ATOM 2335 O O . ALA A 1 312 ? 13.421 7.564 -27.682 1.00 97.88 312 ALA A O 1
ATOM 2336 N N . THR A 1 313 ? 15.607 7.285 -27.268 1.00 98.12 313 THR A N 1
ATOM 2337 C CA . THR A 1 313 ? 15.664 5.880 -27.676 1.00 98.12 313 THR A CA 1
ATOM 2338 C C . THR A 1 313 ? 14.825 5.021 -26.730 1.00 98.12 313 THR A C 1
ATOM 2340 O O . THR A 1 313 ? 14.010 4.233 -27.196 1.00 98.12 313 THR A O 1
ATOM 2343 N N . VAL A 1 314 ? 14.924 5.221 -25.407 1.00 98.50 314 VAL A N 1
ATOM 2344 C CA . VAL A 1 314 ? 14.073 4.518 -24.419 1.00 98.50 314 VAL A CA 1
ATOM 2345 C C . VAL A 1 314 ? 12.581 4.812 -24.645 1.00 98.50 314 VAL A C 1
ATOM 2347 O O . VAL A 1 314 ? 11.747 3.902 -24.616 1.00 98.50 314 VAL A O 1
ATOM 2350 N N . GLN A 1 315 ? 12.228 6.074 -24.897 1.00 97.69 315 GLN A N 1
ATOM 2351 C CA . GLN A 1 315 ? 10.846 6.499 -25.123 1.00 97.69 315 GLN A CA 1
ATOM 2352 C C . GLN A 1 315 ? 10.240 5.872 -26.386 1.00 97.69 315 GLN A C 1
ATOM 2354 O O . GLN A 1 315 ? 9.059 5.522 -26.388 1.00 97.69 315 GLN A O 1
ATOM 2359 N N . SER A 1 316 ? 11.038 5.735 -27.447 1.00 97.12 316 SER A N 1
ATOM 2360 C CA . SER A 1 316 ? 10.593 5.259 -28.764 1.00 97.12 316 SER A CA 1
ATOM 2361 C C . SER A 1 316 ? 10.584 3.737 -28.923 1.00 97.12 316 SER A C 1
ATOM 2363 O O . SER A 1 316 ? 10.043 3.252 -29.915 1.00 97.12 316 SER A O 1
ATOM 2365 N N . VAL A 1 317 ? 11.115 2.972 -27.955 1.00 97.81 317 VAL A N 1
ATOM 2366 C CA . VAL A 1 317 ? 11.101 1.499 -28.012 1.00 97.81 317 VAL A CA 1
ATOM 2367 C C . VAL A 1 317 ? 9.677 0.981 -28.243 1.00 97.81 317 VAL A C 1
ATOM 2369 O O . VAL A 1 317 ? 8.754 1.274 -27.478 1.00 97.81 317 VAL A O 1
ATOM 2372 N N . SER A 1 318 ? 9.499 0.163 -29.275 1.00 96.50 318 SER A N 1
ATOM 2373 C CA . SER A 1 318 ? 8.239 -0.514 -29.579 1.00 96.50 318 SER A CA 1
ATOM 2374 C C . SER A 1 318 ? 8.515 -2.011 -29.691 1.00 96.50 318 SER A C 1
ATOM 2376 O O . SER A 1 318 ? 8.878 -2.487 -30.766 1.00 96.50 318 SER A O 1
ATOM 2378 N N . PRO A 1 319 ? 8.433 -2.754 -28.570 1.00 96.81 319 PRO A N 1
ATOM 2379 C CA . PRO A 1 319 ? 8.801 -4.158 -28.580 1.00 96.81 319 PRO A CA 1
ATOM 2380 C C . PRO A 1 319 ? 7.810 -5.013 -29.371 1.00 96.81 319 PRO A C 1
ATOM 2382 O O . PRO A 1 319 ? 6.594 -4.854 -29.251 1.00 96.81 319 PRO A O 1
ATOM 2385 N N . ASP A 1 320 ? 8.326 -6.013 -30.078 1.00 97.69 320 ASP A N 1
ATOM 2386 C CA . ASP A 1 320 ? 7.539 -7.155 -30.526 1.00 97.69 320 ASP A CA 1
ATOM 2387 C C . ASP A 1 320 ? 7.233 -8.042 -29.309 1.00 97.69 320 ASP A C 1
ATOM 2389 O O . ASP A 1 320 ? 8.012 -8.920 -28.919 1.00 97.69 320 ASP A O 1
ATOM 2393 N N . PHE A 1 321 ? 6.084 -7.789 -28.677 1.00 96.56 321 PHE A N 1
ATOM 2394 C CA . PHE A 1 321 ? 5.660 -8.525 -27.487 1.00 96.56 321 PHE A CA 1
ATOM 2395 C C . PHE A 1 321 ? 5.470 -10.022 -27.746 1.00 96.56 321 PHE A C 1
ATOM 2397 O O . PHE A 1 321 ? 5.712 -10.818 -26.841 1.00 96.56 321 PHE A O 1
ATOM 2404 N N . ALA A 1 322 ? 5.092 -10.427 -28.964 1.00 95.62 322 ALA A N 1
ATOM 2405 C CA . ALA A 1 322 ? 4.917 -11.836 -29.307 1.00 95.62 322 ALA A CA 1
ATOM 2406 C C . ALA A 1 322 ? 6.262 -12.571 -29.356 1.00 95.62 322 ALA A C 1
ATOM 2408 O O . ALA A 1 322 ? 6.357 -13.718 -28.912 1.00 95.62 322 ALA A O 1
ATOM 2409 N N . ARG A 1 323 ? 7.315 -11.912 -29.852 1.00 96.12 323 ARG A N 1
ATOM 2410 C CA . ARG A 1 323 ? 8.684 -12.442 -29.799 1.00 96.12 323 ARG A CA 1
ATOM 2411 C C . ARG A 1 323 ? 9.228 -12.438 -28.379 1.00 96.12 323 ARG A C 1
ATOM 2413 O O . ARG A 1 323 ? 9.710 -13.477 -27.936 1.00 96.12 323 ARG A O 1
ATOM 2420 N N . LEU A 1 324 ? 9.103 -11.325 -27.653 1.00 95.44 324 LEU A N 1
ATOM 2421 C CA . LEU A 1 324 ? 9.570 -11.235 -26.266 1.00 95.44 324 LEU A CA 1
ATOM 2422 C C . LEU A 1 324 ? 8.914 -12.285 -25.356 1.00 95.44 324 LEU A C 1
ATOM 2424 O O . LEU A 1 324 ? 9.601 -12.859 -24.518 1.00 95.44 324 LEU A O 1
ATOM 2428 N N . ALA A 1 325 ? 7.623 -12.583 -25.541 1.00 94.50 325 ALA A N 1
ATOM 2429 C CA . ALA A 1 325 ? 6.905 -13.589 -24.751 1.00 94.50 325 ALA A CA 1
ATOM 2430 C C . ALA A 1 325 ? 7.461 -15.017 -24.902 1.00 94.50 325 ALA A C 1
ATOM 2432 O O . ALA A 1 325 ? 7.213 -15.860 -24.046 1.00 94.50 325 ALA A O 1
ATOM 2433 N N . ARG A 1 326 ? 8.190 -15.303 -25.990 1.00 94.56 326 ARG A N 1
ATOM 2434 C CA . ARG A 1 326 ? 8.785 -16.622 -26.269 1.00 94.56 326 ARG A CA 1
ATOM 2435 C C . ARG A 1 326 ? 10.220 -16.751 -25.763 1.00 94.56 326 ARG A C 1
ATOM 2437 O O . ARG A 1 326 ? 10.774 -17.847 -25.805 1.00 94.56 326 ARG A O 1
ATOM 2444 N N . LEU A 1 327 ? 10.838 -15.652 -25.330 1.00 92.50 327 LEU A N 1
ATOM 2445 C CA . LEU A 1 327 ? 12.205 -15.667 -24.826 1.00 92.50 327 LEU A CA 1
ATOM 2446 C C . LEU A 1 327 ? 12.240 -16.192 -23.383 1.00 92.50 327 LEU A C 1
ATOM 2448 O O . LEU A 1 327 ? 11.328 -15.910 -22.605 1.00 92.50 327 LEU A O 1
ATOM 2452 N N . PRO A 1 328 ? 13.303 -16.911 -22.977 1.00 90.81 328 PRO A N 1
ATOM 2453 C CA . PRO A 1 328 ? 13.447 -17.455 -21.626 1.00 90.81 328 PRO A CA 1
ATOM 2454 C C . PRO A 1 328 ? 13.902 -16.372 -20.629 1.00 90.81 328 PRO A C 1
ATOM 2456 O O . PRO A 1 328 ? 14.964 -16.460 -20.003 1.00 90.81 328 PRO A O 1
ATOM 2459 N N . VAL A 1 329 ? 13.114 -15.306 -20.508 1.00 89.25 329 VAL A N 1
ATOM 2460 C CA . VAL A 1 329 ? 13.340 -14.172 -19.609 1.00 89.25 329 VAL A CA 1
ATOM 2461 C C . VAL A 1 329 ? 12.029 -13.790 -18.933 1.00 89.25 329 VAL A C 1
ATOM 2463 O O . VAL A 1 329 ? 10.978 -13.782 -19.567 1.00 89.25 329 VAL A O 1
ATOM 2466 N N . ARG A 1 330 ? 12.089 -13.444 -17.642 1.00 90.44 330 ARG A N 1
ATOM 2467 C CA . ARG A 1 330 ? 10.924 -12.913 -16.927 1.00 90.44 330 ARG A CA 1
ATOM 2468 C C . ARG A 1 330 ? 10.562 -11.518 -17.444 1.00 90.44 330 ARG A C 1
ATOM 2470 O O . ARG A 1 330 ? 9.424 -11.294 -17.843 1.00 90.44 330 ARG A O 1
ATOM 2477 N N . GLY A 1 331 ? 11.520 -10.592 -17.425 1.00 93.88 331 GLY A N 1
ATOM 2478 C CA . GLY A 1 331 ? 11.338 -9.231 -17.913 1.00 93.88 331 GLY A CA 1
ATOM 2479 C C . GLY A 1 331 ? 12.611 -8.566 -18.434 1.00 93.88 331 GLY A C 1
ATOM 2480 O O . GLY A 1 331 ? 13.732 -9.043 -18.248 1.00 93.88 331 GLY A O 1
ATOM 2481 N N . VAL A 1 332 ? 12.422 -7.444 -19.118 1.00 97.88 332 VAL A N 1
ATOM 2482 C CA . VAL A 1 332 ? 13.473 -6.665 -19.771 1.00 97.88 332 VAL A CA 1
ATOM 2483 C C . VAL A 1 332 ? 13.341 -5.207 -19.358 1.00 97.88 332 VAL A C 1
ATOM 2485 O O . VAL A 1 332 ? 12.309 -4.576 -19.579 1.00 97.88 332 VAL A O 1
ATOM 2488 N N . ILE A 1 333 ? 14.401 -4.680 -18.753 1.00 98.50 333 ILE A N 1
ATOM 2489 C CA . ILE A 1 333 ? 14.565 -3.279 -18.387 1.00 98.50 333 ILE A CA 1
ATOM 2490 C C . ILE A 1 333 ? 15.327 -2.601 -19.523 1.00 98.50 333 ILE A C 1
ATOM 2492 O O . ILE A 1 333 ? 16.473 -2.959 -19.784 1.00 98.50 333 ILE A O 1
ATOM 2496 N N . VAL A 1 334 ? 14.734 -1.597 -20.161 1.00 98.69 334 VAL A N 1
ATOM 2497 C CA . VAL A 1 334 ? 15.471 -0.673 -21.038 1.00 98.69 334 VAL A CA 1
ATOM 2498 C C . VAL A 1 334 ? 15.725 0.620 -20.278 1.00 98.69 334 VAL A C 1
ATOM 2500 O O . VAL A 1 334 ? 14.836 1.105 -19.577 1.00 98.69 334 VAL A O 1
ATOM 2503 N N . THR A 1 335 ? 16.933 1.169 -20.354 1.00 98.81 335 THR A N 1
ATOM 2504 C CA . THR A 1 335 ? 17.311 2.345 -19.561 1.00 98.81 335 THR A CA 1
ATOM 2505 C C . THR A 1 335 ? 18.350 3.202 -20.261 1.00 98.81 335 THR A C 1
ATOM 2507 O O . THR A 1 335 ? 19.117 2.709 -21.077 1.00 98.81 335 THR A O 1
ATOM 2510 N N . ALA A 1 336 ? 18.377 4.485 -19.928 1.00 98.69 336 ALA A N 1
ATOM 2511 C CA . ALA A 1 336 ? 19.400 5.422 -20.361 1.00 98.69 336 ALA A CA 1
ATOM 2512 C C . ALA A 1 336 ? 19.556 6.523 -19.309 1.00 98.69 336 ALA A C 1
ATOM 2514 O O . ALA A 1 336 ? 18.698 6.701 -18.433 1.00 98.69 336 ALA A O 1
ATOM 2515 N N . ARG A 1 337 ? 20.634 7.297 -19.425 1.00 98.31 337 ARG A N 1
ATOM 2516 C CA . ARG A 1 337 ? 20.754 8.564 -18.704 1.00 98.31 337 ARG A CA 1
ATOM 2517 C C . ARG A 1 337 ? 19.654 9.520 -19.179 1.00 98.31 337 ARG A C 1
ATOM 2519 O O . ARG A 1 337 ? 19.280 9.508 -20.349 1.00 98.31 337 ARG A O 1
ATOM 2526 N N . SER A 1 338 ? 19.113 10.313 -18.264 1.00 97.75 338 SER A N 1
ATOM 2527 C CA . SER A 1 338 ? 18.133 11.350 -18.593 1.00 97.75 338 SER A CA 1
ATOM 2528 C C . SER A 1 338 ? 18.789 12.567 -19.257 1.00 97.75 338 SER A C 1
ATOM 2530 O O . SER A 1 338 ? 19.995 12.802 -19.128 1.00 97.75 338 SER A O 1
ATOM 2532 N N . ASP A 1 339 ? 17.966 13.384 -19.914 1.00 96.00 339 ASP A N 1
ATOM 2533 C CA . ASP A 1 339 ? 18.408 14.651 -20.490 1.00 96.00 339 ASP A CA 1
ATOM 2534 C C . ASP A 1 339 ? 18.748 15.679 -19.400 1.00 96.00 339 ASP A C 1
ATOM 2536 O O . ASP A 1 339 ? 18.121 15.734 -18.330 1.00 96.00 339 ASP A O 1
ATOM 2540 N N . ALA A 1 340 ? 19.728 16.540 -19.686 1.00 93.31 340 ALA A N 1
ATOM 2541 C CA . ALA A 1 340 ? 20.104 17.631 -18.796 1.00 93.31 340 ALA A CA 1
ATOM 2542 C C . ALA A 1 340 ? 18.910 18.570 -18.547 1.00 93.31 340 ALA A C 1
ATOM 2544 O O . ALA A 1 340 ? 18.223 18.985 -19.476 1.00 93.31 340 ALA A O 1
ATOM 2545 N N . GLY A 1 341 ? 18.662 18.915 -17.281 1.00 92.56 341 GLY A N 1
ATOM 2546 C CA . GLY A 1 341 ? 17.550 19.790 -16.891 1.00 92.56 341 GLY A CA 1
ATOM 2547 C C . GLY A 1 341 ? 16.190 19.096 -16.733 1.00 92.56 341 GLY A C 1
ATOM 2548 O O . GLY A 1 341 ? 15.255 19.739 -16.269 1.00 92.56 341 GLY A O 1
ATOM 2549 N N . SER A 1 342 ? 16.074 17.793 -17.020 1.00 94.25 342 SER A N 1
ATOM 2550 C CA . SER A 1 342 ? 14.829 17.022 -16.817 1.00 94.25 342 SER A CA 1
ATOM 2551 C C . SER A 1 342 ? 14.404 16.877 -15.346 1.00 94.25 342 SER A C 1
ATOM 2553 O O . SER A 1 342 ? 13.251 16.567 -15.055 1.00 94.25 342 SER A O 1
ATOM 2555 N N . GLY A 1 343 ? 15.335 17.076 -14.405 1.00 96.12 343 GLY A N 1
ATOM 2556 C CA . GLY A 1 343 ? 15.117 16.831 -12.975 1.00 96.12 343 GLY A CA 1
ATOM 2557 C C . GLY A 1 343 ? 15.182 15.352 -12.574 1.00 96.12 343 GLY A C 1
ATOM 2558 O O . GLY A 1 343 ? 14.944 15.027 -11.411 1.00 96.12 343 GLY A O 1
ATOM 2559 N N . TRP A 1 344 ? 15.514 14.460 -13.509 1.00 97.88 344 TRP A N 1
ATOM 2560 C CA . TRP A 1 344 ? 15.762 13.036 -13.268 1.00 97.88 344 TRP A CA 1
ATOM 2561 C C . TRP A 1 344 ? 17.225 12.718 -13.565 1.00 97.88 344 TRP A C 1
ATOM 2563 O O . TRP A 1 344 ? 17.874 13.469 -14.289 1.00 97.88 344 TRP A O 1
ATOM 2573 N N . ASP A 1 345 ? 17.740 11.609 -13.043 1.00 98.44 345 ASP A N 1
ATOM 2574 C CA . ASP A 1 345 ? 19.102 11.130 -13.318 1.00 98.44 345 ASP A CA 1
ATOM 2575 C C . ASP A 1 345 ? 19.129 10.042 -14.399 1.00 98.44 345 ASP A C 1
ATOM 2577 O O . ASP A 1 345 ? 20.063 9.969 -15.202 1.00 98.44 345 ASP A O 1
ATOM 2581 N N . ILE A 1 346 ? 18.097 9.193 -14.423 1.00 98.62 346 ILE A N 1
ATOM 2582 C CA . ILE A 1 346 ? 17.934 8.118 -15.405 1.00 98.62 346 ILE A CA 1
ATOM 2583 C C . ILE A 1 346 ? 16.472 7.970 -15.809 1.00 98.62 346 ILE A C 1
ATOM 2585 O O . ILE A 1 346 ? 15.560 8.285 -15.033 1.00 98.62 346 ILE A O 1
ATOM 2589 N N . VAL A 1 347 ? 16.262 7.408 -16.997 1.00 98.81 347 VAL A N 1
ATOM 2590 C CA . VAL A 1 347 ? 14.954 6.940 -17.449 1.00 98.81 347 VAL A CA 1
ATOM 2591 C C . VAL A 1 347 ? 14.943 5.430 -17.667 1.00 98.81 347 VAL A C 1
ATOM 2593 O O . VAL A 1 347 ? 15.983 4.815 -17.922 1.00 98.81 347 VAL A O 1
ATOM 2596 N N . SER A 1 348 ? 13.768 4.812 -17.558 1.00 98.75 348 SER A N 1
ATOM 2597 C CA . SER A 1 348 ? 13.596 3.386 -17.854 1.00 98.75 348 SER A CA 1
ATOM 2598 C C . SER A 1 348 ? 12.202 3.032 -18.371 1.00 98.75 348 SER A C 1
ATOM 2600 O O . SER A 1 348 ? 11.264 3.815 -18.224 1.00 98.75 348 SER A O 1
ATOM 2602 N N . ARG A 1 349 ? 12.065 1.837 -18.950 1.00 98.62 349 ARG A N 1
ATOM 2603 C CA . ARG A 1 349 ? 10.798 1.116 -19.169 1.00 98.62 349 ARG A CA 1
ATOM 2604 C C . ARG A 1 349 ? 11.008 -0.366 -18.857 1.00 98.62 349 ARG A C 1
ATOM 2606 O O . ARG A 1 349 ? 12.146 -0.842 -18.875 1.00 98.62 349 ARG A O 1
ATOM 2613 N N . PHE A 1 350 ? 9.926 -1.079 -18.560 1.00 97.75 350 PHE A N 1
ATOM 2614 C CA . PHE A 1 350 ? 9.968 -2.489 -18.182 1.00 97.75 350 PHE A CA 1
ATOM 2615 C C . PHE A 1 350 ? 8.923 -3.300 -18.944 1.00 97.75 350 PHE A C 1
ATOM 2617 O O . PHE A 1 350 ? 7.736 -2.974 -18.909 1.00 97.75 350 PHE A O 1
ATOM 2624 N N . PHE A 1 351 ? 9.364 -4.380 -19.582 1.00 97.06 351 PHE A N 1
ATOM 2625 C CA . PHE A 1 351 ? 8.520 -5.270 -20.378 1.00 97.06 351 PHE A CA 1
ATOM 2626 C C . PHE A 1 351 ? 8.607 -6.693 -19.837 1.00 97.06 351 PHE A C 1
ATOM 2628 O O . PHE A 1 351 ? 9.711 -7.206 -19.667 1.00 97.06 351 PHE A O 1
ATOM 2635 N N . ALA A 1 352 ? 7.477 -7.354 -19.591 1.00 93.12 352 ALA A N 1
ATOM 2636 C CA . ALA A 1 352 ? 7.445 -8.730 -19.087 1.00 93.12 352 ALA A CA 1
ATOM 2637 C C . ALA A 1 352 ? 6.316 -9.569 -19.726 1.00 93.12 352 ALA A C 1
ATOM 2639 O O . ALA A 1 352 ? 5.492 -10.168 -19.028 1.00 93.12 352 ALA A O 1
ATOM 2640 N N . PRO A 1 353 ? 6.241 -9.632 -21.070 1.00 92.31 353 PRO A N 1
ATOM 2641 C CA . PRO A 1 353 ? 5.121 -10.271 -21.758 1.00 92.31 353 PRO A CA 1
ATOM 2642 C C . PRO A 1 353 ? 5.046 -11.787 -21.518 1.00 92.31 353 PRO A C 1
ATOM 2644 O O . PRO A 1 353 ? 3.955 -12.346 -21.569 1.00 92.31 353 PRO A O 1
ATOM 2647 N N . ALA A 1 354 ? 6.164 -12.447 -21.186 1.00 87.06 354 ALA A N 1
ATOM 2648 C CA . ALA A 1 354 ? 6.196 -13.870 -20.828 1.00 87.06 354 ALA A CA 1
ATOM 2649 C C . ALA A 1 354 ? 5.375 -14.200 -19.565 1.00 87.06 354 ALA A C 1
ATOM 2651 O O . ALA A 1 354 ? 4.975 -15.344 -19.371 1.00 87.06 354 ALA A O 1
ATOM 2652 N N . VAL A 1 355 ? 5.099 -13.200 -18.720 1.00 82.19 355 VAL A N 1
ATOM 2653 C CA . VAL A 1 355 ? 4.241 -13.322 -17.530 1.00 82.19 355 VAL A CA 1
ATOM 2654 C C . VAL A 1 355 ? 2.945 -12.516 -17.668 1.00 82.19 355 VAL A C 1
ATOM 2656 O O . VAL A 1 355 ? 2.320 -12.168 -16.673 1.00 82.19 355 VAL A O 1
ATOM 2659 N N . GLY A 1 356 ? 2.538 -12.204 -18.903 1.00 82.50 356 GLY A N 1
ATOM 2660 C CA . GLY A 1 356 ? 1.260 -11.550 -19.193 1.00 82.50 356 GLY A CA 1
ATOM 2661 C C . GLY A 1 356 ? 1.244 -10.032 -19.011 1.00 82.50 356 GLY A C 1
ATOM 2662 O O . GLY A 1 356 ? 0.177 -9.434 -19.109 1.00 82.50 356 GLY A O 1
ATOM 2663 N N . VAL A 1 357 ? 2.399 -9.393 -18.791 1.00 86.19 357 VAL A N 1
ATOM 2664 C CA . VAL A 1 357 ? 2.507 -7.935 -18.620 1.00 86.19 357 VAL A CA 1
ATOM 2665 C C . VAL A 1 357 ? 3.286 -7.344 -19.797 1.00 86.19 357 VAL A C 1
ATOM 2667 O O . VAL A 1 357 ? 4.519 -7.324 -19.757 1.00 86.19 357 VAL A O 1
ATOM 2670 N N . PRO A 1 358 ? 2.616 -6.862 -20.865 1.00 92.12 358 PRO A N 1
ATOM 2671 C CA . PRO A 1 358 ? 3.309 -6.275 -22.010 1.00 92.12 358 PRO A CA 1
ATOM 2672 C C . PRO A 1 358 ? 4.269 -5.159 -21.586 1.00 92.12 358 PRO A C 1
ATOM 2674 O O . PRO A 1 358 ? 5.459 -5.222 -21.886 1.00 92.12 358 PRO A O 1
ATOM 2677 N N . GLU A 1 359 ? 3.776 -4.197 -20.805 1.00 95.50 359 GLU A N 1
ATOM 2678 C CA . GLU A 1 359 ? 4.568 -3.133 -20.191 1.00 95.50 359 GLU A CA 1
ATOM 2679 C C . GLU A 1 359 ? 4.017 -2.807 -18.800 1.00 95.50 359 GLU A C 1
ATOM 2681 O O . GLU A 1 359 ? 2.818 -2.575 -18.642 1.00 95.50 359 GLU A O 1
ATOM 2686 N N . ASP A 1 360 ? 4.896 -2.772 -17.800 1.00 93.62 360 ASP A N 1
ATOM 2687 C CA . ASP A 1 360 ? 4.539 -2.397 -16.428 1.00 93.62 360 ASP A CA 1
ATOM 2688 C C . ASP A 1 360 ? 4.643 -0.864 -16.259 1.00 93.62 360 ASP A C 1
ATOM 2690 O O . ASP A 1 360 ? 5.669 -0.279 -16.639 1.00 93.62 360 ASP A O 1
ATOM 2694 N N . PRO A 1 361 ? 3.628 -0.167 -15.703 1.00 95.25 361 PRO A N 1
ATOM 2695 C CA . PRO A 1 361 ? 3.658 1.287 -15.577 1.00 95.25 361 PRO A CA 1
ATOM 2696 C C . PRO A 1 361 ? 4.843 1.825 -14.770 1.00 95.25 361 PRO A C 1
ATOM 2698 O O . PRO A 1 361 ? 5.514 2.757 -15.225 1.00 95.25 361 PRO A O 1
ATOM 2701 N N . VAL A 1 362 ? 5.098 1.253 -13.586 1.00 96.50 362 VAL A N 1
ATOM 2702 C CA . VAL A 1 362 ? 6.241 1.599 -12.725 1.00 96.50 362 VAL A CA 1
ATOM 2703 C C . VAL A 1 362 ? 6.690 0.386 -11.920 1.00 96.50 362 VAL A C 1
ATOM 2705 O O . VAL A 1 362 ? 5.963 -0.107 -11.054 1.00 96.50 362 VAL A O 1
ATOM 2708 N N . THR A 1 363 ? 7.929 -0.042 -12.137 1.00 93.50 363 THR A N 1
ATOM 2709 C CA . THR A 1 363 ? 8.449 -1.309 -11.622 1.00 93.50 363 THR A CA 1
ATOM 2710 C C . THR A 1 363 ? 9.447 -1.064 -10.496 1.00 93.50 363 THR A C 1
ATOM 2712 O O . THR A 1 363 ? 10.645 -0.871 -10.717 1.00 93.50 363 THR A O 1
ATOM 2715 N N . GLY A 1 364 ? 8.980 -1.104 -9.245 1.00 90.50 364 GLY A N 1
ATOM 2716 C CA . GLY A 1 364 ? 9.857 -0.926 -8.079 1.00 90.50 364 GLY A CA 1
ATOM 2717 C C . GLY A 1 364 ? 11.015 -1.936 -8.048 1.00 90.50 364 GLY A C 1
ATOM 2718 O O . GLY A 1 364 ? 12.170 -1.565 -7.857 1.00 90.50 364 GLY A O 1
ATOM 2719 N N . SER A 1 365 ? 10.750 -3.211 -8.344 1.00 89.25 365 SER A N 1
ATOM 2720 C CA . SER A 1 365 ? 11.780 -4.261 -8.350 1.00 89.25 365 SER A CA 1
ATOM 2721 C C . SER A 1 365 ? 12.881 -4.041 -9.397 1.00 89.25 365 SER A C 1
ATOM 2723 O O . SER A 1 365 ? 14.033 -4.391 -9.132 1.00 89.25 365 SER A O 1
ATOM 2725 N N . ALA A 1 366 ? 12.582 -3.398 -10.533 1.00 94.56 366 ALA A N 1
ATOM 2726 C CA . ALA A 1 366 ? 13.584 -3.042 -11.540 1.00 94.56 366 ALA A CA 1
ATOM 2727 C C . ALA A 1 366 ? 14.641 -2.081 -10.974 1.00 94.56 366 ALA A C 1
ATOM 2729 O O . ALA A 1 366 ? 15.817 -2.154 -11.334 1.00 94.56 366 ALA A O 1
ATOM 2730 N N . HIS A 1 367 ? 14.266 -1.237 -10.008 1.00 96.38 367 HIS A N 1
ATOM 2731 C CA . HIS A 1 367 ? 15.181 -0.292 -9.371 1.00 96.38 367 HIS A CA 1
ATOM 2732 C C . HIS A 1 367 ? 16.210 -0.975 -8.460 1.00 96.38 367 HIS A C 1
ATOM 2734 O O . HIS A 1 367 ? 17.292 -0.430 -8.241 1.00 96.38 367 HIS A O 1
ATOM 2740 N N . CYS A 1 368 ? 15.952 -2.217 -8.035 1.00 95.31 368 CYS A N 1
ATOM 2741 C CA . CYS A 1 368 ? 16.957 -3.046 -7.368 1.00 95.31 368 CYS A CA 1
ATOM 2742 C C . CYS A 1 368 ? 18.126 -3.401 -8.298 1.00 95.31 368 CYS A C 1
ATOM 2744 O O . CYS A 1 368 ? 19.215 -3.683 -7.802 1.00 95.31 368 CYS A O 1
ATOM 2746 N N . ALA A 1 369 ? 17.916 -3.376 -9.618 1.00 96.31 369 ALA A N 1
ATOM 2747 C CA . ALA A 1 369 ? 18.943 -3.591 -10.634 1.00 96.31 369 ALA A CA 1
ATOM 2748 C C . ALA A 1 369 ? 19.475 -2.281 -11.234 1.00 96.31 369 ALA A C 1
ATOM 2750 O O . ALA A 1 369 ? 20.685 -2.148 -11.425 1.00 96.31 369 ALA A O 1
ATOM 2751 N N . LEU A 1 370 ? 18.601 -1.296 -11.463 1.00 97.81 370 LEU A N 1
ATOM 2752 C CA . LEU A 1 370 ? 18.988 0.007 -12.011 1.00 97.81 370 LEU A CA 1
ATOM 2753 C C . LEU A 1 370 ? 19.927 0.775 -11.080 1.00 97.81 370 LEU A C 1
ATOM 2755 O O . LEU A 1 370 ? 20.897 1.354 -11.559 1.00 97.81 370 LEU A O 1
ATOM 2759 N N . LEU A 1 371 ? 19.682 0.774 -9.764 1.00 98.00 371 LEU A N 1
ATOM 2760 C CA . LEU A 1 371 ? 20.520 1.537 -8.836 1.00 98.00 371 LEU A CA 1
ATOM 2761 C C . LEU A 1 371 ? 21.961 1.010 -8.795 1.00 98.00 371 LEU A C 1
ATOM 2763 O O . LEU A 1 371 ? 22.860 1.807 -9.047 1.00 98.00 371 LEU A O 1
ATOM 2767 N N . PRO A 1 372 ? 22.236 -0.297 -8.582 1.00 97.06 372 PRO A N 1
ATOM 2768 C CA . PRO A 1 372 ? 23.604 -0.815 -8.666 1.00 97.06 372 PRO A CA 1
ATOM 2769 C C . PRO A 1 372 ? 24.266 -0.623 -10.032 1.00 97.06 372 PRO A C 1
ATOM 2771 O O . PRO A 1 372 ? 25.491 -0.574 -10.102 1.00 97.06 372 PRO A O 1
ATOM 2774 N N . TRP A 1 373 ? 23.479 -0.539 -11.109 1.00 97.62 373 TRP A N 1
ATOM 2775 C CA . TRP A 1 373 ? 23.996 -0.277 -12.448 1.00 97.62 373 TRP A CA 1
ATOM 2776 C C . TRP A 1 373 ? 24.426 1.187 -12.615 1.00 97.62 373 TRP A C 1
ATOM 2778 O O . TRP A 1 373 ? 25.551 1.460 -13.032 1.00 97.62 373 TRP A O 1
ATOM 2788 N N . TRP A 1 374 ? 23.569 2.139 -12.253 1.00 98.19 374 TRP A N 1
ATOM 2789 C CA . TRP A 1 374 ? 23.771 3.555 -12.559 1.00 98.19 374 TRP A CA 1
ATOM 2790 C C . TRP A 1 374 ? 24.519 4.346 -11.486 1.00 98.19 374 TRP A C 1
ATOM 2792 O O . TRP A 1 374 ? 25.264 5.259 -11.836 1.00 98.19 374 TRP A O 1
ATOM 2802 N N . VAL A 1 375 ? 24.396 3.996 -10.202 1.00 98.06 375 VAL A N 1
ATOM 2803 C CA . VAL A 1 375 ? 25.084 4.701 -9.099 1.00 98.06 375 VAL A CA 1
ATOM 2804 C C . VAL A 1 375 ? 26.599 4.800 -9.330 1.00 98.06 375 VAL A C 1
ATOM 2806 O O . VAL A 1 375 ? 27.121 5.918 -9.299 1.00 98.06 375 VAL A O 1
ATOM 2809 N N . PRO A 1 376 ? 27.323 3.701 -9.641 1.00 95.62 376 PRO A N 1
ATOM 2810 C CA . PRO A 1 376 ? 28.761 3.779 -9.899 1.00 95.62 376 PRO A CA 1
ATOM 2811 C C . PRO A 1 376 ? 29.104 4.608 -11.143 1.00 95.62 376 PRO A C 1
ATOM 2813 O O . PRO A 1 376 ? 30.110 5.308 -11.150 1.00 95.62 376 PRO A O 1
ATOM 2816 N N . ARG A 1 377 ? 28.257 4.558 -12.180 1.00 96.00 377 ARG A N 1
ATOM 2817 C CA . ARG A 1 377 ? 28.455 5.281 -13.450 1.00 96.00 377 ARG A CA 1
ATOM 2818 C C . ARG A 1 377 ? 28.251 6.789 -13.309 1.00 96.00 377 ARG A C 1
ATOM 2820 O O . ARG A 1 377 ? 28.877 7.562 -14.024 1.00 96.00 377 ARG A O 1
ATOM 2827 N N . LEU A 1 378 ? 27.368 7.203 -12.403 1.00 96.56 378 LEU A N 1
ATOM 2828 C CA . LEU A 1 378 ? 27.040 8.609 -12.165 1.00 96.56 378 LEU A CA 1
ATOM 2829 C C . LEU A 1 378 ? 27.821 9.220 -10.993 1.00 96.56 378 LEU A C 1
ATOM 2831 O O . LEU A 1 378 ? 27.755 10.432 -10.799 1.00 96.56 378 LEU A O 1
ATOM 2835 N N . GLY A 1 379 ? 28.546 8.409 -10.214 1.00 95.38 379 GLY A N 1
ATOM 2836 C CA . GLY A 1 379 ? 29.332 8.875 -9.068 1.00 95.38 379 GLY A CA 1
ATOM 2837 C C . GLY A 1 379 ? 28.478 9.432 -7.922 1.00 95.38 379 GLY A C 1
ATOM 2838 O O . GLY A 1 379 ? 28.902 10.359 -7.237 1.00 95.38 379 GLY A O 1
ATOM 2839 N N . ARG A 1 380 ? 27.260 8.907 -7.725 1.00 94.62 380 ARG A N 1
ATOM 2840 C CA . ARG A 1 380 ? 26.288 9.361 -6.708 1.00 94.62 380 ARG A CA 1
ATOM 2841 C C . ARG A 1 380 ? 25.718 8.188 -5.928 1.00 94.62 380 ARG A C 1
ATOM 2843 O O . ARG A 1 380 ? 25.641 7.099 -6.465 1.00 94.62 380 ARG A O 1
ATOM 2850 N N . THR A 1 381 ? 25.245 8.405 -4.703 1.00 94.12 381 THR A N 1
ATOM 2851 C CA . THR A 1 381 ? 24.618 7.348 -3.879 1.00 94.12 381 THR A CA 1
ATOM 2852 C C . THR A 1 381 ? 23.098 7.270 -4.016 1.00 94.12 381 THR A C 1
ATOM 2854 O O . THR A 1 381 ? 22.524 6.202 -3.799 1.00 94.12 381 THR A O 1
ATOM 2857 N N . SER A 1 382 ? 22.450 8.378 -4.384 1.00 97.25 382 SER A N 1
ATOM 2858 C CA . SER A 1 382 ? 21.002 8.486 -4.569 1.00 97.25 382 SER A CA 1
ATOM 2859 C C . SER A 1 382 ? 20.680 9.024 -5.959 1.00 97.25 382 SER A C 1
ATOM 2861 O O . SER A 1 382 ? 21.397 9.900 -6.451 1.00 97.25 382 SER A O 1
ATOM 2863 N N . LEU A 1 383 ? 19.633 8.480 -6.581 1.00 98.38 383 LEU A N 1
ATOM 2864 C CA . LEU A 1 383 ? 19.171 8.819 -7.924 1.00 98.38 383 LEU A CA 1
ATOM 2865 C C . LEU A 1 383 ? 17.661 9.082 -7.934 1.00 98.38 383 LEU A C 1
ATOM 2867 O O . LEU A 1 383 ? 16.890 8.383 -7.271 1.00 98.38 383 LEU A O 1
ATOM 2871 N N . ILE A 1 384 ? 17.236 10.046 -8.746 1.00 98.25 384 ILE A N 1
ATOM 2872 C CA . ILE A 1 384 ? 15.834 10.267 -9.105 1.00 98.25 384 ILE A CA 1
ATOM 2873 C C . ILE A 1 384 ? 15.577 9.563 -10.438 1.00 98.25 384 ILE A C 1
ATOM 2875 O O . ILE A 1 384 ? 16.022 10.011 -11.494 1.00 98.25 384 ILE A O 1
ATOM 2879 N N . CYS A 1 385 ? 14.851 8.453 -10.398 1.00 98.50 385 CYS A N 1
ATOM 2880 C CA . CYS A 1 385 ? 14.605 7.601 -11.554 1.00 98.50 385 CYS A CA 1
ATOM 2881 C C . CYS A 1 385 ? 13.192 7.833 -12.092 1.00 98.50 385 CYS A C 1
ATOM 2883 O O . CYS A 1 385 ? 12.220 7.811 -11.331 1.00 98.50 385 CYS A O 1
ATOM 2885 N N . ARG A 1 386 ? 13.056 8.014 -13.409 1.00 98.44 386 ARG A N 1
ATOM 2886 C CA . ARG A 1 386 ? 11.752 8.127 -14.074 1.00 98.44 386 ARG A CA 1
ATOM 2887 C C . ARG A 1 386 ? 11.491 6.901 -14.942 1.00 98.44 386 ARG A C 1
ATOM 2889 O O . ARG A 1 386 ? 12.201 6.662 -15.911 1.00 98.44 386 ARG A O 1
ATOM 2896 N N . GLN A 1 387 ? 10.445 6.139 -14.644 1.00 98.56 387 GLN A N 1
ATOM 2897 C CA . GLN A 1 387 ? 9.940 5.152 -15.595 1.00 98.56 387 GLN A CA 1
ATOM 2898 C C . GLN A 1 387 ? 9.039 5.885 -16.588 1.00 98.56 387 GLN A C 1
ATOM 2900 O O . GLN A 1 387 ? 8.050 6.4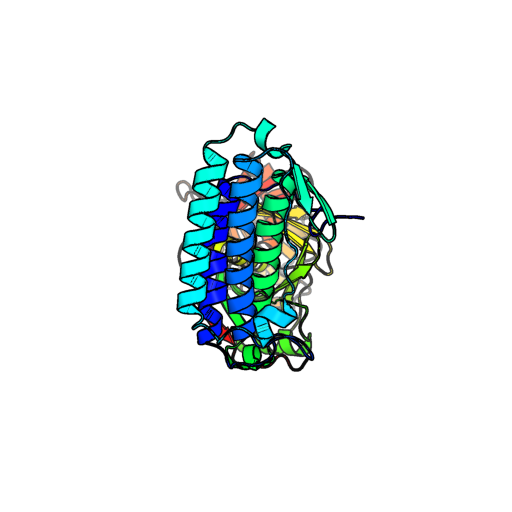87 -16.177 1.00 98.56 387 GLN A O 1
ATOM 2905 N N . ILE A 1 388 ? 9.402 5.896 -17.869 1.00 97.81 388 ILE A N 1
ATOM 2906 C CA . ILE A 1 388 ? 8.720 6.637 -18.943 1.00 97.81 388 ILE A CA 1
ATOM 2907 C C . ILE A 1 388 ? 7.790 5.725 -19.751 1.00 97.81 388 ILE A C 1
ATOM 2909 O O . ILE A 1 388 ? 7.779 5.719 -20.979 1.00 97.81 388 ILE A O 1
ATOM 2913 N N . SER A 1 389 ? 7.004 4.925 -19.030 1.00 96.88 389 SER A N 1
ATOM 2914 C CA . SER A 1 389 ? 5.863 4.208 -19.600 1.00 96.88 389 SER A CA 1
ATOM 2915 C C . SER A 1 389 ? 4.759 5.188 -20.014 1.00 96.88 389 SER A C 1
ATOM 2917 O O . SER A 1 389 ? 4.828 6.385 -19.725 1.00 96.88 389 SER A O 1
ATOM 2919 N N . ARG A 1 390 ? 3.674 4.681 -20.614 1.00 95.19 390 ARG A N 1
ATOM 2920 C CA . ARG A 1 390 ? 2.499 5.502 -20.964 1.00 95.19 390 ARG A CA 1
ATOM 2921 C C . ARG A 1 390 ? 1.943 6.315 -19.783 1.00 95.19 390 ARG A C 1
ATOM 2923 O O . ARG A 1 390 ? 1.467 7.425 -19.995 1.00 95.19 390 ARG A O 1
ATOM 2930 N N . ARG A 1 391 ? 1.961 5.763 -18.563 1.00 96.69 391 ARG A N 1
ATOM 2931 C CA . ARG A 1 391 ? 1.495 6.460 -17.346 1.00 96.69 391 ARG A CA 1
ATOM 2932 C C . ARG A 1 391 ? 2.599 7.296 -16.710 1.00 96.69 391 ARG A C 1
ATOM 2934 O O . ARG A 1 391 ? 2.350 8.393 -16.219 1.00 96.69 391 ARG A O 1
ATOM 2941 N N . GLY A 1 392 ? 3.816 6.761 -16.731 1.00 97.06 392 GLY A N 1
ATOM 2942 C CA . GLY A 1 392 ? 5.002 7.359 -16.149 1.00 97.06 392 GLY A CA 1
ATOM 2943 C C . GLY A 1 392 ? 4.995 7.392 -14.618 1.00 97.06 392 GLY A C 1
ATOM 2944 O O . GLY A 1 392 ? 3.963 7.581 -13.984 1.00 97.06 392 GLY A O 1
ATOM 2945 N N . GLY A 1 393 ? 6.160 7.277 -13.991 1.00 97.62 393 GLY A N 1
ATOM 2946 C CA . GLY A 1 393 ? 6.271 7.397 -12.535 1.00 97.62 393 GLY A CA 1
ATOM 2947 C C . GLY A 1 393 ? 7.694 7.613 -12.064 1.00 97.62 393 GLY A C 1
ATOM 2948 O O . GLY A 1 393 ? 8.646 7.373 -12.805 1.00 97.62 393 GLY A O 1
ATOM 2949 N N . THR A 1 394 ? 7.831 8.117 -10.842 1.00 97.88 394 THR A N 1
ATOM 2950 C CA . THR A 1 394 ? 9.122 8.512 -10.275 1.00 97.88 394 THR A CA 1
ATOM 2951 C C . THR A 1 394 ? 9.426 7.694 -9.030 1.00 97.88 394 THR A C 1
ATOM 2953 O O . THR A 1 394 ? 8.631 7.661 -8.090 1.00 97.88 394 THR A O 1
ATOM 2956 N N . VAL A 1 395 ? 10.605 7.079 -9.022 1.00 98.00 395 VAL A N 1
ATOM 2957 C CA . VAL A 1 395 ? 11.166 6.351 -7.884 1.00 98.00 395 VAL A CA 1
ATOM 2958 C C . VAL A 1 395 ? 12.448 7.057 -7.473 1.00 98.00 395 VAL A C 1
ATOM 2960 O O . VAL A 1 395 ? 13.325 7.290 -8.303 1.00 98.00 395 VAL A O 1
ATOM 2963 N N . ILE A 1 396 ? 12.569 7.403 -6.199 1.00 97.62 396 ILE A N 1
ATOM 2964 C CA . ILE A 1 396 ? 13.820 7.916 -5.642 1.00 97.62 396 ILE A CA 1
ATOM 2965 C C . ILE A 1 396 ? 14.530 6.740 -5.001 1.00 97.62 396 ILE A C 1
ATOM 2967 O O . ILE A 1 396 ? 13.959 6.041 -4.169 1.00 97.62 396 ILE A O 1
ATOM 2971 N N . GLY A 1 397 ? 15.755 6.485 -5.428 1.00 97.31 397 GLY A N 1
ATOM 2972 C CA . GLY A 1 397 ? 16.478 5.288 -5.055 1.00 97.31 397 GLY A CA 1
ATOM 2973 C C . GLY A 1 397 ? 17.815 5.605 -4.417 1.00 97.31 397 GLY A C 1
ATOM 2974 O O . GLY A 1 397 ? 18.578 6.387 -4.971 1.00 97.31 397 GLY A O 1
ATOM 2975 N N . THR A 1 398 ? 18.135 4.962 -3.298 1.00 97.88 398 THR A N 1
ATOM 2976 C CA . THR A 1 398 ? 19.435 5.111 -2.629 1.00 97.88 398 THR A CA 1
ATOM 2977 C C . THR A 1 398 ? 20.118 3.758 -2.493 1.00 97.88 398 THR A C 1
ATOM 2979 O O . THR A 1 398 ? 19.555 2.831 -1.914 1.00 97.88 398 THR A O 1
ATOM 2982 N N . LEU A 1 399 ? 21.339 3.631 -3.019 1.00 97.75 399 LEU A N 1
ATOM 2983 C CA . LEU A 1 399 ? 22.138 2.411 -2.901 1.00 97.75 399 LEU A CA 1
ATOM 2984 C C . LEU A 1 399 ? 22.960 2.432 -1.605 1.00 97.75 399 LEU A C 1
ATOM 2986 O O . LEU A 1 399 ? 23.826 3.285 -1.420 1.00 97.75 399 LEU A O 1
ATOM 2990 N N . ARG A 1 400 ? 22.734 1.444 -0.734 1.00 95.44 400 ARG A N 1
ATOM 2991 C CA . ARG A 1 400 ? 23.432 1.244 0.546 1.00 95.44 400 ARG A CA 1
ATOM 2992 C C . ARG A 1 400 ? 24.151 -0.107 0.551 1.00 95.44 400 ARG A C 1
ATOM 2994 O O . ARG A 1 400 ? 23.712 -1.076 1.170 1.00 95.44 400 ARG A O 1
ATOM 3001 N N . GLY A 1 401 ? 25.258 -0.193 -0.184 1.00 93.31 401 GLY A N 1
ATOM 3002 C CA . GLY A 1 401 ? 26.058 -1.417 -0.284 1.00 93.31 401 GLY A CA 1
ATOM 3003 C C . GLY A 1 401 ? 25.307 -2.559 -0.980 1.00 93.31 401 GLY A C 1
ATOM 3004 O O . GLY A 1 401 ? 25.219 -2.587 -2.207 1.00 93.31 401 GLY A O 1
ATOM 3005 N N . ALA A 1 402 ? 24.801 -3.518 -0.201 1.00 94.44 402 ALA A N 1
ATOM 3006 C CA . ALA A 1 402 ? 24.039 -4.671 -0.695 1.00 94.44 402 ALA A CA 1
ATOM 3007 C C . ALA A 1 402 ? 22.513 -4.454 -0.688 1.00 94.44 402 ALA A C 1
ATOM 3009 O O . ALA A 1 402 ? 21.766 -5.360 -1.060 1.00 94.44 402 ALA A O 1
ATOM 3010 N N . ARG A 1 403 ? 22.038 -3.278 -0.264 1.00 95.56 403 ARG A N 1
ATOM 3011 C CA . ARG A 1 403 ? 20.611 -2.945 -0.162 1.00 95.56 403 ARG A CA 1
ATOM 3012 C C . ARG A 1 403 ? 20.278 -1.664 -0.916 1.00 95.56 403 ARG A C 1
ATOM 3014 O O . ARG A 1 403 ? 21.162 -0.847 -1.174 1.00 95.56 403 ARG A O 1
ATOM 3021 N N . VAL A 1 404 ? 19.014 -1.507 -1.281 1.00 95.81 404 VAL A N 1
ATOM 3022 C CA . VAL A 1 404 ? 18.464 -0.308 -1.910 1.00 95.81 404 VAL A CA 1
ATOM 3023 C C . VAL A 1 404 ? 17.253 0.174 -1.126 1.00 95.81 404 VAL A C 1
ATOM 3025 O O . VAL A 1 404 ? 16.374 -0.617 -0.793 1.00 95.81 404 VAL A O 1
ATOM 3028 N N . ASP A 1 405 ? 17.200 1.477 -0.880 1.00 96.25 405 ASP A N 1
ATOM 3029 C CA . ASP A 1 405 ? 15.978 2.134 -0.430 1.00 96.25 405 ASP A CA 1
ATOM 3030 C C . ASP A 1 405 ? 15.250 2.675 -1.650 1.00 96.25 405 ASP A C 1
ATOM 3032 O O . ASP A 1 405 ? 15.847 3.401 -2.446 1.00 96.25 405 ASP A O 1
ATOM 3036 N N . LEU A 1 406 ? 13.976 2.325 -1.792 1.00 96.69 406 LEU A N 1
ATOM 3037 C CA . LEU A 1 406 ? 13.103 2.826 -2.844 1.00 96.69 406 LEU A CA 1
ATOM 3038 C C . LEU A 1 406 ? 12.010 3.677 -2.212 1.00 96.69 406 LEU A C 1
ATOM 3040 O O . LEU A 1 406 ? 11.169 3.166 -1.476 1.00 96.69 406 LEU A O 1
ATOM 3044 N N . ALA A 1 407 ? 12.021 4.966 -2.516 1.00 96.69 407 ALA A N 1
ATOM 3045 C CA . ALA A 1 407 ? 11.054 5.936 -2.043 1.00 96.69 407 ALA A CA 1
ATOM 3046 C C . ALA A 1 407 ? 10.101 6.350 -3.170 1.00 96.69 407 ALA A C 1
ATOM 3048 O O . ALA A 1 407 ? 10.515 6.636 -4.298 1.00 96.69 407 ALA A O 1
ATOM 3049 N N . GLY A 1 408 ? 8.810 6.402 -2.854 1.00 95.88 408 GLY A N 1
ATOM 3050 C CA . GLY A 1 408 ? 7.757 6.800 -3.781 1.00 95.88 408 GLY A CA 1
ATOM 3051 C C . GLY A 1 408 ? 6.623 7.525 -3.076 1.00 95.88 408 GLY A C 1
ATOM 3052 O O . GLY A 1 408 ? 6.257 7.176 -1.959 1.00 95.88 408 GLY A O 1
ATOM 3053 N N . SER A 1 409 ? 6.052 8.534 -3.731 1.00 96.31 409 SER A N 1
ATOM 3054 C CA . SER A 1 409 ? 4.753 9.084 -3.328 1.00 96.31 409 SER A CA 1
ATOM 3055 C C . SER A 1 409 ? 3.622 8.227 -3.892 1.00 96.31 409 SER A C 1
ATOM 3057 O O . SER A 1 409 ? 3.817 7.517 -4.880 1.00 96.31 409 SER A O 1
ATOM 3059 N N . ALA A 1 410 ? 2.447 8.312 -3.283 1.00 97.25 410 ALA A N 1
ATOM 3060 C CA . ALA A 1 410 ? 1.231 7.697 -3.790 1.00 97.25 410 ALA A CA 1
ATOM 3061 C C . ALA A 1 410 ? 0.041 8.631 -3.586 1.00 97.25 410 ALA A C 1
ATOM 3063 O O . ALA A 1 410 ? 0.069 9.494 -2.706 1.00 97.25 410 ALA A O 1
ATOM 3064 N N . VAL A 1 411 ? -0.990 8.458 -4.408 1.00 96.94 411 VAL A N 1
ATOM 3065 C CA . VAL A 1 411 ? -2.220 9.250 -4.353 1.00 96.94 411 VAL A CA 1
ATOM 3066 C C . VAL A 1 411 ? -3.433 8.334 -4.428 1.00 96.94 411 VAL A C 1
ATOM 3068 O O . VAL A 1 411 ? -3.516 7.465 -5.295 1.00 96.94 411 VAL A O 1
ATOM 3071 N N . VAL A 1 412 ? -4.378 8.522 -3.510 1.00 96.75 412 VAL A N 1
ATOM 3072 C CA . VAL A 1 412 ? -5.679 7.850 -3.559 1.00 96.75 412 VAL A CA 1
ATOM 3073 C C . VAL A 1 412 ? -6.501 8.475 -4.686 1.00 96.75 412 VAL A C 1
ATOM 3075 O O . VAL A 1 412 ? -6.678 9.691 -4.730 1.00 96.75 412 VAL A O 1
ATOM 3078 N N . VAL A 1 413 ? -6.989 7.644 -5.605 1.00 97.38 413 VAL A N 1
ATOM 3079 C CA . VAL A 1 413 ? -7.771 8.058 -6.782 1.00 97.38 413 VAL A CA 1
ATOM 3080 C C . VAL A 1 413 ? -9.255 7.767 -6.594 1.00 97.38 413 VAL A C 1
ATOM 3082 O O . VAL A 1 413 ? -10.098 8.534 -7.053 1.00 97.38 413 VAL A O 1
ATOM 3085 N N . ALA A 1 414 ? -9.582 6.665 -5.921 1.00 96.00 414 ALA A N 1
ATOM 3086 C CA . ALA A 1 414 ? -10.954 6.295 -5.611 1.00 96.00 414 ALA A CA 1
ATOM 3087 C C . ALA A 1 414 ? -11.025 5.519 -4.295 1.00 96.00 414 ALA A C 1
ATOM 3089 O O . ALA A 1 414 ? -10.069 4.853 -3.903 1.00 96.00 414 ALA A O 1
ATOM 3090 N N . GLU A 1 415 ? -12.185 5.561 -3.653 1.00 95.81 415 GLU A N 1
ATOM 3091 C CA . GLU A 1 415 ? -12.522 4.715 -2.514 1.00 95.81 415 GLU A CA 1
ATOM 3092 C C . GLU A 1 415 ? -13.954 4.202 -2.645 1.00 95.81 415 GLU A C 1
ATOM 3094 O O . GLU A 1 415 ? -14.806 4.841 -3.268 1.00 95.81 415 GLU A O 1
ATOM 3099 N N . GLY A 1 416 ? -14.223 3.023 -2.092 1.00 91.75 416 GLY A N 1
ATOM 3100 C CA . GLY A 1 416 ? -15.524 2.385 -2.231 1.00 91.75 416 GLY A CA 1
ATOM 3101 C C . GLY A 1 416 ? -15.723 1.187 -1.314 1.00 91.75 416 GLY A C 1
ATOM 3102 O O . GLY A 1 416 ? -14.960 0.948 -0.376 1.00 91.75 416 GLY A O 1
ATOM 3103 N N . ARG A 1 417 ? -16.800 0.440 -1.573 1.00 90.06 417 ARG A N 1
ATOM 3104 C CA . ARG A 1 417 ? -17.202 -0.754 -0.817 1.00 90.06 417 ARG A CA 1
ATOM 3105 C C . ARG A 1 417 ? -17.557 -1.897 -1.771 1.00 90.06 417 ARG A C 1
ATOM 3107 O O . ARG A 1 417 ? -18.493 -1.775 -2.557 1.00 90.06 417 ARG A O 1
ATOM 3114 N N . LEU A 1 418 ? -16.824 -3.002 -1.675 1.00 88.19 418 LEU A N 1
ATOM 3115 C CA . LEU A 1 418 ? -17.075 -4.268 -2.353 1.00 88.19 418 LEU A CA 1
ATOM 3116 C C . LEU A 1 418 ? -18.325 -4.923 -1.768 1.00 88.19 418 LEU A C 1
ATOM 3118 O O . LEU A 1 418 ? -18.350 -5.308 -0.600 1.00 88.19 418 LEU A O 1
ATOM 3122 N N . ARG A 1 419 ? -19.358 -5.091 -2.591 1.00 82.06 419 ARG A N 1
ATOM 3123 C CA . ARG A 1 419 ? -20.559 -5.862 -2.244 1.00 82.06 419 ARG A CA 1
ATOM 3124 C C . ARG A 1 419 ? -20.328 -7.341 -2.534 1.00 82.06 419 ARG A C 1
ATOM 3126 O O . ARG A 1 419 ? -20.991 -7.926 -3.380 1.00 82.06 419 ARG A O 1
ATOM 3133 N N . SER A 1 420 ? -19.340 -7.916 -1.870 1.00 66.50 420 SER A N 1
ATOM 3134 C CA . SER A 1 420 ? -19.047 -9.342 -1.933 1.00 66.50 420 SER A CA 1
ATOM 3135 C C . SER A 1 420 ? -18.980 -9.852 -0.503 1.00 66.50 420 SER A C 1
ATOM 3137 O O . SER A 1 420 ? -18.309 -9.242 0.332 1.00 66.50 420 SER A O 1
ATOM 3139 N N . ALA A 1 421 ? -19.732 -10.910 -0.204 1.00 58.06 421 ALA A N 1
ATOM 3140 C CA . ALA A 1 421 ? -19.570 -11.617 1.054 1.00 58.06 421 ALA A CA 1
ATOM 3141 C C . ALA A 1 421 ? -18.287 -12.447 0.944 1.00 58.06 421 ALA A C 1
ATOM 3143 O O . ALA A 1 421 ? -18.144 -13.225 0.001 1.00 58.06 421 ALA A O 1
ATOM 3144 N N . ASP A 1 422 ? -17.364 -12.267 1.887 1.00 57.66 422 ASP A N 1
ATOM 3145 C CA . ASP A 1 422 ? -16.325 -13.264 2.132 1.00 57.66 422 ASP A CA 1
ATOM 3146 C C . ASP A 1 422 ? -17.057 -14.543 2.555 1.00 57.66 422 ASP A C 1
ATOM 3148 O O . ASP A 1 422 ? -17.694 -14.582 3.611 1.00 57.66 422 ASP A O 1
ATOM 3152 N N . VAL A 1 423 ? -17.081 -15.546 1.676 1.00 40.38 423 VAL A N 1
ATOM 3153 C CA . VAL A 1 423 ? -17.712 -16.847 1.942 1.00 40.38 423 VAL A CA 1
ATOM 3154 C C . VAL A 1 423 ? -16.702 -17.695 2.719 1.00 40.38 423 VAL A C 1
ATOM 3156 O O . VAL A 1 423 ? -16.266 -18.741 2.249 1.00 40.38 423 VAL A O 1
ATOM 3159 N N . GLY A 1 424 ? -16.253 -17.162 3.857 1.00 39.75 424 GLY A N 1
ATOM 3160 C CA . GLY A 1 424 ? -15.249 -17.753 4.741 1.00 39.75 424 GLY A CA 1
ATOM 3161 C C . GLY A 1 424 ? -15.861 -18.217 6.045 1.00 39.75 424 GLY A C 1
ATOM 3162 O O . GLY A 1 424 ? -16.257 -17.326 6.837 1.00 39.75 424 GLY A O 1
#

Secondary structure (DSSP, 8-state):
-PPTTTTSPPPPHHHHHHHHHHHHHHHHHGGGS-S-BSSTTS-BHHHHHHHHHHHHHHHHHHHHHHHHSSS-EE----HHHHHHHSPPPPHHHHHHHHHHHHHHHHHHHTTS-GGGGG-EEEETTTEEEEHHHHHHHHHHHHHHHHHHHHSPPGGGGGS-EEEEEEEES-SSTTSSEEEEEEE-SS---HHHHHHHHHHHTSSEEEEEEE-SSSEEEEEE-SS-EES--HHHHHHHHHHHHHTTS-SS-EEEEETTEEEEEEEETTEEEEEEE--PPEE-PPPHHHHHHHT---SEEEE-SSEEEEE-S-HHHHHH----HHHHTTSS-SEEEEEEEPPTTSS-SEEEEEEEGGGTEEEES--HHHHHHHHHHHHHHHT-SEEEEEE-SSS-EEEEEEEETTEEEEEE-EEEEEEEEE------

Radius of gyration: 28.56 Å; chains: 1; bounding box: 64×39×85 Å

Foldseek 3Di:
DDAPLPVDFQDALVLLVVVLVLLLVLLLCLLVDPQDALDPPHHGLLLLSLLLLVLLQLLLVVLVDLLPDAAAEREDDPSVCCSVPDDRDNSNVSSVSSNVSSVSSSVVRVVDDPCQQQRWYQYPVPGIDGVSSSSSCSSVVSVVSSVSSVHDDVCVLVFFFKKFWKAKQDPDPLFHFIEIETEDQDDFDPVVLLCVLLVVQGQWYKYWHDDDQAIEIWIYHNHGTDQDADRVVFVHVCCCCVVVVDVAWHWYQTPNGTWTWHDDPQKIKTKDFQFEFDWDDDDPLQCVQQVADAPTWGDTPAETEGEHDAPVSQLPGDGNLVSVLPDRHQKYKYKYAYDPPPPFGIEIWMAGVVVPGRTGSDGQVVCSHVQNVCCVVVVHQWTWYWYNDPRIRTWIWGDDPRMIMTMRGMDTPDMGGHSDDRPD

=== Feature glossary ===
The features interleaved in this record are:

— What the protein is —

Sequence gives the chain of amino acids in standard one-letter code (A=alanine, C=cysteine, …, Y=tyrosine), read N→C. It is the only feature that is directly encoded by the gene; all structural features are derived from the folded form of this sequence.

Database cross-references. InterPro integrates a dozen domain/family signature databases into unified entries with residue-range hits. GO terms attach function/process/location labels with evidence codes. CATH codes position the fold in a four-level structural taxonomy. Organism is the NCBI-taxonomy species name.

— Where its atoms are —

Atomic coordinates in PDBx/mmCIF format — the same representation the Protein Data Bank distributes. Each line of the _atom_site loop places one backbone atom in Cartesian space (units: ångströms, origin: arbitrary).

The six renders are orthographic views along the three Cartesian axes in both directions. Representation (cartoon, sticks, or surface) and color scheme (sequence-rainbow or by-chain) vary across proteins so the training set covers all the common visualization conventions.

— Local backbone conformation —

Eight-state secondary structure (DSSP): H is the canonical α-helix, G the tighter 3₁₀-helix, I the wider π-helix; E/B are β-structure, T and S are turns and bends, and '-' is everything else. DSSP derives these from the pattern of main-chain N–H···O=C hydrogen bonds, not from the sequence.

P-SEA three-state annotation labels each residue as helix, strand, or coil based purely on the geometry of the Cα trace. It serves as a fallback when the full backbone (and thus DSSP) is unavailable.

The φ/ψ torsion pair specifies the backbone conformation at each residue. φ rotates about the N–Cα bond, ψ about the Cα–C bond. Steric clashes forbid most of the (φ, ψ) plane — the allowed regions (α-helix basin, β-sheet basin, left-handed helix) are the Ramachandran-allowed regions.

— Global shape and packing —

The geometric summary reports three shape descriptors. Rg (radius of gyration) measures how spread out the Cα atoms are about their centre of mass; compact globular proteins have small Rg, elongated or unfolded ones large. Cα contacts (<8 Å, |i−j|>4) count long-range residue pairs in spatial proximity — high for tightly packed folds, near zero for rods or random coil. The bounding-box extents give the protein's footprint along x, y, z in Å.

Solvent-accessible surface area (SASA) is the area in Å² traced out by the centre of a 1.4 Å probe sphere (a water molecule) rolled over the protein's van der Waals surface (Shrake–Rupley / Lee–Richards construction). Buried residues have near-zero SASA; fully exposed residues can exceed 200 Å². The total SASA scales roughly with the number of surface residues.

The contact map is a binary N×N matrix image: pixel (i, j) is dark where Cα_i and Cα_j are within 8 Å and |i−j|>4. Because the |i−j|>4 filter removes local helical contacts, off-diagonal stripes parallel to the main diagonal indicate parallel β-sheets; stripes perpendicular to it indicate antiparallel β-sheets. The Ramachandran plot scatters every residue's (φ, ψ) pair against the sterically allowed regions. The PAE heatmap renders the predicted-aligned-error matrix.

— Structural neighborhood —

3Di is Foldseek's structural alphabet. Each residue is assigned one of twenty discrete states based on how its Cα sits relative to its spatial (not sequential) neighbors. Aligning 3Di strings finds structural homologs roughly as well as full 3D superposition, but orders of magnitude faster.

Nearest PDB neighbors are the top structural matches found by Foldseek when searching this structure against the entire Protein Data Bank. Each hit reports a TM-score (0 to 1; >0.5 almost always implies the same fold) and an E-value. These are *structural* homologs — they may share no detectable sequence similarity.

— Confidence and disorder —

For AlphaFold models, the B-factor field carries pLDDT — the model's own estimate of local accuracy on a 0–100 scale. Regions with pLDDT<50 should be treated as essentially unmodeled; they often correspond to intrinsically disordered segments.

Crystallographic B-factors measure how much each atom's electron density is smeared out, in Å². They rise in mobile loops and surface residues and fall in the buried interior. In AlphaFold models this column is repurposed to hold pLDDT instead.

Predicted aligned error is AlphaFold's pairwise confidence. Unlike pLDDT (per-residue), PAE is per-residue-pair and captures whether two parts of the structure are correctly placed relative to each other. Units are ångströms of expected positional error.